Protein AF-A0A9Q0MEA5-F1 (afdb_monomer)

Nearest PDB structures (foldseek):
  1w52-assembly1_X  TM=8.530E-01  e=3.320E-27  Equus caballus
  2pvs-assembly2_B  TM=8.470E-01  e=8.521E-27  Homo sapiens
  2oxe-assembly1_A  TM=8.427E-01  e=1.536E-26  Homo sapiens
  6e7k-assembly1_A  TM=8.826E-01  e=8.434E-25  Homo sapiens
  4qnn-assembly1_D  TM=8.239E-01  e=1.317E-19  Vespa basalis

Secondary structure (DSSP, 8-state):
------------------------------------SHHHHHHHHHHTT--S-------SS--PPP------------------PPPHHHHHHHHHHHHHHHHHHHTTSSS---------------------------HHHHHHHHHHHHHHHHHHHHHHHHHHHHHHTTS-----EEEETTTEEEE--GGGGGTTTS-TT---EEEEE-SSSSSS-EEEBTTBGGGGGG--SSSEEEEEE--TT--TTSHHHHHHHHHHHHHSTTTEEEEEEEE-TTTT-SS-HHHHHHHHHHHHHHHHHHHHHHHHTTS--GGGEEEEEETHHHHHHHHHHHHHHHHHS--EEEEEEES-B-TTTTT-TTSS--GGGEEEEEEE-SSBSS-GGGT--B--S--SSEEEEEGGGT--GGGSPPTT--SPPPTTHHHHHHHHHHHHHHHTTTT---EEEE-S-HHHHHTTTT--TT-EE-SGGGGHHHHH---SS-EEEEE---SSTT---

Radius of gyration: 30.44 Å; Cα contacts (8 Å, |Δi|>4): 798; chains: 1; bounding box: 77×111×80 Å

pLDDT: mean 72.48, std 28.84, range [21.09, 98.94]

Organism: Blomia tropicalis (NCBI:txid40697)

Solvent-accessible surface area (backbone atoms only — not comparable to full-atom values): 29328 Å² total; per-residue (Å²): 137,85,83,84,88,82,85,81,90,83,90,84,86,85,87,87,82,89,81,90,89,85,87,87,89,84,86,88,82,90,80,85,84,90,81,83,73,73,71,71,50,53,58,54,33,46,76,69,66,76,53,96,77,83,83,89,74,92,69,100,67,96,79,90,84,87,83,85,87,87,80,86,85,90,86,84,88,84,90,75,92,72,79,81,76,74,60,68,71,59,53,54,53,51,48,53,57,47,52,57,54,54,60,61,55,64,72,67,74,81,78,83,90,81,86,89,84,89,86,83,89,87,93,89,86,86,91,85,83,87,86,77,90,78,76,83,82,53,77,65,59,63,54,50,54,50,49,58,51,50,52,54,49,43,41,50,45,37,53,52,50,50,55,55,48,66,72,59,66,84,61,79,94,64,96,47,66,53,73,45,95,87,65,46,67,48,64,44,54,70,44,27,58,34,41,91,77,22,76,88,79,68,75,62,42,37,33,37,27,28,69,90,38,70,78,82,46,45,73,43,47,62,90,40,73,83,46,50,80,69,54,37,52,89,38,23,38,35,38,39,28,49,27,71,61,38,39,58,83,35,65,70,51,45,48,44,53,50,48,40,47,64,70,33,47,96,55,37,36,21,40,31,41,41,36,41,33,81,38,20,34,65,70,46,50,56,29,21,53,20,30,24,51,56,50,5,28,51,50,25,49,32,51,51,44,35,38,78,69,64,39,43,52,51,74,36,32,33,35,40,8,32,25,49,8,14,32,16,45,21,32,15,20,46,39,27,36,75,76,72,72,44,53,32,25,32,36,38,25,29,15,32,43,17,84,66,29,68,92,32,86,92,66,49,46,42,36,85,23,20,78,36,24,38,30,35,26,17,2,31,42,83,50,47,88,77,18,19,44,7,40,72,73,78,44,23,44,34,27,34,22,46,44,76,6,38,64,38,58,62,56,55,77,49,100,83,49,94,57,85,70,60,56,54,41,23,40,52,43,24,53,54,51,33,40,31,33,47,76,33,56,91,79,48,51,41,59,21,26,54,48,96,40,66,69,46,44,77,70,58,77,34,81,61,101,66,62,40,46,51,47,69,63,35,65,61,51,66,78,79,53,86,83,89,61,64,40,53,25,41,31,72,57,46,58,54,88,75,24,49,109

Structure (mmCIF, N/CA/C/O backbone):
data_AF-A0A9Q0MEA5-F1
#
_entry.id   AF-A0A9Q0MEA5-F1
#
loop_
_atom_site.group_PDB
_atom_site.id
_atom_site.type_symbol
_atom_site.label_atom_id
_atom_site.label_alt_id
_atom_site.label_comp_id
_atom_site.label_asym_id
_atom_site.label_entity_id
_atom_site.label_seq_id
_atom_site.pdbx_PDB_ins_code
_atom_site.Cartn_x
_atom_site.Cartn_y
_atom_site.Cartn_z
_atom_site.occupancy
_atom_site.B_iso_or_equiv
_atom_site.auth_seq_id
_atom_site.auth_comp_id
_atom_site.auth_asym_id
_atom_site.auth_atom_id
_atom_site.pdbx_PDB_model_num
ATOM 1 N N . MET A 1 1 ? -26.104 -54.278 14.760 1.00 32.44 1 MET A N 1
ATOM 2 C CA . MET A 1 1 ? -26.219 -55.621 14.165 1.00 32.44 1 MET A CA 1
ATOM 3 C C . MET A 1 1 ? -25.958 -55.487 12.678 1.00 32.44 1 MET A C 1
ATOM 5 O O . MET A 1 1 ? -26.799 -54.971 11.961 1.00 32.44 1 MET A O 1
ATOM 9 N N . ASP A 1 2 ? -24.717 -55.788 12.315 1.00 33.56 2 ASP A N 1
ATOM 10 C CA . ASP A 1 2 ? -24.253 -56.543 11.150 1.00 33.56 2 ASP A CA 1
ATOM 11 C C . ASP A 1 2 ? -24.846 -56.327 9.743 1.00 33.56 2 ASP A C 1
ATOM 13 O O . ASP A 1 2 ? -25.987 -56.654 9.445 1.00 33.56 2 ASP A O 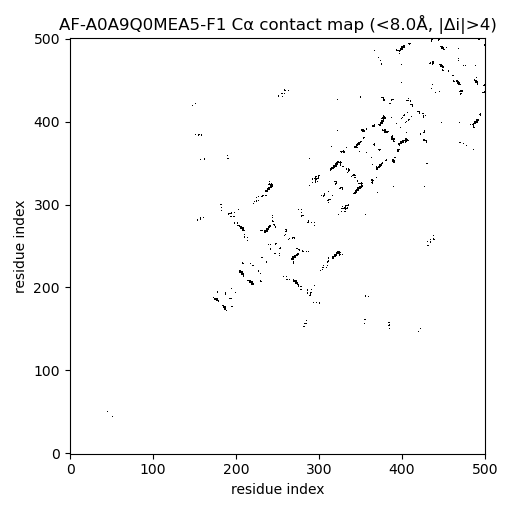1
ATOM 17 N N . ASN A 1 3 ? -23.897 -55.984 8.863 1.00 32.44 3 ASN A N 1
ATOM 18 C CA . ASN A 1 3 ? -23.520 -56.714 7.647 1.00 32.44 3 ASN A CA 1
ATOM 19 C C . ASN A 1 3 ? -24.204 -56.456 6.290 1.00 32.44 3 ASN A C 1
ATOM 21 O O . ASN A 1 3 ? -25.295 -56.915 5.984 1.00 32.44 3 ASN A O 1
ATOM 25 N N . HIS A 1 4 ? -23.351 -55.898 5.420 1.00 36.47 4 HIS A N 1
ATOM 26 C CA . HIS A 1 4 ? -22.882 -56.453 4.144 1.00 36.47 4 HIS A CA 1
ATOM 27 C C . HIS A 1 4 ? -23.800 -56.564 2.912 1.00 36.47 4 HIS A C 1
ATOM 29 O O . HIS A 1 4 ? -24.653 -57.434 2.790 1.00 36.47 4 HIS A O 1
ATOM 35 N N . SER A 1 5 ? -23.279 -55.902 1.867 1.00 33.88 5 SER A N 1
ATOM 36 C CA . SER A 1 5 ? -22.959 -56.447 0.532 1.00 33.88 5 SER A CA 1
ATOM 37 C C . SER A 1 5 ? -24.068 -56.522 -0.522 1.00 33.88 5 SER A C 1
ATOM 39 O O . SER A 1 5 ? -25.067 -57.210 -0.353 1.00 33.88 5 SER A O 1
ATOM 41 N N . LYS A 1 6 ? -23.798 -55.922 -1.693 1.00 33.47 6 LYS A N 1
ATOM 42 C CA . LYS A 1 6 ? -23.402 -56.639 -2.928 1.00 33.47 6 LYS A CA 1
ATOM 43 C C . LYS A 1 6 ? -23.299 -55.668 -4.118 1.00 33.47 6 LYS A C 1
ATOM 45 O O . LYS A 1 6 ? -24.281 -55.043 -4.495 1.00 33.47 6 LYS A O 1
ATOM 50 N N . GLN A 1 7 ? -22.119 -55.597 -4.741 1.00 33.56 7 GLN A N 1
ATOM 51 C CA . GLN A 1 7 ? -22.036 -55.540 -6.210 1.00 33.56 7 GLN A CA 1
ATOM 52 C C . GLN A 1 7 ? -22.223 -56.969 -6.761 1.00 33.56 7 GLN A C 1
ATOM 54 O O . GLN A 1 7 ? -22.113 -57.923 -5.979 1.00 33.56 7 GLN A O 1
ATOM 59 N N . PRO A 1 8 ? -22.487 -57.153 -8.071 1.00 43.78 8 PRO A N 1
ATOM 60 C CA . PRO A 1 8 ? -21.351 -57.388 -8.985 1.00 43.78 8 PRO A CA 1
ATOM 61 C C . PRO A 1 8 ? -21.539 -56.912 -10.452 1.00 43.78 8 PRO A C 1
ATOM 63 O O . PRO A 1 8 ? -22.659 -56.815 -10.937 1.00 43.78 8 PRO A O 1
ATOM 66 N N . SER A 1 9 ? -20.391 -56.738 -11.142 1.00 31.22 9 SER A N 1
ATOM 67 C CA . SER A 1 9 ? -20.049 -57.229 -12.510 1.00 31.22 9 SER A CA 1
ATOM 68 C C . SER A 1 9 ? -20.861 -56.745 -13.738 1.00 31.22 9 SER A C 1
ATOM 70 O O . SER A 1 9 ? -22.074 -56.671 -13.673 1.00 31.22 9 SER A O 1
ATOM 72 N N . SER A 1 10 ? -20.345 -56.531 -14.957 1.00 30.28 10 SER A N 1
ATOM 73 C CA . SER A 1 10 ? -19.013 -56.653 -15.583 1.00 30.28 10 SER A CA 1
ATOM 74 C C . SER A 1 10 ? -19.157 -56.524 -17.120 1.00 30.28 10 SER A C 1
ATOM 76 O O . SER A 1 10 ? -20.238 -56.782 -17.638 1.00 30.28 10 SER A O 1
ATOM 78 N N . TYR A 1 11 ? -18.015 -56.340 -17.800 1.00 28.69 11 TYR A N 1
ATOM 79 C CA . TYR A 1 11 ? -17.668 -56.754 -19.179 1.00 28.69 11 TYR A CA 1
ATOM 80 C C . TYR A 1 11 ? -18.038 -55.876 -20.386 1.00 28.69 11 TYR A C 1
ATOM 82 O O . TYR A 1 11 ? -19.196 -55.553 -20.620 1.00 28.69 11 TYR A O 1
ATOM 90 N N . GLY A 1 12 ? -17.025 -55.644 -21.242 1.00 27.39 12 GLY A N 1
ATOM 91 C CA . GLY A 1 12 ? -17.250 -55.434 -22.677 1.00 27.39 12 GLY A CA 1
ATOM 92 C C . GLY A 1 12 ? -16.226 -54.603 -23.453 1.00 27.39 12 GLY A C 1
ATOM 93 O O . GLY A 1 12 ? -16.604 -53.637 -24.097 1.00 27.39 12 GLY A O 1
ATOM 94 N N . SER A 1 13 ? -14.947 -54.968 -23.409 1.00 28.94 13 SER A N 1
ATOM 95 C CA . SER A 1 13 ? -13.859 -54.464 -24.263 1.00 28.94 13 SER A CA 1
ATOM 96 C C . SER A 1 13 ? -14.078 -54.687 -25.769 1.00 28.94 13 SER A C 1
ATOM 98 O O . SER A 1 13 ? -14.581 -55.739 -26.147 1.00 28.94 13 SER A O 1
ATOM 100 N N . ASN A 1 14 ? -13.531 -53.801 -26.614 1.00 27.16 14 ASN A N 1
ATOM 101 C CA . ASN A 1 14 ? -12.833 -54.206 -27.843 1.00 27.16 14 ASN A CA 1
ATOM 102 C C . ASN A 1 14 ? -11.783 -53.160 -28.267 1.00 27.16 14 ASN A C 1
ATOM 104 O O . ASN A 1 14 ? -12.104 -52.052 -28.688 1.00 27.16 14 ASN A O 1
ATOM 108 N N . GLN A 1 15 ? -10.514 -53.555 -28.147 1.00 29.67 15 GLN A N 1
ATOM 109 C CA . GLN A 1 15 ? -9.370 -53.038 -28.902 1.00 29.67 15 GLN A CA 1
ATOM 110 C C . GLN A 1 15 ? -9.123 -53.956 -30.106 1.00 29.67 15 GLN A C 1
ATOM 112 O O . GLN A 1 15 ? -9.405 -55.149 -30.019 1.00 29.67 15 GLN A O 1
ATOM 117 N N . THR A 1 16 ? -8.522 -53.416 -31.171 1.00 28.19 16 THR A N 1
ATOM 118 C CA . THR A 1 16 ? -7.369 -53.945 -31.953 1.00 28.19 16 THR A CA 1
ATOM 119 C C . THR A 1 16 ? -7.335 -53.257 -33.331 1.00 28.19 16 THR A C 1
ATOM 121 O O . THR A 1 16 ? -8.376 -52.858 -33.829 1.00 28.19 16 THR A O 1
ATOM 124 N N . ASN A 1 17 ? -6.237 -53.142 -34.084 1.00 28.53 17 ASN A N 1
ATOM 125 C CA . ASN A 1 17 ? -4.835 -52.781 -33.832 1.00 28.53 17 ASN A CA 1
ATOM 126 C C . ASN A 1 17 ? -4.143 -52.696 -35.217 1.00 28.53 17 ASN A C 1
ATOM 128 O O . ASN A 1 17 ? -4.365 -53.577 -36.043 1.00 28.53 17 ASN A O 1
ATOM 132 N N . SER A 1 18 ? -3.199 -51.757 -35.384 1.00 27.75 18 SER A N 1
ATOM 133 C CA . SER A 1 18 ? -2.058 -51.780 -36.341 1.00 27.75 18 SER A CA 1
ATOM 134 C C . SER A 1 18 ? -2.365 -51.638 -37.859 1.00 27.75 18 SER A C 1
ATOM 136 O O . SER A 1 18 ? -3.417 -52.043 -38.318 1.00 27.75 18 SER A O 1
ATOM 138 N N . SER A 1 19 ? -1.515 -51.094 -38.744 1.00 26.14 19 SER A N 1
ATOM 139 C CA . SER A 1 19 ? -0.054 -50.927 -38.741 1.00 26.14 19 SER A CA 1
ATOM 140 C C . SER A 1 19 ? 0.426 -49.932 -39.835 1.00 26.14 19 SER A C 1
ATOM 142 O O . SER A 1 19 ? -0.198 -49.778 -40.878 1.00 26.14 19 SER A O 1
ATOM 144 N N . SER A 1 20 ? 1.545 -49.256 -39.529 1.00 26.09 20 SER A N 1
ATOM 145 C CA . SER A 1 20 ? 2.668 -48.751 -40.358 1.00 26.09 20 SER A CA 1
ATOM 146 C C . SER A 1 20 ? 2.554 -48.525 -41.879 1.00 26.09 20 SER A C 1
ATOM 148 O O . SER A 1 20 ? 2.261 -49.464 -42.606 1.00 26.09 20 SER A O 1
ATOM 150 N N . LEU A 1 21 ? 3.063 -47.367 -42.350 1.00 26.47 21 LEU A N 1
ATOM 151 C CA . LEU A 1 21 ? 4.035 -47.228 -43.463 1.00 26.47 21 LEU A CA 1
ATOM 152 C C . LEU A 1 21 ? 4.612 -45.782 -43.543 1.00 26.47 21 LEU A C 1
ATOM 154 O O . LEU A 1 21 ? 3.882 -44.796 -43.529 1.00 26.47 21 LEU A O 1
ATOM 158 N N . LYS A 1 22 ? 5.941 -45.671 -43.653 1.00 26.39 22 LYS A N 1
ATOM 159 C CA . LYS A 1 22 ? 6.782 -44.536 -44.126 1.00 26.39 22 LYS A CA 1
ATOM 160 C C . LYS A 1 22 ? 7.872 -45.177 -45.024 1.00 26.39 22 LYS A C 1
ATOM 162 O O . LYS A 1 22 ? 8.095 -46.376 -44.844 1.00 26.39 22 LYS A O 1
ATOM 167 N N . PRO A 1 23 ? 8.685 -44.461 -45.834 1.00 36.69 23 PRO A N 1
ATOM 168 C CA . PRO A 1 23 ? 8.565 -43.135 -46.471 1.00 36.69 23 PRO A CA 1
ATOM 169 C C . PRO A 1 23 ? 8.944 -43.170 -47.987 1.00 36.69 23 PRO A C 1
ATOM 171 O O . PRO A 1 23 ? 9.417 -44.187 -48.489 1.00 36.69 23 PRO A O 1
ATOM 174 N N . LYS A 1 24 ? 8.847 -42.046 -48.720 1.00 25.72 24 LYS A N 1
ATOM 175 C CA . LYS A 1 24 ? 9.658 -41.800 -49.937 1.00 25.72 24 LYS A CA 1
ATOM 176 C C . LYS A 1 24 ? 10.083 -40.332 -50.035 1.00 25.72 24 LYS A C 1
ATOM 178 O O . LYS A 1 24 ? 9.256 -39.432 -49.959 1.00 25.72 24 LYS A O 1
ATOM 183 N N . SER A 1 25 ? 11.389 -40.141 -50.191 1.00 25.38 25 SER A N 1
ATOM 184 C CA . SER A 1 25 ? 12.111 -38.902 -50.480 1.00 25.38 25 SER A CA 1
ATOM 185 C C . SER A 1 25 ? 12.157 -38.622 -51.983 1.00 25.38 25 SER A C 1
ATOM 187 O O . SER A 1 25 ? 12.471 -39.551 -52.726 1.00 25.38 25 SER A O 1
ATOM 189 N N . ILE A 1 26 ? 11.997 -37.363 -52.404 1.00 25.12 26 ILE A N 1
ATOM 190 C CA . ILE A 1 26 ? 12.684 -36.786 -53.575 1.00 25.12 26 ILE A CA 1
ATOM 191 C C . ILE A 1 26 ? 13.063 -35.337 -53.230 1.00 25.12 26 ILE A C 1
ATOM 193 O O . ILE A 1 26 ? 12.271 -34.604 -52.643 1.00 25.12 26 ILE A O 1
ATOM 197 N N . ASN A 1 27 ? 14.311 -35.004 -53.549 1.00 25.86 27 ASN A N 1
ATOM 198 C CA . ASN A 1 27 ? 15.012 -33.747 -53.317 1.00 25.86 27 ASN A CA 1
ATOM 199 C C . ASN A 1 27 ? 14.766 -32.715 -54.436 1.00 25.86 27 ASN A C 1
ATOM 201 O O . ASN A 1 27 ? 14.345 -33.066 -55.534 1.00 25.86 27 ASN A O 1
ATOM 205 N N . ASP A 1 28 ? 15.196 -31.488 -54.122 1.00 25.81 28 ASP A N 1
ATOM 206 C CA . ASP A 1 28 ? 15.587 -30.368 -54.992 1.00 25.81 28 ASP A CA 1
ATOM 207 C C . ASP A 1 28 ? 14.491 -29.433 -55.526 1.00 25.81 28 ASP A C 1
ATOM 209 O O . ASP A 1 28 ? 13.844 -29.682 -56.537 1.00 25.81 28 ASP A O 1
ATOM 213 N N . SER A 1 29 ? 14.401 -28.222 -54.963 1.00 24.22 29 SER A N 1
ATOM 214 C CA . SER A 1 29 ? 15.194 -27.081 -55.463 1.00 24.22 29 SER A CA 1
ATOM 215 C C . SER A 1 29 ? 14.921 -25.776 -54.691 1.00 24.22 29 SER A C 1
ATOM 217 O O . SER A 1 29 ? 13.847 -25.525 -54.156 1.00 24.22 29 SER A O 1
ATOM 219 N N . LYS A 1 30 ? 15.985 -24.973 -54.599 1.00 30.05 30 LYS A N 1
ATOM 220 C CA . LYS A 1 30 ? 16.136 -23.688 -53.905 1.00 30.05 30 LYS A CA 1
ATOM 221 C C . LYS A 1 30 ? 15.112 -22.629 -54.337 1.00 30.05 30 LYS A C 1
ATOM 223 O O . LYS A 1 30 ? 15.072 -22.297 -55.514 1.00 30.05 30 LYS A O 1
ATOM 228 N N . VAL A 1 31 ? 14.493 -21.954 -53.366 1.00 25.22 31 VAL A N 1
ATOM 229 C CA . VAL A 1 31 ? 14.270 -20.497 -53.405 1.00 25.22 31 VAL A CA 1
ATOM 230 C C . VAL A 1 31 ? 14.527 -19.969 -51.994 1.00 25.22 31 VAL A C 1
ATOM 232 O O . VAL A 1 31 ? 13.808 -20.297 -51.055 1.00 25.22 31 VAL A O 1
ATOM 235 N N . ALA A 1 32 ? 15.617 -19.222 -51.832 1.00 25.73 32 ALA A N 1
ATOM 236 C CA . ALA A 1 32 ? 15.884 -18.460 -50.623 1.00 25.73 32 ALA A CA 1
ATOM 237 C C . ALA A 1 32 ? 15.034 -17.188 -50.685 1.00 25.73 32 ALA A C 1
ATOM 239 O O . ALA A 1 32 ? 15.251 -16.372 -51.578 1.00 25.73 32 ALA A O 1
ATOM 240 N N . ASP A 1 33 ? 14.083 -17.031 -49.766 1.00 26.19 33 ASP A N 1
ATOM 241 C CA . ASP A 1 33 ? 13.413 -15.750 -49.559 1.00 26.19 33 ASP A CA 1
ATOM 242 C C . ASP A 1 33 ? 14.150 -14.986 -48.455 1.00 26.19 33 ASP A C 1
ATOM 244 O O . ASP A 1 33 ? 14.007 -15.232 -47.254 1.00 26.19 33 ASP A O 1
ATOM 248 N N . SER A 1 34 ? 15.058 -14.122 -48.896 1.00 31.42 34 SER A N 1
ATOM 249 C CA . SER A 1 34 ? 15.814 -13.196 -48.070 1.00 31.42 34 SER A CA 1
ATOM 250 C C . SER A 1 34 ? 14.993 -11.927 -47.844 1.00 31.42 34 SER A C 1
ATOM 252 O O . SER A 1 34 ? 15.228 -10.910 -48.492 1.00 31.42 34 SER A O 1
ATOM 254 N N . SER A 1 35 ? 14.049 -11.958 -46.907 1.00 32.34 35 SER A N 1
ATOM 255 C CA . SER A 1 35 ? 13.397 -10.736 -46.426 1.00 32.34 35 SER A CA 1
ATOM 256 C C . SER A 1 35 ? 13.045 -10.844 -44.944 1.00 32.34 35 SER A C 1
ATOM 258 O O . SER A 1 35 ? 11.907 -11.131 -44.582 1.00 32.34 35 SER A O 1
ATOM 260 N N . LYS A 1 36 ? 14.039 -10.644 -44.071 1.00 42.44 36 LYS A N 1
ATOM 261 C CA . LYS A 1 36 ? 13.850 -10.248 -42.660 1.00 42.44 36 LYS A CA 1
ATOM 262 C C . LYS A 1 36 ? 15.197 -9.843 -42.044 1.00 42.44 36 LYS A C 1
ATOM 264 O O . LYS A 1 36 ? 15.965 -10.712 -41.636 1.00 42.44 36 LYS A O 1
ATOM 269 N N . PRO A 1 37 ? 15.497 -8.530 -42.007 1.00 32.25 37 PRO A N 1
ATOM 270 C CA . PRO A 1 37 ? 16.148 -7.993 -40.809 1.00 32.25 37 PRO A CA 1
ATOM 271 C C . PRO A 1 37 ? 15.647 -6.612 -40.325 1.00 32.25 37 PRO A C 1
ATOM 273 O O . PRO A 1 37 ? 16.222 -6.081 -39.385 1.00 32.25 37 PRO A O 1
ATOM 276 N N . GLU A 1 38 ? 14.592 -6.006 -40.883 1.00 37.25 38 GLU A N 1
ATOM 277 C CA . GLU A 1 38 ? 14.297 -4.584 -40.576 1.00 37.25 38 GLU A CA 1
ATOM 278 C C . GLU A 1 38 ? 13.413 -4.300 -39.341 1.00 37.25 38 GLU A C 1
ATOM 280 O O . GLU A 1 38 ? 13.440 -3.183 -38.830 1.00 37.25 38 GLU A O 1
ATOM 285 N N . GLN A 1 39 ? 12.659 -5.265 -38.796 1.00 36.34 39 GLN A N 1
ATOM 286 C CA . GLN A 1 39 ? 11.743 -4.980 -37.670 1.00 36.34 39 GLN A CA 1
ATOM 287 C C . GLN A 1 39 ? 12.365 -5.155 -36.274 1.00 36.34 39 GLN A C 1
ATOM 289 O O . GLN A 1 39 ? 12.004 -4.416 -35.360 1.00 36.34 39 GLN A O 1
ATOM 294 N N . SER A 1 40 ? 13.336 -6.060 -36.090 1.00 38.41 40 SER A N 1
ATOM 295 C CA . SER A 1 40 ? 14.037 -6.197 -34.798 1.00 38.41 40 SER A CA 1
ATOM 296 C C . SER A 1 40 ? 14.983 -5.023 -34.512 1.00 38.41 40 SER A C 1
ATOM 298 O O . SER A 1 40 ? 15.281 -4.731 -33.352 1.00 38.41 40 SER A O 1
ATOM 300 N N . ASP A 1 41 ? 15.440 -4.333 -35.561 1.00 43.62 41 ASP A N 1
ATOM 301 C CA . ASP A 1 41 ? 16.337 -3.179 -35.457 1.00 43.62 41 ASP A CA 1
ATOM 302 C C . ASP A 1 41 ? 15.614 -1.943 -34.893 1.00 43.62 41 ASP A C 1
ATOM 304 O O . ASP A 1 41 ? 16.141 -1.244 -34.031 1.00 43.62 41 ASP A O 1
ATOM 308 N N . ILE A 1 42 ? 14.352 -1.718 -35.275 1.00 41.38 42 ILE A N 1
ATOM 309 C CA . ILE A 1 42 ? 13.570 -0.556 -34.821 1.00 41.38 42 ILE A CA 1
ATOM 310 C C . ILE A 1 42 ? 13.308 -0.578 -33.310 1.00 41.38 42 ILE A C 1
ATOM 312 O O . ILE A 1 42 ? 13.529 0.433 -32.644 1.00 41.38 42 ILE A O 1
ATOM 316 N N . PHE A 1 43 ? 12.899 -1.714 -32.739 1.00 42.81 43 PHE A N 1
ATOM 317 C CA . PHE A 1 43 ? 12.649 -1.809 -31.294 1.00 42.81 43 PHE A CA 1
ATOM 318 C C . PHE A 1 43 ? 13.939 -1.709 -30.476 1.00 42.81 43 PHE A C 1
ATOM 320 O O . PHE A 1 43 ? 13.960 -1.054 -29.433 1.00 42.81 43 PHE A O 1
ATOM 327 N N . SER A 1 44 ? 15.038 -2.262 -30.995 1.00 44.31 44 SER A N 1
ATOM 328 C CA . SER A 1 44 ? 16.369 -2.139 -30.389 1.00 44.31 44 SER A CA 1
ATOM 329 C C . SER A 1 44 ? 16.859 -0.685 -30.380 1.00 44.31 44 SER A C 1
ATOM 331 O O . SER A 1 44 ? 17.454 -0.230 -29.404 1.00 44.31 44 SER A O 1
ATOM 333 N N . ARG A 1 45 ? 16.543 0.087 -31.427 1.00 42.47 45 ARG A N 1
ATOM 334 C CA . ARG A 1 45 ? 16.928 1.502 -31.562 1.00 42.47 45 ARG A CA 1
ATOM 335 C C . ARG A 1 45 ? 16.010 2.467 -30.810 1.00 42.47 45 ARG A C 1
ATOM 337 O O . ARG A 1 45 ? 16.478 3.506 -30.342 1.00 42.47 45 ARG A O 1
ATOM 344 N N . ILE A 1 46 ? 14.739 2.109 -30.612 1.00 45.97 46 ILE A N 1
ATOM 345 C CA . ILE A 1 46 ? 13.838 2.795 -29.669 1.00 45.97 46 ILE A CA 1
ATOM 346 C C . ILE A 1 46 ? 14.329 2.573 -28.231 1.00 45.97 46 ILE A C 1
ATOM 348 O O . ILE A 1 46 ? 14.468 3.540 -27.483 1.00 45.97 46 ILE A O 1
ATOM 352 N N . ALA A 1 47 ? 14.693 1.336 -27.869 1.00 41.09 47 ALA A N 1
ATOM 353 C CA . ALA A 1 47 ? 15.270 1.014 -26.560 1.00 41.09 47 ALA A CA 1
ATOM 354 C C . ALA A 1 47 ? 16.627 1.708 -26.312 1.00 41.09 47 ALA A C 1
ATOM 356 O O . ALA A 1 47 ? 16.944 2.055 -25.175 1.00 41.09 47 ALA A O 1
ATOM 357 N N . ALA A 1 48 ? 17.402 1.971 -27.371 1.00 43.41 48 ALA A N 1
ATOM 358 C CA . ALA A 1 48 ? 18.651 2.736 -27.318 1.00 43.41 48 ALA A CA 1
ATOM 359 C C . ALA A 1 48 ? 18.462 4.271 -27.344 1.00 43.41 48 ALA A C 1
ATOM 361 O O . ALA A 1 48 ? 19.433 5.012 -27.188 1.00 43.41 48 ALA A O 1
ATOM 362 N N . GLY A 1 49 ? 17.233 4.775 -27.521 1.00 38.12 49 GLY A N 1
ATOM 363 C CA . GLY A 1 49 ? 16.931 6.212 -27.554 1.00 38.12 49 GLY A CA 1
ATOM 364 C C . GLY A 1 49 ? 17.354 6.937 -28.841 1.00 38.12 49 GLY A C 1
ATOM 365 O O . GLY A 1 49 ? 17.448 8.167 -28.848 1.00 38.12 49 GLY A O 1
ATOM 366 N N . GLU A 1 50 ? 17.607 6.205 -29.928 1.00 40.44 50 GLU A N 1
ATOM 367 C CA . GLU A 1 50 ? 18.072 6.752 -31.212 1.00 40.44 50 GLU A CA 1
ATOM 368 C C . GLU A 1 50 ? 16.933 7.269 -32.106 1.00 40.44 50 GLU A C 1
ATOM 370 O O . GLU 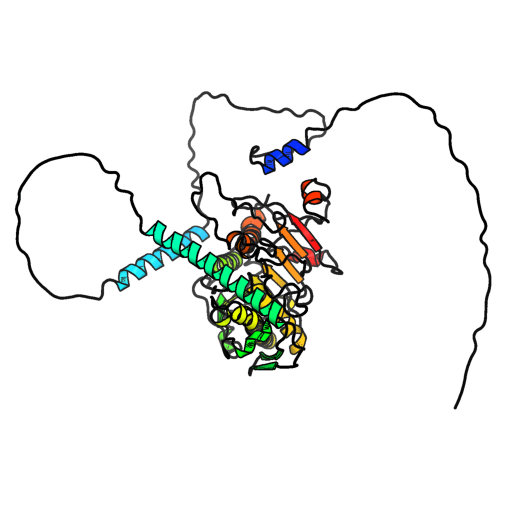A 1 50 ? 17.169 8.063 -33.018 1.00 40.44 50 GLU A O 1
ATOM 375 N N . VAL A 1 51 ? 15.688 6.857 -31.839 1.00 37.72 51 VAL A N 1
ATOM 376 C CA . VAL A 1 51 ? 14.493 7.242 -32.604 1.00 37.72 51 VAL A CA 1
ATOM 377 C C . VAL A 1 51 ? 13.460 7.850 -31.655 1.00 37.72 51 VAL A C 1
ATOM 379 O O . VAL A 1 51 ? 13.041 7.210 -30.697 1.00 37.72 51 VAL A O 1
ATOM 382 N N . LYS A 1 52 ? 13.056 9.105 -31.903 1.00 42.03 52 LYS A N 1
ATOM 383 C CA . LYS A 1 52 ? 12.158 9.865 -31.006 1.00 42.03 52 LYS A CA 1
ATOM 384 C C . LYS A 1 52 ? 10.665 9.736 -31.324 1.00 42.03 52 LYS A C 1
ATOM 386 O O . LYS A 1 52 ? 9.850 10.149 -30.507 1.00 42.03 52 LYS A O 1
ATOM 391 N N . GLN A 1 53 ? 10.300 9.178 -32.477 1.00 35.78 53 GLN A N 1
ATOM 392 C CA . GLN A 1 53 ? 8.916 8.840 -32.817 1.00 35.78 53 GLN A CA 1
ATOM 393 C C . GLN A 1 53 ? 8.890 7.923 -34.044 1.00 35.78 53 GLN A C 1
ATOM 395 O O . GLN A 1 53 ? 9.542 8.222 -35.043 1.00 35.78 53 GLN A O 1
ATOM 400 N N . ALA A 1 54 ? 8.107 6.847 -33.988 1.00 33.09 54 ALA A N 1
ATOM 401 C CA . ALA A 1 54 ? 7.641 6.123 -35.164 1.00 33.09 54 ALA A CA 1
ATOM 402 C C . ALA A 1 54 ? 6.117 6.263 -35.192 1.00 33.09 54 ALA A C 1
ATOM 404 O O . ALA A 1 54 ? 5.446 5.924 -34.220 1.00 33.09 54 ALA A O 1
ATOM 405 N N . LYS A 1 55 ? 5.568 6.824 -36.271 1.00 31.62 55 LYS A N 1
ATOM 406 C CA . LYS A 1 55 ? 4.120 6.915 -36.463 1.00 31.62 55 LYS A CA 1
ATOM 407 C C . LYS A 1 55 ? 3.725 5.777 -37.398 1.00 31.62 55 LYS A C 1
ATOM 409 O O . LYS A 1 55 ? 4.023 5.839 -38.587 1.00 31.62 55 LYS A O 1
ATOM 414 N N . LEU A 1 56 ? 3.106 4.729 -36.859 1.00 31.44 56 LEU A N 1
ATOM 415 C CA . LEU A 1 56 ? 2.433 3.724 -37.678 1.00 31.44 56 LEU A CA 1
ATOM 416 C C . LEU A 1 56 ? 1.166 4.380 -38.231 1.00 31.44 56 LEU A C 1
ATOM 418 O O . LEU A 1 56 ? 0.249 4.701 -37.479 1.00 31.44 56 LEU A O 1
ATOM 422 N N . VAL A 1 57 ? 1.165 4.671 -39.530 1.00 29.30 57 VAL A N 1
ATOM 423 C CA . VAL A 1 57 ? -0.036 5.096 -40.251 1.00 29.30 57 VAL A CA 1
ATOM 424 C C . VAL A 1 57 ? -0.571 3.865 -40.959 1.00 29.30 57 VAL A C 1
ATOM 426 O O . VAL A 1 57 ? 0.128 3.263 -41.771 1.00 29.30 57 VAL A O 1
ATOM 429 N N . ASP A 1 58 ? -1.794 3.491 -40.618 1.00 31.89 58 ASP A N 1
ATOM 430 C CA . ASP A 1 58 ? -2.494 2.371 -41.228 1.00 31.89 58 ASP A CA 1
ATOM 431 C C . ASP A 1 58 ? -2.903 2.766 -42.657 1.00 31.89 58 ASP A C 1
ATOM 433 O O . ASP A 1 58 ? -3.684 3.702 -42.848 1.00 31.89 58 ASP A O 1
ATOM 437 N N . HIS A 1 59 ? -2.335 2.122 -43.681 1.00 28.84 59 HIS A N 1
ATOM 438 C CA . HIS A 1 59 ? -2.861 2.228 -45.044 1.00 28.84 59 HIS A CA 1
ATOM 439 C C . HIS A 1 59 ? -2.548 0.971 -45.875 1.00 28.84 59 HIS A C 1
ATOM 441 O O . HIS A 1 59 ? -1.397 0.524 -45.912 1.00 28.84 59 HIS A O 1
ATOM 447 N N . PRO A 1 60 ? -3.539 0.398 -46.587 1.00 34.22 60 PRO A N 1
ATOM 448 C CA . PRO A 1 60 ? -3.374 -0.863 -47.299 1.00 34.22 60 PRO A CA 1
ATOM 449 C C . PRO A 1 60 ? -2.813 -0.631 -48.704 1.00 34.22 60 PRO A C 1
ATOM 451 O O . PRO A 1 60 ? -3.555 -0.629 -49.679 1.00 34.22 60 PRO A O 1
ATOM 454 N N . SER A 1 61 ? -1.504 -0.426 -48.826 1.00 28.72 61 SER A N 1
ATOM 455 C CA . SER A 1 61 ? -0.770 -0.655 -50.082 1.00 28.72 61 SER A CA 1
ATOM 456 C C . SER A 1 61 ? 0.723 -0.427 -49.867 1.00 28.72 61 SER A C 1
ATOM 458 O O . SER A 1 61 ? 1.130 0.627 -49.387 1.00 28.72 61 SER A O 1
ATOM 460 N N . HIS A 1 62 ? 1.527 -1.429 -50.220 1.00 39.28 62 HIS A N 1
ATOM 461 C CA . HIS A 1 62 ? 2.983 -1.443 -50.104 1.00 39.28 62 HIS A CA 1
ATOM 462 C C . HIS A 1 62 ? 3.650 -0.162 -50.632 1.00 39.28 62 HIS A C 1
ATOM 464 O O . HIS A 1 62 ? 3.527 0.137 -51.816 1.00 39.28 62 HIS A O 1
ATOM 470 N N . ASN A 1 63 ? 4.345 0.566 -49.744 1.00 27.30 63 ASN A N 1
ATOM 471 C CA . ASN A 1 63 ? 5.663 1.206 -49.919 1.00 27.30 63 ASN A CA 1
ATOM 472 C C . ASN A 1 63 ? 5.960 2.110 -48.703 1.00 27.30 63 ASN A C 1
ATOM 474 O O . ASN A 1 63 ? 5.209 3.039 -48.417 1.00 27.30 63 ASN A O 1
ATOM 478 N N . VAL A 1 64 ? 7.063 1.855 -47.990 1.00 28.75 64 VAL A N 1
ATOM 479 C CA . VAL A 1 64 ? 7.559 2.716 -46.900 1.00 28.75 64 VAL A CA 1
ATOM 480 C C . VAL A 1 64 ? 8.505 3.756 -47.501 1.00 28.75 64 VAL A C 1
ATOM 482 O O . VAL A 1 64 ? 9.507 3.395 -48.112 1.00 28.75 64 VAL A O 1
ATOM 485 N N . VAL A 1 65 ? 8.210 5.046 -47.324 1.00 26.14 65 VAL A N 1
ATOM 486 C CA . VAL A 1 65 ? 9.126 6.146 -47.668 1.00 26.14 65 VAL A CA 1
ATOM 487 C C . VAL A 1 65 ? 9.763 6.668 -46.381 1.00 26.14 65 VAL A C 1
ATOM 489 O O . VAL A 1 65 ? 9.067 7.148 -45.490 1.00 26.14 65 VAL A O 1
ATOM 492 N N . VAL A 1 66 ? 11.091 6.579 -46.290 1.00 26.31 66 VAL A N 1
ATOM 493 C CA . VAL A 1 66 ? 11.897 7.168 -45.211 1.00 26.31 66 VAL A CA 1
ATOM 494 C C . VAL A 1 66 ? 12.459 8.499 -45.704 1.00 26.31 66 VAL A C 1
ATOM 496 O O . VAL A 1 66 ? 13.240 8.523 -46.652 1.00 26.31 66 VAL A O 1
ATOM 499 N N . THR A 1 67 ? 12.111 9.611 -45.055 1.00 27.25 67 THR A N 1
ATOM 500 C CA . THR A 1 67 ? 12.787 10.902 -45.264 1.00 27.25 67 THR A CA 1
ATOM 501 C C . THR A 1 67 ? 13.609 11.266 -44.032 1.00 27.25 67 THR A C 1
ATOM 503 O O . THR A 1 67 ? 13.068 11.371 -42.932 1.00 27.25 67 THR A O 1
ATOM 506 N N . SER A 1 68 ? 14.916 11.482 -44.215 1.00 28.05 68 SER A N 1
ATOM 507 C CA . SER A 1 68 ? 15.785 12.098 -43.207 1.00 28.05 68 SER A CA 1
ATOM 508 C C . SER A 1 68 ? 15.930 13.585 -43.516 1.00 28.05 68 SER A C 1
ATOM 510 O O . SER A 1 68 ? 16.412 13.925 -44.595 1.00 28.05 68 SER A O 1
ATOM 512 N N . GLU A 1 69 ? 15.589 14.472 -42.585 1.00 28.56 69 GLU A N 1
ATOM 513 C CA . GLU A 1 69 ? 15.873 15.900 -42.743 1.00 28.56 69 GLU A CA 1
ATOM 514 C C . GLU A 1 69 ? 16.987 16.351 -41.796 1.00 28.56 69 GLU A C 1
ATOM 516 O O . GLU A 1 69 ? 16.791 16.642 -40.617 1.00 28.56 69 GLU A O 1
ATOM 521 N N . LYS A 1 70 ? 18.186 16.472 -42.366 1.00 30.09 70 LYS A N 1
ATOM 522 C CA . LYS A 1 70 ? 19.032 17.641 -42.135 1.00 30.09 70 LYS A CA 1
ATOM 523 C C . LYS A 1 70 ? 19.229 18.321 -43.483 1.00 30.09 70 LYS A C 1
ATOM 525 O O . LYS A 1 70 ? 19.954 17.782 -44.308 1.00 30.09 70 LYS A O 1
ATOM 530 N N . ASN A 1 71 ? 18.590 19.474 -43.680 1.00 28.95 71 ASN A N 1
ATOM 531 C CA . ASN A 1 71 ? 19.175 20.658 -44.317 1.00 28.95 71 ASN A CA 1
ATOM 532 C C . ASN A 1 71 ? 18.215 21.859 -44.179 1.00 28.95 71 ASN A C 1
ATOM 534 O O . ASN A 1 71 ? 17.082 21.831 -44.638 1.00 28.95 71 ASN A O 1
ATOM 538 N N . LEU A 1 72 ? 18.705 22.903 -43.508 1.00 24.50 72 LEU A N 1
ATOM 539 C CA . LEU A 1 72 ? 18.171 24.276 -43.446 1.00 24.50 72 LEU A CA 1
ATOM 540 C C . LEU A 1 72 ? 18.463 25.003 -44.785 1.00 24.50 72 LEU A C 1
ATOM 542 O O . LEU A 1 72 ? 19.453 24.627 -45.420 1.00 24.50 72 LEU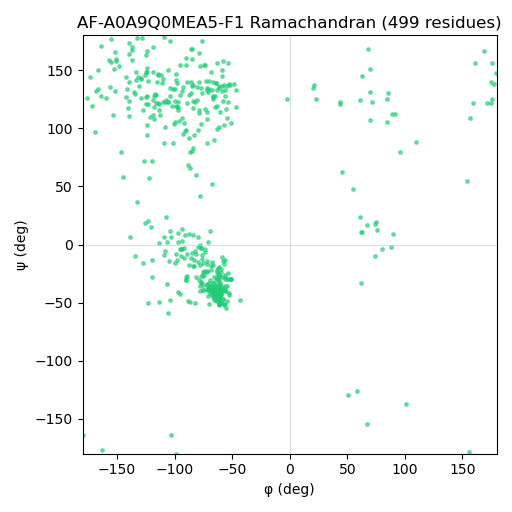 A O 1
ATOM 546 N N . PRO A 1 73 ? 17.695 26.042 -45.215 1.00 25.42 73 PRO A N 1
ATOM 547 C CA . PRO A 1 73 ? 17.803 27.374 -44.590 1.00 25.42 73 PRO A CA 1
ATOM 548 C C . PRO A 1 73 ? 16.541 28.285 -44.514 1.00 25.42 73 PRO A C 1
ATOM 550 O O . PRO A 1 73 ? 15.625 28.231 -45.322 1.00 25.42 73 PRO A O 1
ATOM 553 N N . LEU A 1 74 ? 16.602 29.155 -43.491 1.00 24.38 74 LEU A N 1
ATOM 554 C CA . LEU A 1 74 ? 15.959 30.455 -43.176 1.00 24.38 74 LEU A CA 1
ATOM 555 C C . LEU A 1 74 ? 14.989 31.140 -44.176 1.00 24.38 74 LEU A C 1
ATOM 557 O O . LEU A 1 74 ? 15.417 31.575 -45.238 1.00 24.38 74 LEU A O 1
ATOM 561 N N . HIS A 1 75 ? 13.761 31.459 -43.720 1.00 23.30 75 HIS A N 1
ATOM 562 C CA . HIS A 1 75 ? 13.278 32.827 -43.392 1.00 23.30 75 HIS A CA 1
ATOM 563 C C . HIS A 1 75 ? 11.772 32.858 -43.018 1.00 23.30 75 HIS A C 1
ATOM 565 O O . HIS A 1 75 ? 10.956 32.258 -43.702 1.00 23.30 75 HIS A O 1
ATOM 571 N N . GLY A 1 76 ? 11.403 33.659 -42.000 1.00 21.09 76 GLY A N 1
ATOM 572 C CA . GLY A 1 76 ? 10.109 34.372 -41.964 1.00 21.09 76 GLY A CA 1
ATOM 573 C C . GLY A 1 76 ? 9.031 33.927 -40.957 1.00 21.09 76 GLY A C 1
ATOM 574 O O . GLY A 1 76 ? 8.152 33.156 -41.297 1.00 21.09 76 GLY A O 1
ATOM 575 N N . HIS A 1 77 ? 9.085 34.496 -39.745 1.00 23.00 77 HIS A N 1
ATOM 576 C CA . HIS A 1 77 ? 7.994 34.843 -38.806 1.00 23.00 77 HIS A CA 1
ATOM 577 C C . HIS A 1 77 ? 6.613 34.139 -38.863 1.00 23.00 77 HIS A C 1
ATOM 579 O O . HIS A 1 77 ? 5.835 34.373 -39.776 1.00 23.00 77 HIS A O 1
ATOM 585 N N . LEU A 1 78 ? 6.185 33.567 -37.725 1.00 22.09 78 LEU A N 1
ATOM 586 C CA . LEU A 1 78 ? 5.213 34.230 -36.834 1.00 22.09 78 LEU A CA 1
ATOM 587 C C . LEU A 1 78 ? 5.270 33.635 -35.415 1.00 22.09 78 LEU A C 1
ATOM 589 O O . LEU A 1 78 ? 5.173 32.429 -35.208 1.00 22.09 78 LEU A O 1
ATOM 593 N N . ILE A 1 79 ? 5.450 34.515 -34.432 1.00 25.02 79 ILE A N 1
ATOM 594 C CA . ILE A 1 79 ? 5.426 34.214 -33.000 1.00 25.02 79 ILE A CA 1
ATOM 595 C C . ILE A 1 79 ? 3.965 34.232 -32.548 1.00 25.02 79 ILE A C 1
ATOM 597 O O . ILE A 1 79 ? 3.322 35.275 -32.638 1.00 25.02 79 ILE A O 1
ATOM 601 N N . VAL A 1 80 ? 3.477 33.136 -31.967 1.00 24.19 80 VAL A N 1
ATOM 602 C CA . VAL A 1 80 ? 2.354 33.180 -31.020 1.00 24.19 80 VAL A CA 1
ATOM 603 C C . VAL A 1 80 ? 2.844 32.575 -29.711 1.00 24.19 80 VAL A C 1
ATOM 605 O O . VAL A 1 80 ? 3.132 31.384 -29.616 1.00 24.19 80 VAL A O 1
ATOM 608 N N . LYS A 1 81 ? 3.000 33.436 -28.700 1.00 27.58 81 LYS A N 1
ATOM 609 C CA . LYS A 1 81 ? 3.302 33.051 -27.319 1.00 27.58 81 LYS A CA 1
ATOM 610 C C . LYS A 1 81 ? 2.138 32.223 -26.766 1.00 27.58 81 LYS A C 1
ATOM 612 O O . LYS A 1 81 ? 1.146 32.784 -26.314 1.00 27.58 81 LYS A O 1
ATOM 617 N N . GLY A 1 82 ? 2.280 30.903 -26.762 1.00 24.17 82 GLY A N 1
ATOM 618 C CA . GLY A 1 82 ? 1.508 30.017 -25.899 1.00 24.17 82 GLY A CA 1
ATOM 619 C C . GLY A 1 82 ? 2.284 29.792 -24.607 1.00 24.17 82 GLY A C 1
ATOM 620 O O . GLY A 1 82 ? 3.279 29.074 -24.598 1.00 24.17 82 GLY A O 1
ATOM 621 N N . HIS A 1 83 ? 1.869 30.437 -23.520 1.00 24.78 83 HIS A N 1
ATOM 622 C CA . HIS A 1 83 ? 2.335 30.082 -22.184 1.00 24.78 83 HIS A CA 1
ATOM 623 C C . HIS A 1 83 ? 1.947 28.625 -21.892 1.00 24.78 83 HIS A C 1
ATOM 625 O O . HIS A 1 83 ? 0.762 28.328 -21.755 1.00 24.78 83 HIS A O 1
ATOM 631 N N . CYS A 1 84 ? 2.927 27.726 -21.749 1.00 23.88 84 CYS A N 1
ATOM 632 C CA . CYS A 1 84 ? 2.714 26.479 -21.017 1.00 23.88 84 CYS A CA 1
ATOM 633 C C . CYS A 1 84 ? 2.355 26.862 -19.578 1.00 23.88 84 CYS A C 1
ATOM 635 O O . CYS A 1 84 ? 3.226 27.259 -18.802 1.00 23.88 84 CYS A O 1
ATOM 637 N N . ARG A 1 85 ? 1.063 26.811 -19.235 1.00 25.78 85 ARG A N 1
ATOM 638 C CA . ARG A 1 85 ? 0.634 26.839 -17.838 1.00 25.78 85 ARG A CA 1
ATOM 639 C C . ARG A 1 85 ? 1.168 25.567 -17.188 1.00 25.78 85 ARG A C 1
ATOM 641 O O . ARG A 1 85 ? 0.854 24.465 -17.630 1.00 25.78 85 ARG A O 1
ATOM 648 N N . TYR A 1 86 ? 2.022 25.741 -16.187 1.00 32.03 86 TYR A N 1
ATOM 649 C CA . TYR A 1 86 ? 2.401 24.672 -15.274 1.00 32.03 86 TYR A CA 1
ATOM 650 C C . TYR A 1 86 ? 1.136 24.137 -14.589 1.00 32.03 86 TYR A C 1
ATOM 652 O O . TYR A 1 86 ? 0.200 24.897 -14.340 1.00 32.03 86 TYR A O 1
ATOM 660 N N . SER A 1 87 ? 1.099 22.830 -14.321 1.00 34.34 87 SER A N 1
ATOM 661 C CA . SER A 1 87 ? 0.020 22.204 -13.549 1.00 34.34 87 SER A CA 1
ATOM 662 C C . SER A 1 87 ? -0.136 22.912 -12.188 1.00 34.34 87 SER A C 1
ATOM 664 O O . SER A 1 87 ? 0.889 23.169 -11.547 1.00 34.34 87 SER A O 1
ATOM 666 N N . PRO A 1 88 ? -1.365 23.205 -11.716 1.00 37.38 88 PRO A N 1
ATOM 667 C CA . PRO A 1 88 ? -1.613 23.828 -10.409 1.00 37.38 88 PRO A CA 1
ATOM 668 C C . PRO A 1 88 ? -0.944 23.092 -9.236 1.00 37.38 88 PRO A C 1
ATOM 670 O O . PRO A 1 88 ? -0.501 23.727 -8.284 1.00 37.38 88 PRO A O 1
ATOM 673 N N . ALA A 1 89 ? -0.755 21.771 -9.343 1.00 34.38 89 ALA A N 1
ATOM 674 C CA . ALA A 1 89 ? -0.049 20.967 -8.342 1.00 34.38 89 ALA A CA 1
ATOM 675 C C . ALA A 1 89 ? 1.424 21.393 -8.153 1.00 34.38 89 ALA A C 1
ATOM 677 O O . ALA A 1 89 ? 1.972 21.305 -7.056 1.00 34.38 89 ALA A O 1
ATOM 678 N N . PHE A 1 90 ? 2.067 21.912 -9.204 1.00 32.34 90 PHE A N 1
ATOM 679 C CA . PHE A 1 90 ? 3.438 22.421 -9.134 1.00 32.34 90 PHE A CA 1
ATOM 680 C C . PHE A 1 90 ? 3.508 23.803 -8.465 1.00 32.34 90 PHE A C 1
ATOM 682 O O . PHE A 1 90 ? 4.532 24.145 -7.872 1.00 32.34 90 PHE A O 1
ATOM 689 N N . GLU A 1 91 ? 2.435 24.598 -8.540 1.00 35.69 91 GLU A N 1
ATOM 690 C CA . GLU A 1 91 ? 2.330 25.869 -7.811 1.00 35.69 91 GLU A CA 1
ATOM 691 C C . GLU A 1 91 ? 2.056 25.629 -6.322 1.00 35.69 91 GLU A C 1
ATOM 693 O O . GLU A 1 91 ? 2.735 26.224 -5.492 1.00 35.69 91 GLU A O 1
ATOM 698 N N . MET A 1 92 ? 1.215 24.646 -5.982 1.00 37.25 92 MET A N 1
ATOM 699 C CA . MET A 1 92 ? 0.974 24.233 -4.590 1.00 37.25 92 MET A CA 1
ATOM 700 C C . MET A 1 92 ? 2.256 23.754 -3.886 1.00 37.25 92 MET A C 1
ATOM 702 O O . MET A 1 92 ? 2.544 24.164 -2.764 1.00 37.25 92 MET A O 1
ATOM 706 N N . ILE A 1 93 ? 3.082 22.943 -4.560 1.00 38.28 93 ILE A N 1
ATOM 707 C CA . ILE A 1 93 ? 4.376 22.486 -4.017 1.00 38.28 93 ILE A CA 1
ATOM 708 C C . ILE A 1 93 ? 5.378 23.650 -3.914 1.00 38.28 93 ILE A C 1
ATOM 710 O O . ILE A 1 93 ? 6.147 23.731 -2.954 1.00 38.28 93 ILE A O 1
ATOM 714 N N . ARG A 1 94 ? 5.374 24.581 -4.880 1.00 33.22 94 ARG A N 1
ATOM 715 C CA . ARG A 1 94 ? 6.219 25.787 -4.840 1.00 33.22 94 ARG A CA 1
ATOM 716 C C . ARG A 1 94 ? 5.860 26.679 -3.647 1.00 33.22 94 ARG A C 1
ATOM 718 O O . ARG A 1 94 ? 6.773 27.189 -2.995 1.00 33.22 94 ARG A O 1
ATOM 725 N N . ASP A 1 95 ? 4.577 26.833 -3.345 1.00 37.34 95 ASP A N 1
ATOM 726 C CA . ASP A 1 95 ? 4.097 27.640 -2.221 1.00 37.34 95 ASP A CA 1
ATOM 727 C C . ASP A 1 95 ? 4.387 26.973 -0.869 1.00 37.34 95 ASP A C 1
ATOM 729 O O . ASP A 1 95 ? 4.786 27.652 0.078 1.00 37.34 95 ASP A O 1
ATOM 733 N N . GLN A 1 96 ? 4.348 25.639 -0.802 1.00 40.94 96 GLN A N 1
ATOM 734 C CA . GLN A 1 96 ? 4.754 24.877 0.383 1.00 40.94 96 GLN A CA 1
ATOM 735 C C . GLN A 1 96 ? 6.257 25.034 0.692 1.00 40.94 96 GLN A C 1
ATOM 737 O O . GLN A 1 96 ? 6.639 25.313 1.830 1.00 40.94 96 GLN A O 1
ATOM 742 N N . VAL A 1 97 ? 7.119 24.984 -0.333 1.00 35.38 97 VAL A N 1
ATOM 743 C CA . VAL A 1 97 ? 8.564 25.262 -0.189 1.00 35.38 97 VAL A CA 1
ATOM 744 C C . VAL A 1 97 ? 8.823 26.725 0.201 1.00 35.38 97 VAL A C 1
ATOM 746 O O . VAL A 1 97 ? 9.768 27.024 0.940 1.00 35.38 97 VAL A O 1
ATOM 749 N N . ARG A 1 98 ? 7.979 27.657 -0.258 1.00 30.31 98 ARG A N 1
ATOM 750 C CA . ARG A 1 98 ? 8.080 29.081 0.083 1.00 30.31 98 ARG A CA 1
ATOM 751 C C . ARG A 1 98 ? 7.698 29.348 1.542 1.00 30.31 98 ARG A C 1
ATOM 753 O O . ARG A 1 98 ? 8.465 30.023 2.234 1.00 30.31 98 ARG A O 1
ATOM 760 N N . MET A 1 99 ? 6.610 28.758 2.038 1.00 33.88 99 MET A N 1
ATOM 761 C CA . MET A 1 99 ? 6.175 28.889 3.436 1.00 33.88 99 MET A CA 1
ATOM 762 C C . MET A 1 99 ? 7.186 28.306 4.435 1.00 33.88 99 MET A C 1
ATOM 764 O O . MET A 1 99 ? 7.443 28.909 5.480 1.00 33.88 99 MET A O 1
ATOM 768 N N . GLU A 1 100 ? 7.833 27.182 4.113 1.00 37.53 100 GLU A N 1
ATOM 769 C CA . GLU A 1 100 ? 8.899 26.610 4.952 1.00 37.53 100 GLU A CA 1
ATOM 770 C C . GLU A 1 100 ? 10.148 27.508 5.006 1.00 37.53 100 GLU A C 1
ATOM 772 O O . GLU A 1 100 ? 10.808 27.617 6.048 1.00 37.53 100 GLU A O 1
ATOM 777 N N . SER A 1 101 ? 10.451 28.218 3.913 1.00 34.16 101 SER A N 1
ATOM 778 C CA . SER A 1 101 ? 11.555 29.180 3.872 1.00 34.16 101 SER A CA 1
ATOM 779 C C . SER A 1 101 ? 11.277 30.427 4.726 1.00 34.16 101 SER A C 1
ATOM 781 O O . SER A 1 101 ? 12.167 30.876 5.453 1.00 34.16 101 SER A O 1
ATOM 783 N N . GLU A 1 102 ? 10.035 30.918 4.748 1.00 36.12 102 GLU A N 1
ATOM 784 C CA . GLU A 1 102 ? 9.629 32.111 5.506 1.00 36.12 102 GLU A CA 1
ATOM 785 C C . GLU A 1 102 ? 9.512 31.819 7.020 1.00 36.12 102 GLU A C 1
ATOM 787 O O . GLU A 1 102 ? 9.957 32.621 7.848 1.00 36.12 102 GLU A O 1
ATOM 792 N N . ASN A 1 103 ? 9.081 30.611 7.408 1.00 38.31 103 ASN A N 1
ATOM 793 C CA . ASN A 1 103 ? 9.073 30.171 8.814 1.00 38.31 103 ASN A CA 1
ATOM 794 C C . ASN A 1 103 ? 10.474 29.891 9.392 1.00 38.31 103 ASN A C 1
ATOM 796 O O . ASN A 1 103 ? 10.680 29.962 10.608 1.00 38.31 103 ASN A O 1
ATOM 800 N N . SER A 1 104 ? 11.464 29.606 8.540 1.00 34.56 104 SER A N 1
ATOM 801 C CA . SER A 1 104 ? 12.865 29.482 8.968 1.00 34.56 104 SER A CA 1
ATOM 802 C C . SER A 1 104 ? 13.524 30.840 9.259 1.00 34.56 104 SER A C 1
ATOM 804 O O . SER A 1 104 ? 14.468 30.905 10.047 1.00 34.56 104 SER A O 1
ATOM 806 N N . HIS A 1 105 ? 13.009 31.928 8.671 1.00 35.44 105 HIS A N 1
ATOM 807 C CA . HIS A 1 105 ? 13.528 33.286 8.860 1.00 35.44 105 HIS A CA 1
ATOM 808 C C . HIS A 1 105 ? 12.874 34.015 10.048 1.00 35.44 105 HIS A C 1
ATOM 810 O O . HIS A 1 105 ? 13.536 34.832 10.688 1.00 35.44 105 HIS A O 1
ATOM 816 N N . SER A 1 106 ? 11.635 33.675 10.431 1.00 32.00 106 SER A N 1
ATOM 817 C CA . SER A 1 106 ? 10.968 34.287 11.597 1.00 32.00 106 SER A CA 1
ATOM 818 C C . SER A 1 106 ? 11.505 33.788 12.950 1.00 32.00 106 SER A C 1
ATOM 820 O O . SER A 1 106 ? 11.506 34.535 13.928 1.00 32.00 106 SER A O 1
ATOM 822 N N . LYS A 1 107 ? 12.065 32.569 13.015 1.00 32.94 107 LYS A N 1
ATOM 823 C CA . LYS A 1 107 ? 12.680 32.014 14.242 1.00 32.94 107 LYS A CA 1
ATOM 824 C C . LYS A 1 107 ? 14.118 32.479 14.507 1.00 32.94 107 LYS A C 1
ATOM 826 O O . LYS A 1 107 ? 14.642 32.224 15.588 1.00 32.94 107 LYS A O 1
ATOM 831 N N . ALA A 1 108 ? 14.749 33.186 13.568 1.00 31.12 108 ALA A N 1
ATOM 832 C CA . ALA A 1 108 ? 16.102 33.725 13.732 1.00 31.12 108 ALA A CA 1
ATOM 833 C C . ALA A 1 108 ? 16.139 35.174 14.263 1.00 31.12 108 ALA A C 1
ATOM 835 O O . ALA A 1 108 ? 17.224 35.684 14.533 1.00 31.12 108 ALA A O 1
ATOM 836 N N . SER A 1 109 ? 14.984 35.832 14.448 1.00 30.12 109 SER A N 1
ATOM 837 C CA . SER A 1 109 ? 14.918 37.258 14.814 1.00 30.12 109 SER A CA 1
ATOM 838 C C . SER A 1 109 ? 14.562 37.543 16.283 1.00 30.12 109 SER A C 1
ATOM 840 O O . SER A 1 109 ? 14.322 38.694 16.639 1.00 30.12 109 SER A O 1
ATOM 842 N N . ALA A 1 110 ? 14.566 36.530 17.155 1.00 29.84 110 ALA A N 1
ATOM 843 C CA . ALA A 1 110 ? 14.301 36.678 18.589 1.00 29.84 110 ALA A CA 1
ATOM 844 C C . ALA A 1 110 ? 15.469 36.155 19.442 1.00 29.84 110 ALA A C 1
ATOM 846 O O . ALA A 1 110 ? 15.302 35.260 20.264 1.00 29.84 110 ALA A O 1
ATOM 847 N N . MET A 1 111 ? 16.679 36.681 19.237 1.00 28.08 111 MET A N 1
ATOM 848 C CA . MET A 1 111 ? 17.753 36.567 20.230 1.00 28.08 111 MET A CA 1
ATOM 849 C C . MET A 1 111 ? 18.882 37.560 19.935 1.00 28.08 111 MET A C 1
ATOM 851 O O . MET A 1 111 ? 19.452 37.538 18.848 1.00 28.08 111 MET A O 1
ATOM 855 N N . LYS A 1 112 ? 19.244 38.337 20.966 1.00 26.53 112 LYS A N 1
ATOM 856 C CA . LYS A 1 112 ? 20.367 39.294 21.095 1.00 26.53 112 LYS A CA 1
ATOM 857 C C . LYS A 1 112 ? 20.066 40.769 20.807 1.00 26.53 112 LYS A C 1
ATOM 859 O O . LYS A 1 112 ? 20.478 41.340 19.805 1.00 26.53 112 LYS A O 1
ATOM 864 N N . THR A 1 113 ? 19.478 41.407 21.812 1.00 24.09 113 THR A N 1
ATOM 865 C CA . THR A 1 113 ? 19.892 42.735 22.286 1.00 24.09 113 THR A CA 1
ATOM 866 C C . THR A 1 113 ? 21.180 42.613 23.112 1.00 24.09 113 THR A C 1
ATOM 868 O O . THR A 1 113 ? 21.216 41.750 23.986 1.00 24.09 113 THR A O 1
ATOM 871 N N . THR A 1 114 ? 22.196 43.436 22.811 1.00 26.06 114 THR A N 1
ATOM 872 C CA . THR A 1 114 ? 22.994 44.314 23.714 1.00 26.06 114 THR A CA 1
ATOM 873 C C . THR A 1 114 ? 24.377 44.627 23.115 1.00 26.06 114 THR A C 1
ATOM 875 O O . THR A 1 114 ? 25.241 43.757 23.047 1.00 26.06 114 THR A O 1
ATOM 878 N N . ASP A 1 115 ? 24.511 45.889 22.698 1.00 26.45 115 ASP A N 1
ATOM 879 C CA . ASP A 1 115 ? 25.576 46.878 22.941 1.00 26.45 115 ASP A CA 1
ATOM 880 C C . ASP A 1 115 ? 27.057 46.718 22.523 1.00 26.45 115 ASP A C 1
ATOM 882 O O . ASP A 1 115 ? 27.800 45.861 22.990 1.00 26.45 115 ASP A O 1
ATOM 886 N N . ASN A 1 116 ? 27.458 47.753 21.757 1.00 24.89 116 ASN A N 1
ATOM 887 C CA . ASN A 1 116 ? 28.660 48.608 21.828 1.00 24.89 116 ASN A CA 1
ATOM 888 C C . ASN A 1 116 ? 30.057 48.049 21.487 1.00 24.89 116 ASN A C 1
ATOM 890 O O . ASN A 1 116 ? 30.713 47.422 22.306 1.00 24.89 116 ASN A O 1
ATOM 894 N N . HIS A 1 117 ? 30.611 48.439 20.326 1.00 26.83 117 HIS A N 1
ATOM 895 C CA . HIS A 1 117 ? 31.400 49.681 20.161 1.00 26.83 117 HIS A CA 1
ATOM 896 C C . HIS A 1 117 ? 31.964 49.827 18.726 1.00 26.83 117 HIS A C 1
ATOM 898 O O . HIS A 1 117 ? 32.458 48.875 18.126 1.00 26.83 117 HIS A O 1
ATOM 904 N N . GLN A 1 118 ? 31.899 51.052 18.189 1.00 22.75 118 GLN A N 1
ATOM 905 C CA . GLN A 1 118 ? 32.636 51.539 17.009 1.00 22.75 118 GLN A CA 1
ATOM 906 C C . GLN A 1 118 ? 34.124 51.781 17.338 1.00 22.75 118 GLN A C 1
ATOM 908 O O . GLN A 1 118 ? 34.421 52.120 18.479 1.00 22.75 118 GLN A O 1
ATOM 913 N N . VAL A 1 119 ? 35.017 51.719 16.329 1.00 24.56 119 VAL A N 1
ATOM 914 C CA . VAL A 1 119 ? 35.915 52.824 15.879 1.00 24.56 119 VAL A CA 1
ATOM 915 C C . VAL A 1 119 ? 36.895 52.369 14.757 1.00 24.56 119 VAL A C 1
ATOM 917 O O . VAL A 1 119 ? 37.625 51.397 14.901 1.00 24.56 119 VAL A O 1
ATOM 920 N N . SER A 1 120 ? 36.849 53.130 13.647 1.00 21.58 120 SER A N 1
ATOM 921 C CA . SER A 1 120 ? 37.848 53.598 12.644 1.00 21.58 120 SER A CA 1
ATOM 922 C C . SER A 1 120 ? 38.974 52.749 11.995 1.00 21.58 120 SER A C 1
ATOM 924 O O . SER A 1 120 ? 39.916 52.321 12.645 1.00 21.58 120 SER A O 1
ATOM 926 N N . LEU A 1 121 ? 38.910 52.680 10.644 1.00 22.11 121 LEU A N 1
ATOM 927 C CA . LEU A 1 121 ? 39.848 53.169 9.579 1.00 22.11 121 LEU A CA 1
ATOM 928 C C . LEU A 1 121 ? 41.331 53.428 9.994 1.00 22.11 121 LEU A C 1
ATOM 930 O O . LEU A 1 121 ? 41.538 54.134 10.969 1.00 22.11 121 LEU A O 1
ATOM 934 N N . LYS A 1 122 ? 42.428 53.075 9.279 1.00 22.83 122 LYS A N 1
ATOM 935 C CA . LYS A 1 122 ? 42.779 53.068 7.824 1.00 22.83 122 LYS A CA 1
ATOM 936 C C . LYS A 1 122 ? 44.255 52.505 7.632 1.00 22.8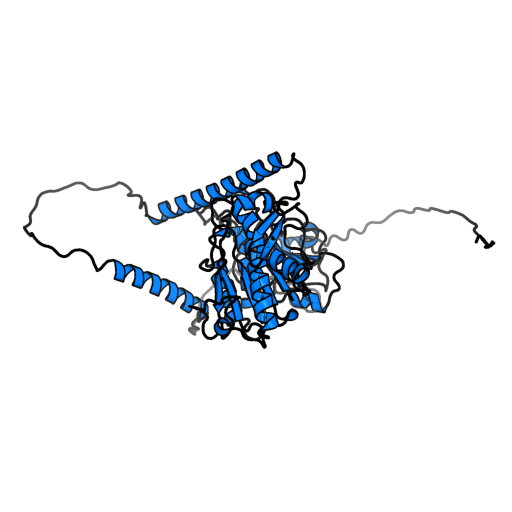3 122 LYS A C 1
ATOM 938 O O . LYS A 1 122 ? 44.724 51.891 8.580 1.00 22.83 122 LYS A O 1
ATOM 943 N N . PRO A 1 123 ? 45.002 52.643 6.495 1.00 31.17 123 PRO A N 1
ATOM 944 C CA . PRO A 1 123 ? 45.450 51.558 5.585 1.00 31.17 123 PRO A CA 1
ATOM 945 C C . PRO A 1 123 ? 46.990 51.344 5.409 1.00 31.17 123 PRO A C 1
ATOM 947 O O . PRO A 1 123 ? 47.773 52.225 5.740 1.00 31.17 123 PRO A O 1
ATOM 950 N N . SER A 1 124 ? 47.398 50.239 4.761 1.00 22.84 124 SER A N 1
ATOM 951 C CA . SER A 1 124 ? 48.617 50.028 3.920 1.00 22.84 124 SER A CA 1
ATOM 952 C C . SER A 1 124 ? 48.650 48.531 3.519 1.00 22.84 124 SER A C 1
ATOM 954 O O . SER A 1 124 ? 48.024 47.725 4.199 1.00 22.84 124 SER A O 1
ATOM 956 N N . GLU A 1 125 ? 49.257 47.992 2.464 1.00 24.52 125 GLU A N 1
ATOM 957 C CA . GLU A 1 125 ? 50.010 48.433 1.290 1.00 24.52 125 GLU A CA 1
ATOM 958 C C . GLU A 1 125 ? 50.014 47.236 0.298 1.00 24.52 125 GLU A C 1
ATOM 960 O O . GLU A 1 125 ? 49.359 46.216 0.513 1.00 24.52 125 GLU A O 1
ATOM 965 N N . THR A 1 126 ? 50.698 47.399 -0.822 1.00 24.45 126 THR A N 1
ATOM 966 C CA . THR A 1 126 ? 50.501 46.787 -2.139 1.00 24.45 126 THR A CA 1
ATOM 967 C C . THR A 1 126 ? 51.120 45.400 -2.406 1.00 24.45 126 THR A C 1
ATOM 969 O O . THR A 1 126 ? 52.141 45.027 -1.846 1.00 24.45 126 THR A O 1
ATOM 972 N N . ASP A 1 127 ? 50.540 44.765 -3.435 1.00 23.45 127 ASP A N 1
ATOM 973 C CA . ASP A 1 127 ? 51.170 43.978 -4.515 1.00 23.45 127 ASP A CA 1
ATOM 974 C C . ASP A 1 127 ? 51.391 42.450 -4.403 1.00 23.45 127 ASP A C 1
ATOM 976 O O . ASP A 1 127 ? 52.226 41.940 -3.661 1.00 23.45 127 ASP A O 1
ATOM 980 N N . SER A 1 128 ? 50.651 41.709 -5.241 1.00 26.11 128 SER A N 1
ATOM 981 C CA . SER A 1 128 ? 51.156 40.775 -6.273 1.00 26.11 128 SER A CA 1
ATOM 982 C C . SER A 1 128 ? 50.077 39.748 -6.659 1.00 26.11 128 SER A C 1
ATOM 984 O O . SER A 1 128 ? 49.502 39.028 -5.841 1.00 26.11 128 SER A O 1
ATOM 986 N N . GLY A 1 129 ? 49.736 39.730 -7.949 1.00 25.45 129 GLY A N 1
ATOM 987 C CA . GLY A 1 129 ? 48.637 38.949 -8.507 1.00 25.45 129 GLY A CA 1
ATOM 988 C C . GLY A 1 129 ? 49.001 37.535 -8.977 1.00 25.45 129 GLY A C 1
ATOM 989 O O . GLY A 1 129 ? 50.098 37.294 -9.463 1.00 25.45 129 GLY A O 1
ATOM 990 N N . LYS A 1 130 ? 47.953 36.688 -8.967 1.00 25.09 130 LYS A N 1
ATOM 991 C CA . LYS A 1 130 ? 47.678 35.491 -9.807 1.00 25.09 130 LYS A CA 1
ATOM 992 C C . LYS A 1 130 ? 48.576 34.259 -9.550 1.00 25.09 130 LYS A C 1
ATOM 994 O O . LYS A 1 130 ? 49.784 34.343 -9.556 1.00 25.09 130 LYS A O 1
ATOM 999 N N . SER A 1 131 ? 48.089 33.028 -9.379 1.00 25.83 131 SER A N 1
ATOM 1000 C CA . SER A 1 131 ? 46.762 32.426 -9.517 1.00 25.83 131 SER A CA 1
ATOM 1001 C C . SER A 1 131 ? 46.701 31.167 -8.632 1.00 25.83 131 SER A C 1
ATOM 1003 O O . SER A 1 131 ? 47.633 30.366 -8.623 1.00 25.83 131 SER A O 1
ATOM 1005 N N . LYS A 1 132 ? 45.615 30.969 -7.879 1.00 25.78 132 LYS A N 1
ATOM 1006 C CA . LYS A 1 132 ? 45.248 29.656 -7.326 1.00 25.78 132 LYS A CA 1
ATOM 1007 C C . LYS A 1 132 ? 43.738 29.499 -7.424 1.00 25.78 132 LYS A C 1
ATOM 1009 O O . LYS A 1 132 ? 42.980 30.266 -6.833 1.00 25.78 132 LYS A O 1
ATOM 1014 N N . SER A 1 133 ? 43.326 28.503 -8.197 1.00 27.16 133 SER A N 1
ATOM 1015 C CA . SER A 1 133 ? 41.958 28.014 -8.314 1.00 27.16 133 SER A CA 1
ATOM 1016 C C . SER A 1 133 ? 41.373 27.742 -6.924 1.00 27.16 133 SER A C 1
ATOM 1018 O O . SER A 1 133 ? 41.710 26.746 -6.279 1.00 27.16 133 SER A O 1
ATOM 1020 N N . ARG A 1 134 ? 40.490 28.621 -6.440 1.00 26.69 134 ARG A N 1
ATOM 1021 C CA . ARG A 1 134 ? 39.657 28.326 -5.272 1.00 26.69 134 ARG A CA 1
ATOM 1022 C C . ARG A 1 134 ? 38.527 27.410 -5.720 1.00 26.69 134 ARG A C 1
ATOM 1024 O O . ARG A 1 134 ? 37.563 27.846 -6.339 1.00 26.69 134 ARG A O 1
ATOM 1031 N N . ALA A 1 135 ? 38.665 26.132 -5.385 1.00 29.73 135 ALA A N 1
ATOM 1032 C CA . ALA A 1 135 ? 37.565 25.187 -5.397 1.00 29.73 135 ALA A CA 1
ATOM 1033 C C . ALA A 1 135 ? 36.427 25.730 -4.516 1.00 29.73 135 ALA A C 1
ATOM 1035 O O . ALA A 1 135 ? 36.587 25.890 -3.303 1.00 29.73 135 ALA A O 1
ATOM 1036 N N . CYS A 1 136 ? 35.272 26.006 -5.120 1.00 25.31 136 CYS A N 1
ATOM 1037 C CA . CYS A 1 136 ? 34.028 26.209 -4.389 1.00 25.31 136 CYS A CA 1
ATOM 1038 C C . CYS A 1 136 ? 33.633 24.887 -3.711 1.00 25.31 136 CYS A C 1
ATOM 1040 O O . CYS A 1 136 ? 32.919 24.069 -4.286 1.00 25.31 136 CYS A O 1
ATOM 1042 N N . ARG A 1 137 ? 34.082 24.660 -2.471 1.00 39.19 137 ARG A N 1
ATOM 1043 C CA . ARG A 1 137 ? 33.469 23.665 -1.579 1.00 39.19 137 ARG A CA 1
ATOM 1044 C C . ARG A 1 137 ? 32.118 24.213 -1.123 1.00 39.19 137 ARG A C 1
ATOM 1046 O O . ARG A 1 137 ? 32.017 24.885 -0.100 1.00 39.19 137 ARG A O 1
ATOM 1053 N N . SER A 1 138 ? 31.077 23.966 -1.911 1.00 37.75 138 SER A N 1
ATOM 1054 C CA . SER A 1 138 ? 29.711 24.288 -1.511 1.00 37.75 138 SER A CA 1
ATOM 1055 C C . SER A 1 138 ? 29.260 23.316 -0.409 1.00 37.75 138 SER A C 1
ATOM 1057 O O . SER A 1 138 ? 29.414 22.099 -0.522 1.00 37.75 138 SER A O 1
ATOM 1059 N N . LYS A 1 139 ? 28.657 23.846 0.664 1.00 35.66 139 LYS A N 1
ATOM 1060 C CA . LYS A 1 139 ? 28.038 23.076 1.767 1.00 35.66 139 LYS A CA 1
ATOM 1061 C C . LYS A 1 139 ? 26.959 22.076 1.291 1.00 35.66 139 LYS A C 1
ATOM 1063 O O . LYS A 1 139 ? 26.539 21.209 2.052 1.00 35.66 139 LYS A O 1
ATOM 1068 N N . SER A 1 140 ? 26.512 22.197 0.037 1.00 34.16 140 SER A N 1
ATOM 1069 C CA . SER A 1 140 ? 25.560 21.295 -0.622 1.00 34.16 140 SER A CA 1
ATOM 1070 C C . SER A 1 140 ? 26.183 19.932 -0.959 1.00 34.16 140 SER A C 1
ATOM 1072 O O . SER A 1 140 ? 25.551 18.904 -0.726 1.00 34.16 140 SER A O 1
ATOM 1074 N N . CYS A 1 141 ? 27.448 19.887 -1.401 1.00 31.08 141 CYS A N 1
ATOM 1075 C CA . CYS A 1 141 ? 28.132 18.617 -1.681 1.00 31.08 141 CYS A CA 1
ATOM 1076 C C . CYS A 1 141 ? 28.392 17.793 -0.412 1.00 31.08 141 CYS A C 1
ATOM 1078 O O . CYS A 1 141 ? 28.210 16.579 -0.433 1.00 31.08 141 CYS A O 1
ATOM 1080 N N . SER A 1 142 ? 28.749 18.435 0.707 1.00 33.97 142 SER A N 1
ATOM 1081 C CA . SER A 1 142 ? 29.019 17.737 1.975 1.00 33.97 142 SER A CA 1
ATOM 1082 C C . SER A 1 142 ? 27.765 17.147 2.630 1.00 33.97 142 SER A C 1
ATOM 1084 O O . SER A 1 142 ? 27.843 16.093 3.253 1.00 33.97 142 SER A O 1
ATOM 1086 N N . LYS A 1 143 ? 26.597 17.792 2.479 1.00 41.59 143 LYS A N 1
ATOM 1087 C CA . LYS A 1 143 ? 25.319 17.238 2.965 1.00 41.59 143 LYS A CA 1
ATOM 1088 C C . LYS A 1 143 ? 24.868 16.024 2.139 1.00 41.59 143 LYS A C 1
ATOM 1090 O O . LYS A 1 143 ? 24.357 15.064 2.702 1.00 41.59 143 LYS A O 1
ATOM 1095 N N . LYS A 1 144 ? 25.107 16.033 0.824 1.00 46.09 144 LYS A N 1
ATOM 1096 C CA . LYS A 1 144 ? 24.679 14.965 -0.099 1.00 46.09 144 LYS A CA 1
ATOM 1097 C C . LYS A 1 144 ? 25.567 13.718 -0.047 1.00 46.09 144 LYS A C 1
ATOM 1099 O O . LYS A 1 144 ? 25.050 12.608 -0.115 1.00 46.09 144 LYS A O 1
ATOM 1104 N N . SER A 1 145 ? 26.881 13.877 0.151 1.00 43.22 145 SER A N 1
ATOM 1105 C CA . SER A 1 145 ? 27.767 12.735 0.428 1.00 43.22 145 SER A CA 1
ATOM 1106 C C . SER A 1 145 ? 27.427 12.071 1.766 1.00 43.22 145 SER A C 1
ATOM 1108 O O . SER A 1 145 ? 27.469 10.852 1.870 1.00 43.22 145 SER A O 1
ATOM 1110 N N . ALA A 1 146 ? 27.032 12.856 2.775 1.00 46.75 146 ALA A N 1
ATOM 1111 C CA . ALA A 1 146 ? 26.550 12.320 4.046 1.00 46.75 146 ALA A CA 1
ATOM 1112 C C . ALA A 1 146 ? 25.228 11.545 3.885 1.00 46.75 146 ALA A C 1
ATOM 1114 O O . ALA A 1 146 ? 25.088 10.474 4.461 1.00 46.75 146 ALA A O 1
ATOM 1115 N N . GLN A 1 147 ? 24.297 12.024 3.051 1.00 52.22 147 GLN A N 1
ATOM 1116 C CA . GLN A 1 147 ? 23.036 11.327 2.769 1.00 52.22 147 GLN A CA 1
ATOM 1117 C C . GLN A 1 147 ? 23.252 9.977 2.063 1.00 52.22 147 GLN A C 1
ATOM 1119 O O . GLN A 1 147 ? 22.739 8.964 2.528 1.00 52.22 147 GLN A O 1
ATOM 1124 N N . SER A 1 148 ? 24.078 9.937 1.010 1.00 54.72 148 SER A N 1
ATOM 1125 C CA . SER A 1 148 ? 24.426 8.679 0.327 1.00 54.72 148 SER A CA 1
ATOM 1126 C C . SER A 1 148 ? 25.138 7.690 1.257 1.00 54.72 148 SER A C 1
ATOM 1128 O O . SER A 1 148 ? 24.898 6.487 1.168 1.00 54.72 148 SER A O 1
ATOM 1130 N N . ASN A 1 149 ? 25.997 8.179 2.158 1.00 58.19 149 ASN A N 1
ATOM 1131 C CA . ASN A 1 149 ? 26.674 7.334 3.143 1.00 58.19 149 ASN A CA 1
ATOM 1132 C C . ASN A 1 149 ? 25.692 6.784 4.192 1.00 58.19 149 ASN A C 1
ATOM 1134 O O . ASN A 1 149 ? 25.811 5.626 4.586 1.00 58.19 149 ASN A O 1
ATOM 1138 N N . ASN A 1 150 ? 24.702 7.576 4.613 1.00 68.56 150 ASN A N 1
ATOM 1139 C CA . ASN A 1 150 ? 23.671 7.145 5.560 1.00 68.56 150 ASN A CA 1
ATOM 1140 C C . ASN A 1 150 ? 22.740 6.082 4.950 1.00 68.56 150 ASN A C 1
ATOM 1142 O O . ASN A 1 150 ? 22.410 5.106 5.618 1.00 68.56 150 ASN A O 1
ATOM 1146 N N . GLU A 1 151 ? 22.350 6.226 3.680 1.00 72.25 151 GLU A N 1
ATOM 1147 C CA . GLU A 1 151 ? 21.520 5.235 2.978 1.00 72.25 151 GLU A CA 1
ATOM 1148 C C . GLU A 1 151 ? 22.232 3.881 2.860 1.00 72.25 151 GLU A C 1
ATOM 1150 O O . GLU A 1 151 ? 21.653 2.849 3.194 1.00 72.25 151 GLU A O 1
ATOM 1155 N N . GLN A 1 152 ? 23.512 3.879 2.478 1.00 71.31 152 GLN A N 1
ATOM 1156 C CA . GLN A 1 152 ? 24.312 2.652 2.416 1.00 71.31 152 GLN A CA 1
ATOM 1157 C C . GLN A 1 152 ? 24.493 2.007 3.795 1.00 71.31 152 GLN A C 1
ATOM 1159 O O . GLN A 1 152 ? 24.425 0.785 3.918 1.00 71.31 152 GLN A O 1
ATOM 1164 N N . GLN A 1 153 ? 24.674 2.809 4.850 1.00 77.38 153 GLN A N 1
ATOM 1165 C CA . GLN A 1 153 ? 24.720 2.297 6.221 1.00 77.38 153 GLN A CA 1
ATOM 1166 C C . GLN A 1 153 ? 23.400 1.632 6.624 1.00 77.38 153 GLN A C 1
ATOM 1168 O O . GLN A 1 153 ? 23.428 0.561 7.228 1.00 77.38 153 GLN A O 1
ATOM 1173 N N . LEU A 1 154 ? 22.252 2.215 6.271 1.00 80.56 154 LEU A N 1
ATOM 1174 C CA . LEU A 1 154 ? 20.936 1.634 6.556 1.00 80.56 154 LEU A CA 1
ATOM 1175 C C . LEU A 1 154 ? 20.733 0.294 5.845 1.00 80.56 154 LEU A C 1
ATOM 1177 O O . LEU A 1 154 ? 20.322 -0.678 6.480 1.00 80.56 154 LEU A O 1
ATOM 1181 N N . VAL A 1 155 ? 21.074 0.219 4.559 1.00 78.56 155 VAL A N 1
ATOM 1182 C CA . VAL A 1 155 ? 20.987 -1.028 3.787 1.00 78.56 155 VAL A CA 1
ATOM 1183 C C . VAL A 1 155 ? 21.924 -2.096 4.366 1.00 78.56 155 VAL A C 1
ATOM 1185 O O . VAL A 1 155 ? 21.523 -3.247 4.525 1.00 78.56 155 VAL A O 1
ATOM 1188 N N . HIS A 1 156 ? 23.132 -1.714 4.788 1.00 81.25 156 HIS A N 1
ATOM 1189 C CA . HIS A 1 156 ? 24.065 -2.615 5.473 1.00 81.25 156 HIS A CA 1
ATOM 1190 C C . HIS A 1 156 ? 23.529 -3.113 6.823 1.00 81.25 156 HIS A C 1
ATOM 1192 O O . HIS A 1 156 ? 23.670 -4.287 7.172 1.00 81.25 156 HIS A O 1
ATOM 1198 N N . HIS A 1 157 ? 22.884 -2.239 7.601 1.00 81.00 157 HIS A N 1
ATOM 1199 C CA . HIS A 1 157 ? 22.221 -2.621 8.851 1.00 81.00 157 HIS A CA 1
ATOM 1200 C C . HIS A 1 157 ? 21.080 -3.613 8.612 1.00 81.00 157 HIS A C 1
ATOM 1202 O O . HIS A 1 157 ? 20.940 -4.582 9.366 1.00 81.00 157 HIS A O 1
ATOM 1208 N N . MET A 1 158 ? 20.298 -3.406 7.554 1.00 83.44 158 MET A N 1
ATOM 1209 C CA . MET A 1 158 ? 19.242 -4.321 7.133 1.00 83.44 158 MET A CA 1
ATOM 1210 C C . MET A 1 158 ? 19.813 -5.679 6.703 1.00 83.44 158 MET A C 1
ATOM 1212 O O . MET A 1 158 ? 19.364 -6.707 7.205 1.00 83.44 158 MET A O 1
ATOM 1216 N N . GLU A 1 159 ? 20.853 -5.716 5.868 1.00 83.06 159 GLU A N 1
ATOM 1217 C CA . GLU A 1 159 ? 21.487 -6.969 5.433 1.00 83.06 159 GLU A CA 1
ATOM 1218 C C . GLU A 1 159 ? 22.064 -7.769 6.612 1.00 83.06 159 GLU A C 1
ATOM 1220 O O . GLU A 1 159 ? 21.850 -8.983 6.722 1.00 83.06 159 GLU A O 1
ATOM 1225 N N . LYS A 1 160 ? 22.734 -7.092 7.554 1.00 81.12 160 LYS A N 1
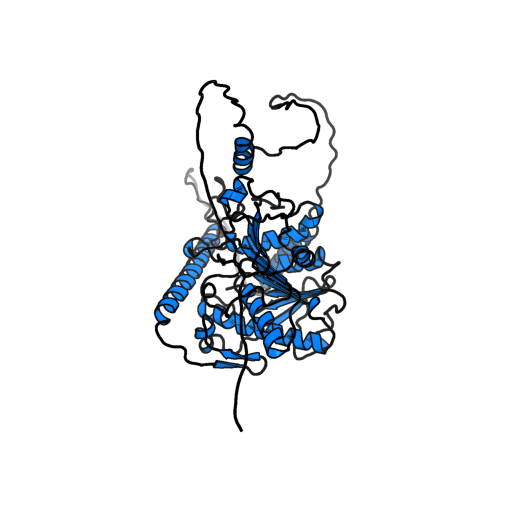ATOM 1226 C CA . LYS A 1 160 ? 23.215 -7.714 8.799 1.00 81.12 160 LYS A CA 1
ATOM 1227 C C . LYS A 1 160 ? 22.076 -8.291 9.630 1.00 81.12 160 LYS A C 1
ATOM 1229 O O . LYS A 1 160 ? 22.196 -9.401 10.150 1.00 81.12 160 LYS A O 1
ATOM 1234 N N . SER A 1 161 ? 20.978 -7.551 9.741 1.00 79.50 161 SER A N 1
ATOM 1235 C CA . SER A 1 161 ? 19.780 -7.971 10.468 1.00 79.50 161 SER A CA 1
ATOM 1236 C C . SER A 1 161 ? 19.165 -9.232 9.855 1.00 79.50 161 SER A C 1
ATOM 1238 O O . SER A 1 161 ? 18.886 -10.199 10.566 1.00 79.50 161 SER A O 1
ATOM 1240 N N . VAL A 1 162 ? 19.040 -9.264 8.524 1.00 79.12 162 VAL A N 1
ATOM 1241 C CA . VAL A 1 162 ? 18.544 -10.424 7.768 1.00 79.12 162 VAL A CA 1
ATOM 1242 C C . VAL A 1 162 ? 19.454 -11.637 7.952 1.00 79.12 162 VAL A C 1
ATOM 1244 O O . VAL A 1 162 ? 18.979 -12.743 8.218 1.00 79.12 162 VAL A O 1
ATOM 1247 N N . SER A 1 163 ? 20.767 -11.429 7.861 1.00 77.81 163 SER A N 1
ATOM 1248 C CA . SER A 1 163 ? 21.768 -12.491 8.006 1.00 77.81 163 SER A CA 1
ATOM 1249 C C . SER A 1 163 ? 21.772 -13.092 9.414 1.00 77.81 163 SER A C 1
ATOM 1251 O O . SER A 1 163 ? 21.817 -14.311 9.572 1.00 77.81 163 SER A O 1
ATOM 1253 N N . SER A 1 164 ? 21.654 -12.253 10.449 1.00 70.50 164 SER A N 1
ATOM 1254 C CA . SER A 1 164 ? 21.551 -12.701 11.844 1.00 70.50 164 SER A CA 1
ATOM 1255 C C . SER A 1 164 ? 20.314 -13.576 12.078 1.00 70.50 164 SER A C 1
ATOM 1257 O O . SER A 1 164 ? 20.399 -14.595 12.768 1.00 70.50 164 SER A O 1
ATOM 1259 N N . LEU A 1 165 ? 19.182 -13.230 11.459 1.00 67.19 165 LEU A N 1
ATOM 1260 C CA . LEU A 1 165 ? 17.939 -13.989 11.581 1.00 67.19 165 LEU A CA 1
ATOM 1261 C C . LEU A 1 165 ? 17.995 -15.359 10.904 1.00 67.19 165 LEU A C 1
ATOM 1263 O O . LEU A 1 165 ? 17.560 -16.339 11.512 1.00 67.19 165 LEU A O 1
ATOM 1267 N N . LYS A 1 166 ? 18.574 -15.453 9.699 1.00 67.25 166 LYS A N 1
ATOM 1268 C CA . LYS A 1 166 ? 18.761 -16.741 9.005 1.00 67.25 166 LYS A CA 1
ATOM 1269 C C . LYS A 1 166 ? 19.543 -17.741 9.869 1.00 67.25 166 LYS A C 1
ATOM 1271 O O . LYS A 1 166 ? 19.170 -18.907 9.937 1.00 67.25 166 LYS A O 1
ATOM 1276 N N . ASN A 1 167 ? 20.543 -17.271 10.615 1.00 58.69 167 ASN A N 1
ATOM 1277 C CA . ASN A 1 167 ? 21.344 -18.111 11.516 1.00 58.69 167 ASN A CA 1
ATOM 1278 C C . ASN A 1 167 ? 20.601 -18.514 12.809 1.00 58.69 167 ASN A C 1
ATOM 1280 O O . ASN A 1 167 ? 20.923 -19.525 13.426 1.00 58.69 167 ASN A O 1
ATOM 1284 N N . SER A 1 168 ? 19.587 -17.745 13.217 1.00 57.41 168 SER A N 1
ATOM 1285 C CA . SER A 1 168 ? 18.753 -17.978 14.411 1.00 57.41 168 SER A CA 1
ATOM 1286 C C . SER A 1 168 ? 17.600 -18.973 14.164 1.00 57.41 168 SER A C 1
ATOM 1288 O O . SER A 1 168 ? 17.001 -19.504 15.102 1.00 57.41 168 SER A O 1
ATOM 1290 N N . MET A 1 169 ? 17.305 -19.302 12.902 1.00 53.19 169 MET A N 1
ATOM 1291 C CA . MET A 1 169 ? 16.193 -20.184 12.517 1.00 53.19 169 MET A CA 1
ATOM 1292 C C . MET A 1 169 ? 16.370 -21.676 12.852 1.00 53.19 169 MET A C 1
ATOM 1294 O O . MET A 1 169 ? 15.463 -22.458 12.585 1.00 53.19 169 MET A O 1
ATOM 1298 N N . SER A 1 170 ? 17.470 -22.073 13.497 1.00 47.03 170 SER A N 1
ATOM 1299 C CA . SER A 1 170 ? 17.729 -23.459 13.921 1.00 47.03 170 SER A CA 1
ATOM 1300 C C . SER A 1 170 ? 16.955 -23.909 15.177 1.00 47.03 170 SER A C 1
ATOM 1302 O O . SER A 1 170 ? 17.090 -25.063 15.577 1.00 47.03 170 SER A O 1
ATOM 1304 N N . PHE A 1 171 ? 16.164 -23.051 15.831 1.00 46.06 171 PHE A N 1
ATOM 1305 C CA . PHE A 1 171 ? 15.462 -23.411 17.072 1.00 46.06 171 PHE A CA 1
ATOM 1306 C C . PHE A 1 171 ? 13.936 -23.363 16.921 1.00 46.06 171 PHE A C 1
ATOM 1308 O O . PHE A 1 171 ? 13.375 -22.384 16.428 1.00 46.06 171 PHE A O 1
ATOM 1315 N N . GLY A 1 172 ? 13.292 -24.461 17.338 1.00 49.41 172 GLY A N 1
ATOM 1316 C CA . GLY A 1 172 ? 11.898 -24.813 17.064 1.00 49.41 172 GLY A CA 1
ATOM 1317 C C . GLY A 1 172 ? 10.843 -23.759 17.413 1.00 49.41 172 GLY A C 1
ATOM 1318 O O . GLY A 1 172 ? 11.034 -22.897 18.273 1.00 49.41 172 GLY A O 1
ATOM 1319 N N . PHE A 1 173 ? 9.701 -23.867 16.730 1.00 48.16 173 PHE A N 1
ATOM 1320 C CA . PHE A 1 173 ? 8.511 -23.044 16.935 1.00 48.16 173 PHE A CA 1
ATOM 1321 C C . PHE A 1 173 ? 8.031 -23.144 18.388 1.00 48.16 173 PHE A C 1
ATOM 1323 O O . PHE A 1 173 ? 7.404 -24.123 18.786 1.00 48.16 173 PHE A O 1
ATOM 1330 N N . ARG A 1 174 ? 8.309 -22.121 19.197 1.00 55.75 174 ARG A N 1
ATOM 1331 C CA . ARG A 1 174 ? 7.571 -21.905 20.444 1.00 55.75 174 ARG A CA 1
ATOM 1332 C C . ARG A 1 174 ? 6.339 -21.068 20.109 1.00 55.75 174 ARG A C 1
ATOM 1334 O O . ARG A 1 174 ? 6.490 -20.007 19.507 1.00 55.75 174 AR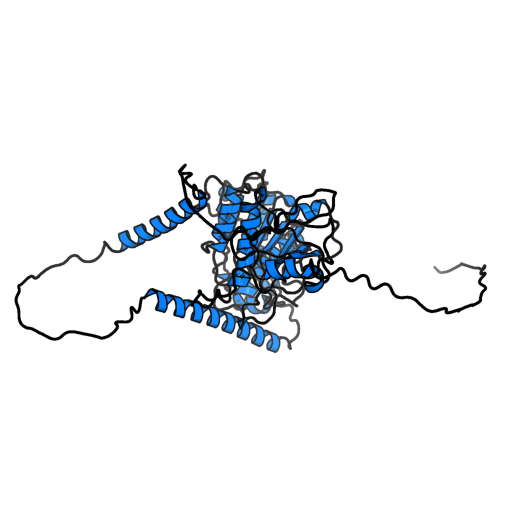G A O 1
ATOM 1341 N N . ASN A 1 175 ? 5.153 -21.517 20.531 1.00 65.19 175 ASN A N 1
ATOM 1342 C CA . ASN A 1 175 ? 3.870 -20.796 20.444 1.00 65.19 175 ASN A CA 1
ATOM 1343 C C . ASN A 1 175 ? 3.842 -19.563 21.369 1.00 65.19 175 ASN A C 1
ATOM 1345 O O . ASN A 1 175 ? 2.968 -19.400 22.218 1.00 65.19 175 ASN A O 1
ATOM 1349 N N . GLU A 1 176 ? 4.844 -18.700 21.258 1.00 80.19 176 GLU A N 1
ATOM 1350 C CA . GLU A 1 176 ? 4.927 -17.477 22.034 1.00 80.19 176 GLU A CA 1
ATOM 1351 C C . GLU A 1 176 ? 4.152 -16.365 21.333 1.00 80.19 176 GLU A C 1
ATOM 1353 O O . GLU A 1 176 ? 4.352 -16.098 20.146 1.00 80.19 176 GLU A O 1
ATOM 1358 N N . LYS A 1 177 ? 3.292 -15.692 22.098 1.00 86.00 177 LYS A N 1
ATOM 1359 C CA . LYS A 1 177 ? 2.468 -14.576 21.637 1.00 86.00 177 LYS A CA 1
ATOM 1360 C C . LYS A 1 177 ? 2.690 -13.328 22.487 1.00 86.00 177 LYS A C 1
ATOM 1362 O O . LYS A 1 177 ? 3.030 -13.433 23.666 1.00 86.00 177 LYS A O 1
ATOM 1367 N N . VAL A 1 178 ? 2.500 -12.159 21.885 1.00 85.94 178 VAL A N 1
ATOM 1368 C CA . VAL A 1 178 ? 2.466 -10.855 22.567 1.00 85.94 178 VAL A CA 1
ATOM 1369 C C . VAL A 1 178 ? 1.069 -10.281 22.379 1.00 85.94 178 VAL A C 1
ATOM 1371 O O . VAL A 1 178 ? 0.580 -10.262 21.255 1.00 85.94 178 VAL A O 1
ATOM 1374 N N . CYS A 1 179 ? 0.416 -9.869 23.463 1.00 87.94 179 CYS A N 1
ATOM 1375 C CA . CYS A 1 179 ? -0.966 -9.399 23.433 1.00 87.94 179 CYS A CA 1
ATOM 1376 C C . CYS A 1 179 ? -1.047 -7.897 23.680 1.00 87.94 179 CYS A C 1
ATOM 1378 O O . CYS A 1 179 ? -0.311 -7.356 24.505 1.00 87.94 179 CYS A O 1
ATOM 1380 N N . PHE A 1 180 ? -1.969 -7.267 22.967 1.00 88.00 180 PHE A N 1
ATOM 1381 C CA . PHE A 1 180 ? -2.285 -5.851 23.020 1.00 88.00 180 PHE A CA 1
ATOM 1382 C C . PHE A 1 180 ? -3.776 -5.717 23.320 1.00 88.00 180 PHE A C 1
ATOM 1384 O O . PHE A 1 180 ? -4.567 -6.563 22.907 1.00 88.00 180 PHE A O 1
ATOM 1391 N N . GLU A 1 181 ? -4.160 -4.652 24.015 1.00 83.94 181 GLU A N 1
ATOM 1392 C CA . GLU A 1 181 ? -5.521 -4.491 24.538 1.00 83.94 181 GLU A CA 1
ATOM 1393 C C . GLU A 1 181 ? -6.605 -4.538 23.447 1.00 83.94 181 GLU A C 1
ATOM 1395 O O . GLU A 1 181 ? -7.577 -5.268 23.593 1.00 83.94 181 GLU A O 1
ATOM 1400 N N . LYS A 1 182 ? -6.415 -3.814 22.332 1.00 86.38 182 LYS A N 1
ATOM 1401 C CA . LYS A 1 182 ? -7.451 -3.626 21.291 1.00 86.38 182 LYS A CA 1
ATOM 1402 C C . LYS A 1 182 ? -7.255 -4.439 20.012 1.00 86.38 182 LYS A C 1
ATOM 1404 O O . LYS A 1 182 ? -8.168 -4.533 19.206 1.00 86.38 182 LYS A O 1
ATOM 1409 N N . ILE A 1 183 ? -6.067 -5.006 19.812 1.00 91.50 183 ILE A N 1
ATOM 1410 C CA . ILE A 1 183 ? -5.684 -5.694 18.561 1.00 91.50 183 ILE A CA 1
ATOM 1411 C C . ILE A 1 183 ? -5.306 -7.168 18.787 1.00 91.50 183 ILE A C 1
ATOM 1413 O O . ILE A 1 183 ? -4.668 -7.810 17.946 1.00 91.50 183 ILE A O 1
ATOM 1417 N N . GLY A 1 184 ? -5.662 -7.700 19.959 1.00 91.00 184 GLY A N 1
ATOM 1418 C CA . GLY A 1 184 ? -5.483 -9.100 20.318 1.00 91.00 184 GLY A CA 1
ATOM 1419 C C . GLY A 1 184 ? -4.020 -9.529 20.453 1.00 91.00 184 GLY A C 1
ATOM 1420 O O . GLY A 1 184 ? -3.125 -8.740 20.765 1.00 91.00 184 GLY A O 1
ATOM 1421 N N . CYS A 1 185 ? -3.771 -10.826 20.256 1.00 90.81 185 CYS A N 1
ATOM 1422 C CA . CYS A 1 185 ? -2.441 -11.417 20.393 1.00 90.81 185 CYS A CA 1
ATOM 1423 C C . CYS A 1 185 ? -1.792 -11.713 19.039 1.00 90.81 185 CYS A C 1
ATOM 1425 O O . CYS A 1 185 ? -2.413 -12.315 18.161 1.00 90.81 185 CYS A O 1
ATOM 1427 N N . ILE A 1 186 ? -0.515 -11.356 18.913 1.00 89.75 186 ILE A N 1
ATOM 1428 C CA . ILE A 1 186 ? 0.324 -11.629 17.748 1.00 89.75 186 ILE A CA 1
ATOM 1429 C C . ILE A 1 186 ? 1.279 -12.783 18.057 1.00 89.75 186 ILE A C 1
ATOM 1431 O O . ILE A 1 186 ? 1.997 -12.754 19.062 1.00 89.75 186 ILE A O 1
ATOM 1435 N N . TYR A 1 187 ? 1.300 -13.792 17.184 1.00 86.88 187 TYR A N 1
ATOM 1436 C CA . TYR A 1 187 ? 2.230 -14.918 17.267 1.00 86.88 187 TYR A CA 1
ATOM 1437 C C . TYR A 1 187 ? 3.614 -14.535 16.735 1.00 86.88 187 TYR A C 1
ATOM 1439 O O . TYR A 1 187 ? 3.753 -13.861 15.718 1.00 86.88 187 TYR A O 1
ATOM 1447 N N . ARG A 1 188 ? 4.669 -15.006 17.401 1.00 83.56 188 ARG A N 1
ATOM 1448 C CA . ARG A 1 188 ? 6.064 -14.676 17.068 1.00 83.56 188 ARG A CA 1
ATOM 1449 C C . ARG A 1 188 ? 6.626 -15.527 15.914 1.00 83.56 188 ARG A C 1
ATOM 1451 O O . ARG A 1 188 ? 7.635 -16.211 16.088 1.00 83.56 188 ARG A O 1
ATOM 1458 N N . ASN A 1 189 ? 6.006 -15.458 14.737 1.00 78.56 189 ASN A N 1
ATOM 1459 C CA . ASN A 1 189 ? 6.415 -16.189 13.527 1.00 78.56 189 ASN A CA 1
ATOM 1460 C C . ASN A 1 189 ? 7.087 -15.269 12.493 1.00 78.56 189 ASN A C 1
ATOM 1462 O O . ASN A 1 189 ? 6.782 -14.084 12.430 1.00 78.56 189 ASN A O 1
ATOM 1466 N N . GLY A 1 190 ? 8.011 -15.800 11.681 1.00 82.00 190 GLY A N 1
ATOM 1467 C CA . GLY A 1 190 ? 8.724 -15.010 10.661 1.00 82.00 190 GLY A CA 1
ATOM 1468 C C . GLY A 1 190 ? 9.329 -13.707 11.229 1.00 82.00 190 GLY A C 1
ATOM 1469 O O . GLY A 1 190 ? 9.989 -13.771 12.277 1.00 82.00 190 GLY A O 1
ATOM 1470 N N . PRO A 1 191 ? 9.086 -12.532 10.610 1.00 82.25 191 PRO A N 1
ATOM 1471 C CA . PRO A 1 191 ? 9.544 -11.238 11.130 1.00 82.25 191 PRO A CA 1
ATOM 1472 C C . PRO A 1 191 ? 9.092 -10.913 12.565 1.00 82.25 191 PRO A C 1
ATOM 1474 O O . PRO A 1 191 ? 9.800 -10.231 13.312 1.00 82.25 191 PRO A O 1
ATOM 1477 N N . MET A 1 192 ? 7.952 -11.448 13.006 1.00 86.88 192 MET A N 1
ATOM 1478 C CA . MET A 1 192 ? 7.320 -11.114 14.289 1.00 86.88 192 MET A CA 1
ATOM 1479 C C . MET A 1 192 ? 8.057 -11.727 15.486 1.00 86.88 192 MET A C 1
ATOM 1481 O O . MET A 1 192 ? 7.764 -11.420 16.646 1.00 86.88 192 MET A O 1
ATOM 1485 N N . LYS A 1 193 ? 9.107 -12.525 15.246 1.00 80.62 193 LYS A N 1
ATOM 1486 C CA . LYS A 1 193 ? 10.046 -12.960 16.291 1.00 80.62 193 LYS A CA 1
ATOM 1487 C C . LYS A 1 193 ? 10.610 -11.784 17.100 1.00 80.62 193 LYS A C 1
ATOM 1489 O O . LYS A 1 193 ? 10.848 -11.953 18.298 1.00 80.62 193 LYS A O 1
ATOM 1494 N N . HIS A 1 194 ? 10.746 -10.593 16.516 1.00 75.25 194 HIS A N 1
ATOM 1495 C CA . HIS A 1 194 ? 11.323 -9.414 17.178 1.00 75.25 194 HIS A CA 1
ATOM 1496 C C . HIS A 1 194 ? 10.317 -8.502 17.899 1.00 75.25 194 HIS A C 1
ATOM 1498 O O . HIS A 1 194 ? 10.705 -7.464 18.438 1.00 75.25 194 HIS A O 1
ATOM 1504 N N . LEU A 1 195 ? 9.049 -8.909 18.021 1.00 71.56 195 LEU A N 1
ATOM 1505 C CA . LEU A 1 195 ? 8.014 -8.122 18.709 1.00 71.56 195 LEU A CA 1
ATOM 1506 C C . LEU A 1 195 ? 8.351 -7.760 20.161 1.00 71.56 195 LEU A C 1
ATOM 1508 O O . LEU A 1 195 ? 8.041 -6.661 20.602 1.00 71.56 195 LEU A O 1
ATOM 1512 N N . ARG A 1 196 ? 9.032 -8.638 20.913 1.00 64.62 196 ARG A N 1
ATOM 1513 C CA . ARG A 1 196 ? 9.409 -8.347 22.316 1.00 64.62 196 ARG A CA 1
ATOM 1514 C C . ARG A 1 196 ? 10.353 -7.147 22.450 1.00 64.62 196 ARG A C 1
ATOM 1516 O O . ARG A 1 196 ? 10.411 -6.538 23.519 1.00 64.62 196 ARG A O 1
ATOM 1523 N N . THR A 1 197 ? 11.108 -6.865 21.390 1.00 61.81 197 THR A N 1
ATOM 1524 C CA . THR A 1 197 ? 12.054 -5.750 21.299 1.00 61.81 197 THR A CA 1
ATOM 1525 C C . THR A 1 197 ? 11.487 -4.556 20.534 1.00 61.81 197 THR A C 1
ATOM 1527 O O . THR A 1 197 ? 12.044 -3.469 20.649 1.00 61.81 197 THR A O 1
ATOM 1530 N N . ALA A 1 198 ? 10.401 -4.730 19.774 1.00 58.50 198 ALA A N 1
ATOM 1531 C CA . ALA A 1 198 ? 9.698 -3.630 19.120 1.00 58.50 198 ALA A CA 1
ATOM 1532 C C . ALA A 1 198 ? 9.118 -2.655 20.169 1.00 58.50 198 ALA A C 1
ATOM 1534 O O . ALA A 1 198 ? 8.916 -3.058 21.323 1.00 58.50 198 ALA A O 1
ATOM 1535 N N . PRO A 1 199 ? 8.870 -1.377 19.815 1.00 60.59 199 PRO A N 1
ATOM 1536 C CA . PRO A 1 199 ? 8.235 -0.423 20.720 1.00 60.59 199 PRO A CA 1
ATOM 1537 C C . PRO A 1 199 ? 6.910 -1.008 21.215 1.00 60.59 199 PRO A C 1
ATOM 1539 O O . PRO A 1 199 ? 5.972 -1.169 20.438 1.00 60.59 199 PRO A O 1
ATOM 1542 N N . ARG A 1 200 ? 6.858 -1.392 22.499 1.00 57.97 200 ARG A N 1
ATOM 1543 C CA . ARG A 1 200 ? 5.809 -2.290 23.014 1.00 57.97 200 ARG A CA 1
ATOM 1544 C C . ARG A 1 200 ? 4.393 -1.746 22.853 1.00 57.97 200 ARG A C 1
ATOM 1546 O O . ARG A 1 200 ? 3.486 -2.554 22.807 1.00 57.97 200 ARG A O 1
ATOM 1553 N N . ASN A 1 201 ? 4.231 -0.427 22.747 1.00 65.44 201 ASN A N 1
ATOM 1554 C CA . ASN A 1 201 ? 2.950 0.264 22.615 1.00 65.44 201 ASN A CA 1
ATOM 1555 C C . ASN A 1 201 ? 3.101 1.497 21.709 1.00 65.44 201 ASN A C 1
ATOM 1557 O O . ASN A 1 201 ? 2.880 2.620 22.163 1.00 65.44 201 ASN A O 1
ATOM 1561 N N . PHE A 1 202 ? 3.549 1.336 20.459 1.00 84.38 202 PHE A N 1
ATOM 1562 C CA . PHE A 1 202 ? 3.335 2.436 19.518 1.00 84.38 202 PHE A CA 1
ATOM 1563 C C . PHE A 1 202 ? 1.899 2.376 18.993 1.00 84.38 202 PHE A C 1
ATOM 1565 O O . PHE A 1 202 ? 1.388 1.311 18.637 1.00 84.38 202 PHE A O 1
ATOM 1572 N N . THR A 1 203 ? 1.260 3.536 18.953 1.00 90.50 203 THR A N 1
ATOM 1573 C CA . THR A 1 203 ? -0.060 3.715 18.357 1.00 90.50 203 THR A CA 1
ATOM 1574 C C . THR A 1 203 ? 0.131 4.443 17.042 1.00 90.50 203 THR A C 1
ATOM 1576 O O . THR A 1 203 ? 0.729 5.520 17.018 1.00 90.50 203 THR A O 1
ATOM 1579 N N . SER A 1 204 ? -0.328 3.837 15.949 1.00 96.31 204 SER A N 1
ATOM 1580 C CA . SER A 1 204 ? -0.395 4.518 14.658 1.00 96.31 204 SER A CA 1
ATOM 1581 C C . SER A 1 204 ? -1.383 5.673 14.751 1.00 96.31 204 SER A C 1
ATOM 1583 O O . SER A 1 204 ? -2.442 5.538 15.364 1.00 96.31 204 SER A O 1
ATOM 1585 N N . ARG A 1 205 ? -1.029 6.807 14.151 1.00 98.06 205 ARG A N 1
ATOM 1586 C CA . ARG A 1 205 ? -1.917 7.968 14.047 1.00 98.06 205 ARG A CA 1
ATOM 1587 C C . ARG A 1 205 ? -2.564 7.977 12.672 1.00 98.06 205 ARG A C 1
ATOM 1589 O O . ARG A 1 205 ? -1.904 7.648 11.686 1.00 98.06 205 ARG A O 1
ATOM 1596 N N . PHE A 1 206 ? -3.832 8.353 12.605 1.00 98.69 206 PHE A N 1
ATOM 1597 C CA . PHE A 1 206 ? -4.617 8.318 11.376 1.00 98.69 206 PHE A CA 1
ATOM 1598 C C . PHE A 1 206 ? -5.048 9.729 11.022 1.00 98.69 206 PHE A C 1
ATOM 1600 O O . PHE A 1 206 ? -5.763 10.357 11.792 1.00 98.69 206 PHE A O 1
ATOM 1607 N N . PHE A 1 207 ? -4.615 10.227 9.869 1.00 98.69 207 PHE A N 1
ATOM 1608 C CA . PHE A 1 207 ? -4.966 11.564 9.399 1.00 98.69 207 PHE A CA 1
ATOM 1609 C C . PHE A 1 207 ? -5.832 11.450 8.159 1.00 98.69 207 PHE A C 1
ATOM 1611 O O . PHE A 1 207 ? -5.377 10.932 7.143 1.00 98.69 207 PHE A O 1
ATOM 1618 N N . SER A 1 208 ? -7.073 11.902 8.266 1.00 98.50 208 SER A N 1
ATOM 1619 C CA . SER A 1 208 ? -8.023 11.993 7.162 1.00 98.50 208 SER A CA 1
ATOM 1620 C C . SER A 1 208 ? -7.819 13.286 6.376 1.00 98.50 208 SER A C 1
ATOM 1622 O O . SER A 1 208 ? -7.631 14.348 6.962 1.00 98.50 208 SER A O 1
ATOM 1624 N N . TYR A 1 209 ? -7.875 13.180 5.056 1.00 98.62 209 TYR A N 1
ATOM 1625 C CA . TYR A 1 209 ? -7.766 14.277 4.105 1.00 98.62 209 TYR A CA 1
ATOM 1626 C C . TYR A 1 209 ? -8.895 14.159 3.087 1.00 98.62 209 TYR A C 1
ATOM 1628 O O . TYR A 1 209 ? -9.251 13.046 2.678 1.00 98.62 209 TYR A O 1
ATOM 1636 N N . THR A 1 210 ? -9.420 15.300 2.662 1.00 97.56 210 THR A N 1
ATOM 1637 C CA . THR A 1 210 ? -10.473 15.403 1.643 1.00 97.56 210 THR A CA 1
ATOM 1638 C C . THR A 1 210 ? -10.051 16.391 0.559 1.00 97.56 210 THR A C 1
ATOM 1640 O O . THR A 1 210 ? -8.966 16.972 0.628 1.00 97.56 210 THR A O 1
ATOM 1643 N N . GLU A 1 211 ? -10.878 16.563 -0.471 1.00 95.19 211 GLU A N 1
ATOM 1644 C CA . GLU A 1 211 ? -10.650 17.582 -1.502 1.00 95.19 211 GLU A CA 1
ATOM 1645 C C . GLU A 1 211 ? -10.651 19.000 -0.903 1.00 95.19 211 GLU A C 1
ATOM 1647 O O . GLU A 1 211 ? -9.868 19.855 -1.317 1.00 95.19 211 GLU A O 1
ATOM 1652 N N . GLU A 1 212 ? -11.487 19.235 0.110 1.00 94.38 212 GLU A N 1
ATOM 1653 C CA . GLU A 1 212 ? -11.648 20.523 0.788 1.00 94.38 212 GLU A CA 1
ATOM 1654 C C . GLU A 1 212 ? -10.536 20.811 1.804 1.00 94.38 212 GLU A C 1
ATOM 1656 O O . GLU A 1 212 ? -10.181 21.972 2.009 1.00 94.38 212 GLU A O 1
ATOM 1661 N N . ASP A 1 213 ? -9.967 19.770 2.422 1.00 95.75 213 ASP A N 1
ATOM 1662 C CA . ASP A 1 213 ? -8.805 19.868 3.313 1.00 95.75 213 ASP A CA 1
ATOM 1663 C C . ASP A 1 213 ? -7.679 18.905 2.886 1.00 95.75 213 ASP A C 1
ATOM 1665 O O . ASP A 1 213 ? -7.420 17.880 3.533 1.00 95.75 213 ASP A O 1
ATOM 1669 N N . PRO A 1 214 ? -6.986 19.209 1.771 1.00 94.81 214 PRO A N 1
ATOM 1670 C CA . PRO A 1 214 ? -5.939 18.347 1.248 1.00 94.81 214 PRO A CA 1
ATOM 1671 C C . PRO A 1 214 ? -4.579 18.607 1.908 1.00 94.81 214 PRO A C 1
ATOM 1673 O O . PRO A 1 214 ? -3.638 17.868 1.628 1.00 94.81 214 PRO A O 1
ATOM 1676 N N . ILE A 1 215 ? -4.422 19.639 2.747 1.00 93.81 215 ILE A N 1
ATOM 1677 C CA . ILE A 1 215 ? -3.113 20.070 3.275 1.00 93.81 215 ILE A CA 1
ATOM 1678 C C . ILE A 1 215 ? -2.943 19.680 4.740 1.00 93.81 215 ILE A C 1
ATOM 1680 O O . ILE A 1 215 ? -2.004 18.946 5.056 1.00 93.81 215 ILE A O 1
ATOM 1684 N N . GLU A 1 216 ? -3.825 20.155 5.618 1.00 93.88 216 GLU A N 1
ATOM 1685 C CA . GLU A 1 216 ? -3.678 19.971 7.064 1.00 93.88 216 GLU A CA 1
ATOM 1686 C C . GLU A 1 216 ? -4.193 18.590 7.467 1.00 93.88 216 GLU A C 1
ATOM 1688 O O . GLU A 1 216 ? -3.471 17.800 8.090 1.00 93.88 216 GLU A O 1
ATOM 1693 N N . GLY A 1 217 ? -5.404 18.264 7.013 1.00 95.00 217 GLY A N 1
ATOM 1694 C CA . GLY A 1 217 ? -6.109 17.048 7.379 1.00 95.00 217 GLY A CA 1
ATOM 1695 C C . GLY A 1 217 ? -6.531 17.032 8.849 1.00 95.00 217 GLY A C 1
ATOM 1696 O O . GLY A 1 217 ? -6.085 17.816 9.691 1.00 95.00 217 GLY A O 1
ATOM 1697 N N . LYS A 1 218 ? -7.384 16.069 9.195 1.00 97.75 218 LYS A N 1
ATOM 1698 C CA . LYS A 1 218 ? -7.896 15.877 10.556 1.00 97.75 218 LYS A CA 1
ATOM 1699 C C . LYS A 1 218 ? -7.471 14.526 11.106 1.00 97.75 218 LYS A C 1
ATOM 1701 O O . LYS A 1 218 ? -7.708 13.494 10.475 1.00 97.75 218 LYS A O 1
ATOM 1706 N N . GLU A 1 219 ? -6.870 14.522 12.294 1.00 98.25 219 GLU A N 1
ATOM 1707 C CA . GLU A 1 219 ? -6.598 13.277 13.015 1.00 98.25 219 GLU A CA 1
ATOM 1708 C C . GLU A 1 219 ? -7.913 12.623 13.458 1.00 98.25 219 GLU A C 1
ATOM 1710 O O . GLU A 1 219 ? -8.794 13.288 14.007 1.00 98.25 219 GLU A O 1
ATOM 1715 N N . ILE A 1 220 ? -8.033 11.321 13.209 1.00 98.06 220 ILE A N 1
ATOM 1716 C CA . ILE A 1 220 ? -9.187 10.507 13.585 1.00 98.06 220 ILE A CA 1
ATOM 1717 C C . ILE A 1 220 ? -8.763 9.400 14.544 1.00 98.06 220 ILE A C 1
ATOM 1719 O O . ILE A 1 220 ? -7.651 8.865 14.469 1.00 98.06 220 ILE A O 1
ATOM 1723 N N . PHE A 1 221 ? -9.670 9.023 15.436 1.00 97.44 221 PHE A N 1
ATOM 1724 C CA . PHE A 1 221 ? -9.419 8.028 16.468 1.00 97.44 221 PHE A CA 1
ATOM 1725 C C . PHE A 1 221 ? -10.469 6.931 16.378 1.00 97.44 221 PHE A C 1
ATOM 1727 O O . PHE A 1 221 ? -11.662 7.203 16.435 1.00 97.44 221 PHE A O 1
ATOM 1734 N N . ALA A 1 222 ? -10.029 5.674 16.300 1.00 96.19 222 ALA A N 1
ATOM 1735 C CA . ALA A 1 222 ? -10.930 4.525 16.193 1.00 96.19 222 ALA A CA 1
ATOM 1736 C C . ALA A 1 222 ? -11.978 4.472 17.324 1.00 96.19 222 ALA A C 1
ATOM 1738 O O . ALA A 1 222 ? -13.084 3.981 17.128 1.00 96.19 222 ALA A O 1
ATOM 1739 N N . ASP A 1 223 ? -11.636 4.987 18.506 1.00 95.31 223 ASP A N 1
ATOM 1740 C CA . ASP A 1 223 ? -12.510 4.982 19.678 1.00 95.31 223 ASP A CA 1
ATOM 1741 C C . ASP A 1 223 ? -13.390 6.221 19.836 1.00 95.31 223 ASP A C 1
ATOM 1743 O O . ASP A 1 223 ? -14.210 6.246 20.750 1.00 95.31 223 ASP A O 1
ATOM 1747 N N . ASP A 1 224 ? -13.248 7.209 18.957 1.00 97.06 224 ASP A N 1
ATOM 1748 C CA . ASP A 1 224 ? -14.018 8.448 18.979 1.00 97.06 224 ASP A CA 1
ATOM 1749 C C . ASP A 1 224 ? -14.727 8.639 17.637 1.00 97.06 224 ASP A C 1
ATOM 1751 O O . ASP A 1 224 ? -14.173 9.187 16.683 1.00 97.06 224 ASP A O 1
ATOM 1755 N N . GLU A 1 225 ? -15.980 8.197 17.576 1.00 96.19 225 GLU A N 1
ATOM 1756 C CA . GLU A 1 225 ? -16.816 8.318 16.381 1.00 96.19 225 GLU A CA 1
ATOM 1757 C C . GLU A 1 225 ? -17.034 9.780 15.959 1.00 96.19 225 GLU A C 1
ATOM 1759 O O . GLU A 1 225 ? -17.172 10.065 14.771 1.00 96.19 225 GLU A O 1
ATOM 1764 N N . THR A 1 226 ? -16.973 10.740 16.894 1.00 96.31 226 THR A N 1
ATOM 1765 C CA . THR A 1 226 ? -17.118 12.171 16.567 1.00 96.31 226 THR A CA 1
ATOM 1766 C C . THR A 1 226 ? -15.957 12.697 15.717 1.00 96.31 226 THR A C 1
ATOM 1768 O O . THR A 1 226 ? -16.075 13.723 15.037 1.00 96.31 226 THR A O 1
ATOM 1771 N N . SER A 1 227 ? -14.837 11.968 15.693 1.00 96.94 227 SER A N 1
ATOM 1772 C CA . SER A 1 227 ? -13.700 12.276 14.834 1.00 96.94 227 SER A CA 1
ATOM 1773 C C . SER A 1 227 ? -13.930 11.895 13.363 1.00 96.94 227 SER A C 1
ATOM 1775 O O . SER A 1 227 ? -13.247 12.443 12.502 1.00 96.94 227 SER A O 1
ATOM 1777 N N . PHE A 1 228 ? -14.928 11.058 13.044 1.00 97.50 228 PHE A N 1
ATOM 1778 C CA . PHE A 1 228 ? -15.182 10.534 11.690 1.00 97.50 228 PHE A CA 1
ATOM 1779 C C . PHE A 1 228 ? -15.916 11.502 10.752 1.00 97.50 228 PHE A C 1
ATOM 1781 O O . PHE A 1 228 ? -16.244 11.142 9.627 1.00 97.50 228 PHE A O 1
ATOM 1788 N N . SER A 1 229 ? -16.138 12.750 11.170 1.00 94.38 229 SER A N 1
ATOM 1789 C CA . SER A 1 229 ? -16.886 13.758 10.401 1.00 94.38 229 SER A CA 1
ATOM 1790 C C . SER A 1 229 ? -16.331 14.054 8.997 1.00 94.38 229 SER A C 1
ATOM 1792 O O . SER A 1 229 ? -17.001 14.709 8.210 1.00 94.38 229 SER A O 1
ATOM 1794 N N . THR A 1 230 ? -15.085 13.672 8.717 1.00 94.62 230 THR A N 1
ATOM 1795 C CA . THR A 1 230 ? -14.386 13.865 7.435 1.00 94.62 230 THR A CA 1
ATOM 1796 C C . THR A 1 230 ? -14.487 12.662 6.498 1.00 94.62 230 THR A C 1
ATOM 1798 O O . THR A 1 230 ? -13.966 12.718 5.384 1.00 94.62 230 THR A O 1
ATOM 1801 N N . ILE A 1 231 ? -15.099 11.561 6.941 1.00 97.69 231 ILE A N 1
ATOM 1802 C CA . ILE A 1 231 ? -15.240 10.357 6.129 1.00 97.69 231 ILE A CA 1
ATOM 1803 C C . ILE A 1 231 ? -16.467 10.494 5.229 1.00 97.69 231 ILE A C 1
ATOM 1805 O O . ILE A 1 231 ? -17.597 10.572 5.706 1.00 97.69 231 ILE A O 1
ATOM 1809 N N . ASP A 1 232 ? -16.228 10.487 3.924 1.00 96.00 232 ASP A N 1
ATOM 1810 C CA . ASP A 1 232 ? -17.260 10.385 2.900 1.00 96.00 232 ASP A CA 1
ATOM 1811 C C . ASP A 1 232 ? -17.707 8.921 2.779 1.00 96.00 232 ASP A C 1
ATOM 1813 O O . ASP A 1 232 ? -16.928 8.051 2.381 1.00 96.00 232 ASP A O 1
ATOM 1817 N N . SER A 1 233 ? -18.960 8.651 3.149 1.00 95.38 233 SER A N 1
ATOM 1818 C CA . SER A 1 233 ? -19.541 7.306 3.138 1.00 95.38 233 SER A CA 1
ATOM 1819 C C . SER A 1 233 ? -19.965 6.816 1.752 1.00 95.38 233 SER A C 1
ATOM 1821 O O . SER A 1 233 ? -20.165 5.610 1.571 1.00 95.38 233 SER A O 1
ATOM 1823 N N . ASP A 1 234 ? -20.120 7.722 0.786 1.00 93.62 234 ASP A N 1
ATOM 1824 C CA . ASP A 1 234 ? -20.690 7.427 -0.530 1.00 93.62 234 ASP A CA 1
ATOM 1825 C C . ASP A 1 234 ? -19.610 7.009 -1.536 1.00 93.62 234 ASP A C 1
ATOM 1827 O O . ASP A 1 234 ? -19.858 6.193 -2.430 1.00 93.62 234 ASP A O 1
ATOM 1831 N N . ARG A 1 235 ? -18.390 7.535 -1.377 1.00 96.12 235 ARG A N 1
ATOM 1832 C CA . ARG A 1 235 ? -17.231 7.238 -2.236 1.00 96.12 235 ARG A CA 1
ATOM 1833 C C . ARG A 1 235 ? -16.228 6.290 -1.565 1.00 96.12 235 ARG A C 1
ATOM 1835 O O . ARG A 1 235 ? -16.375 5.875 -0.417 1.00 96.12 235 ARG A O 1
ATOM 1842 N N . LYS A 1 236 ? -15.188 5.886 -2.308 1.00 97.94 236 LYS A N 1
ATOM 1843 C CA . LYS A 1 236 ? -14.139 5.004 -1.773 1.00 97.94 236 LYS A CA 1
ATOM 1844 C C . LYS A 1 236 ? -13.329 5.710 -0.684 1.00 97.94 236 LYS A C 1
ATOM 1846 O O . LYS A 1 236 ? -12.929 6.868 -0.845 1.00 97.94 236 LYS A O 1
ATOM 1851 N N . LEU A 1 237 ? -13.008 4.952 0.363 1.00 98.75 237 LEU A N 1
ATOM 1852 C CA . LEU A 1 237 ? -12.079 5.324 1.424 1.00 98.75 237 LEU A CA 1
ATOM 1853 C C . LEU A 1 237 ? -10.705 4.728 1.115 1.00 98.75 237 LEU A C 1
ATOM 1855 O O . LEU A 1 237 ? -10.543 3.504 1.118 1.00 98.75 237 LEU A O 1
ATOM 1859 N N . VAL A 1 238 ? -9.708 5.581 0.877 1.00 98.88 238 VAL A N 1
ATOM 1860 C CA . VAL A 1 238 ? -8.333 5.135 0.617 1.00 98.88 238 VAL A CA 1
ATOM 1861 C C . VAL A 1 238 ? -7.489 5.255 1.876 1.00 98.88 238 VAL A C 1
ATOM 1863 O O . VAL A 1 238 ? -7.494 6.301 2.510 1.00 98.88 238 VAL A O 1
ATOM 1866 N N . ILE A 1 239 ? -6.710 4.231 2.221 1.00 98.88 239 ILE A N 1
ATOM 1867 C CA . ILE A 1 239 ? -5.752 4.281 3.334 1.00 98.88 239 ILE A CA 1
ATOM 1868 C C . ILE A 1 239 ? -4.333 4.061 2.808 1.00 98.88 239 ILE A C 1
ATOM 1870 O O . ILE A 1 239 ? -4.052 3.035 2.192 1.00 98.88 239 ILE A O 1
ATOM 1874 N N . ILE A 1 240 ? -3.422 4.995 3.087 1.00 98.88 240 ILE A N 1
ATOM 1875 C CA . ILE A 1 240 ? -2.029 4.969 2.621 1.00 98.88 240 ILE A CA 1
ATOM 1876 C C . ILE A 1 240 ? -1.086 4.641 3.781 1.00 98.88 240 ILE A C 1
ATOM 1878 O O . ILE A 1 240 ? -1.055 5.351 4.789 1.00 98.88 240 ILE A O 1
ATOM 1882 N N . SER A 1 241 ? -0.273 3.595 3.617 1.00 98.81 241 SER A N 1
ATOM 1883 C CA . SER A 1 241 ? 0.748 3.172 4.585 1.00 98.81 241 SER A CA 1
ATOM 1884 C C . SER A 1 241 ? 2.163 3.354 4.028 1.00 98.81 241 SER A C 1
ATOM 1886 O O . SER A 1 241 ? 2.524 2.765 3.007 1.00 98.81 241 SER A O 1
ATOM 1888 N N . HIS A 1 242 ? 2.983 4.151 4.723 1.00 98.44 242 HIS A N 1
ATOM 1889 C CA . HIS A 1 242 ? 4.390 4.382 4.368 1.00 98.44 242 HIS A CA 1
ATOM 1890 C C . HIS A 1 242 ? 5.302 3.199 4.737 1.00 98.44 242 HIS A C 1
ATOM 1892 O O . HIS A 1 242 ? 4.867 2.248 5.379 1.00 98.44 242 HIS A O 1
ATOM 1898 N N . GLY A 1 243 ? 6.583 3.278 4.357 1.00 97.00 243 GLY A N 1
ATOM 1899 C CA . GLY A 1 243 ? 7.590 2.229 4.558 1.00 97.00 243 GLY A CA 1
ATOM 1900 C C . GLY A 1 243 ? 8.583 2.466 5.704 1.00 97.00 243 GLY A C 1
ATOM 1901 O O . GLY A 1 243 ? 8.386 3.332 6.560 1.00 97.00 243 GLY A O 1
ATOM 1902 N N . PHE A 1 244 ? 9.682 1.700 5.681 1.00 95.69 244 PHE A N 1
ATOM 1903 C CA . PHE A 1 244 ? 10.792 1.769 6.642 1.00 95.69 244 PHE A CA 1
ATOM 1904 C C . PHE A 1 244 ? 11.454 3.153 6.685 1.00 95.69 244 PHE A C 1
ATOM 1906 O O . PHE A 1 244 ? 11.712 3.755 5.646 1.00 95.69 244 PHE A O 1
ATOM 1913 N N . GLY A 1 245 ? 11.748 3.651 7.888 1.00 93.50 245 GLY A N 1
ATOM 1914 C CA . GLY A 1 245 ? 12.414 4.938 8.110 1.00 93.50 245 GLY A CA 1
ATOM 1915 C C . GLY A 1 245 ? 11.629 6.158 7.617 1.00 93.50 245 GLY A C 1
ATOM 1916 O O . GLY A 1 245 ? 12.188 7.249 7.549 1.00 93.50 245 GLY A O 1
ATOM 1917 N N . SER A 1 246 ? 10.359 5.977 7.249 1.00 94.12 246 SER A N 1
ATOM 1918 C CA . SER A 1 246 ? 9.517 6.991 6.621 1.00 94.12 246 SER A CA 1
ATOM 1919 C C . SER A 1 246 ? 8.423 7.486 7.572 1.00 94.12 246 SER A C 1
ATOM 1921 O O . SER A 1 246 ? 8.311 7.042 8.717 1.00 94.12 246 SER A O 1
ATOM 1923 N N . SER A 1 247 ? 7.625 8.429 7.087 1.00 97.00 247 SER A N 1
ATOM 1924 C CA . SER A 1 247 ? 6.445 8.967 7.753 1.00 97.00 247 SER A CA 1
ATOM 1925 C C . SER A 1 247 ? 5.480 9.526 6.710 1.00 97.00 247 SER A C 1
ATOM 1927 O O . SER A 1 247 ? 5.795 9.594 5.519 1.00 97.00 247 SER A O 1
ATOM 1929 N N . ILE A 1 248 ? 4.313 9.992 7.152 1.00 97.06 248 ILE A N 1
ATOM 1930 C CA . ILE A 1 248 ? 3.340 10.639 6.261 1.00 97.06 248 ILE A CA 1
ATOM 1931 C C . ILE A 1 248 ? 3.879 11.924 5.613 1.00 97.06 248 ILE A C 1
ATOM 1933 O O . ILE A 1 248 ? 3.377 12.327 4.574 1.00 97.06 248 ILE A O 1
ATOM 1937 N N . GLN A 1 249 ? 4.918 12.555 6.176 1.00 96.00 249 GLN A N 1
ATOM 1938 C CA . GLN A 1 249 ? 5.543 13.757 5.604 1.00 96.00 249 GLN A CA 1
ATOM 1939 C C . GLN A 1 249 ? 6.450 13.455 4.400 1.00 96.00 249 GLN A C 1
ATOM 1941 O O . GLN A 1 249 ? 6.924 14.383 3.749 1.00 96.00 249 GLN A O 1
ATOM 1946 N N . ALA A 1 250 ? 6.729 12.183 4.103 1.00 92.56 250 ALA A N 1
ATOM 1947 C CA . ALA A 1 250 ? 7.551 11.829 2.955 1.00 92.56 250 ALA A CA 1
ATOM 1948 C C . ALA A 1 250 ? 6.898 12.300 1.646 1.00 92.56 250 ALA A C 1
ATOM 1950 O O . ALA A 1 250 ? 5.708 12.072 1.423 1.00 92.56 250 ALA A O 1
ATOM 1951 N N . GLU A 1 251 ? 7.700 12.901 0.760 1.00 91.31 251 GLU A N 1
ATOM 1952 C CA . GLU A 1 251 ? 7.236 13.427 -0.532 1.00 91.31 251 GLU A CA 1
ATOM 1953 C C . GLU A 1 251 ? 6.464 12.369 -1.330 1.00 91.31 251 GLU A C 1
ATOM 1955 O O . GLU A 1 251 ? 5.398 12.654 -1.865 1.00 91.31 251 GLU A O 1
ATOM 1960 N N . SER A 1 252 ? 6.952 11.125 -1.343 1.00 89.56 252 SER A N 1
ATOM 1961 C CA . SER A 1 252 ? 6.296 10.002 -2.019 1.00 89.56 252 SER A CA 1
ATOM 1962 C C . SER A 1 252 ? 4.875 9.743 -1.507 1.00 89.56 252 SER A C 1
ATOM 1964 O O . SER A 1 252 ? 3.981 9.442 -2.290 1.00 89.56 252 SER A O 1
ATOM 1966 N N . MET A 1 253 ? 4.641 9.886 -0.203 1.00 95.69 253 MET A N 1
ATOM 1967 C CA . MET A 1 253 ? 3.327 9.652 0.399 1.00 95.69 253 MET A CA 1
ATOM 1968 C C . MET A 1 253 ? 2.385 10.832 0.148 1.00 95.69 253 MET A C 1
ATOM 1970 O O . MET A 1 253 ? 1.216 10.627 -0.178 1.00 95.69 253 MET A O 1
ATOM 1974 N N . GLN A 1 254 ? 2.906 12.060 0.237 1.00 96.88 254 GLN A N 1
ATOM 1975 C CA . GLN A 1 254 ? 2.149 13.274 -0.076 1.00 96.88 254 GLN A CA 1
ATOM 1976 C C . GLN A 1 254 ? 1.733 13.327 -1.550 1.00 96.88 254 GLN A C 1
ATOM 1978 O O . GLN A 1 254 ? 0.594 13.679 -1.838 1.00 96.88 254 GLN A O 1
ATOM 1983 N N . ARG A 1 255 ? 2.610 12.908 -2.469 1.00 93.81 255 ARG A N 1
ATOM 1984 C CA . ARG A 1 255 ? 2.328 12.783 -3.908 1.00 93.81 255 ARG A CA 1
ATOM 1985 C C . ARG A 1 255 ? 1.117 11.905 -4.195 1.00 93.81 255 ARG A C 1
ATOM 1987 O O . ARG A 1 255 ? 0.160 12.372 -4.804 1.00 93.81 255 ARG A O 1
ATOM 1994 N N . ILE A 1 256 ? 1.110 10.668 -3.686 1.00 96.44 256 ILE A N 1
ATOM 1995 C CA . ILE A 1 256 ? -0.022 9.745 -3.880 1.00 96.44 256 ILE A CA 1
ATOM 1996 C C . ILE A 1 256 ? -1.309 10.356 -3.318 1.00 96.44 256 ILE A C 1
ATOM 1998 O O . ILE A 1 256 ? -2.317 10.399 -4.019 1.00 96.44 256 ILE A O 1
ATOM 2002 N N . LYS A 1 257 ? -1.273 10.848 -2.073 1.00 98.06 257 LYS A N 1
ATOM 2003 C CA . LYS A 1 257 ? -2.436 11.454 -1.411 1.00 98.06 257 LYS A CA 1
ATOM 2004 C C . LYS A 1 257 ? -2.996 12.627 -2.224 1.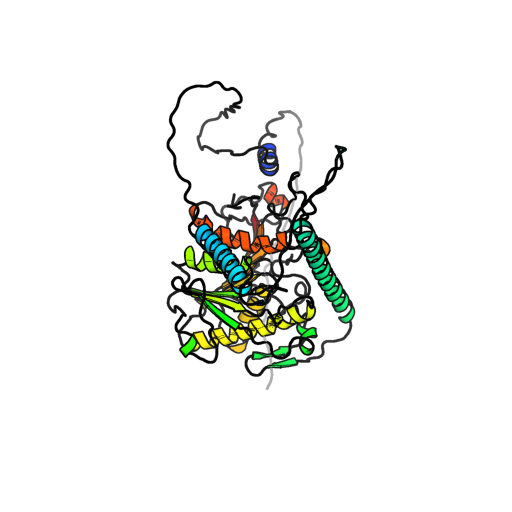00 98.06 257 LYS A C 1
ATOM 2006 O O . LYS A 1 257 ? -4.182 12.634 -2.534 1.00 98.06 257 LYS A O 1
ATOM 2011 N N . ASN A 1 258 ? -2.148 13.584 -2.600 1.00 97.44 258 ASN A N 1
ATOM 2012 C CA . ASN A 1 258 ? -2.549 14.764 -3.369 1.00 97.44 258 ASN A CA 1
ATOM 2013 C C . ASN A 1 258 ? -3.115 14.375 -4.739 1.00 97.44 258 ASN A C 1
ATOM 2015 O O . ASN A 1 258 ? -4.158 14.880 -5.139 1.00 97.44 258 ASN A O 1
ATOM 2019 N N . SER A 1 259 ? -2.463 13.447 -5.442 1.00 97.19 259 SER A N 1
ATOM 2020 C CA . SER A 1 259 ? -2.921 13.002 -6.757 1.00 97.19 259 SER A CA 1
ATOM 2021 C C . SER A 1 259 ? -4.266 12.270 -6.678 1.00 97.19 259 SER A C 1
ATOM 2023 O O . SER A 1 259 ? -5.120 12.498 -7.532 1.00 97.19 259 SER A O 1
ATOM 2025 N N . LEU A 1 260 ? -4.513 11.471 -5.632 1.00 98.19 260 LEU A N 1
ATOM 2026 C CA . LEU A 1 260 ? -5.824 10.854 -5.373 1.00 98.19 260 LEU A CA 1
ATOM 2027 C C . LEU A 1 260 ? -6.918 11.893 -5.118 1.00 98.19 260 LEU A C 1
ATOM 2029 O O . LEU A 1 260 ? -7.981 11.803 -5.727 1.00 98.19 260 LEU A O 1
ATOM 2033 N N . LEU A 1 261 ? -6.636 12.884 -4.270 1.00 97.50 261 LEU A N 1
ATOM 2034 C CA . LEU A 1 261 ? -7.571 13.956 -3.910 1.00 97.50 261 LEU A CA 1
ATOM 2035 C C . LEU A 1 261 ? -7.784 14.993 -5.017 1.00 97.50 261 LEU A C 1
ATOM 2037 O O . LEU A 1 261 ? -8.626 15.864 -4.857 1.00 97.50 261 LEU A O 1
ATOM 2041 N N . TYR A 1 262 ? -7.032 14.925 -6.117 1.00 96.38 262 TYR A N 1
ATOM 2042 C CA . TYR A 1 262 ? -7.180 15.851 -7.240 1.00 96.38 262 TYR A CA 1
ATOM 2043 C C . TYR A 1 262 ? -7.687 15.162 -8.513 1.00 96.38 262 TYR A C 1
ATOM 2045 O O . TYR A 1 262 ? -8.645 15.611 -9.131 1.00 96.38 262 TYR A O 1
ATOM 2053 N N . TYR A 1 263 ? -7.077 14.045 -8.917 1.00 96.56 263 TYR A N 1
ATOM 2054 C CA . TYR A 1 263 ? -7.413 13.345 -10.168 1.00 96.56 263 TYR A CA 1
ATOM 2055 C C . TYR A 1 263 ? -8.368 12.156 -9.971 1.00 96.56 263 TYR A C 1
ATOM 2057 O O . TYR A 1 263 ? -8.882 11.600 -10.952 1.00 96.56 263 TYR A O 1
ATOM 2065 N N . GLY A 1 264 ? -8.562 11.730 -8.719 1.00 94.81 264 GLY A N 1
ATOM 2066 C CA . GLY A 1 264 ? -9.372 10.576 -8.332 1.00 94.81 264 GLY A CA 1
ATOM 2067 C C . GLY A 1 264 ? -10.712 10.924 -7.681 1.00 94.81 264 GLY A C 1
ATOM 2068 O O . GLY A 1 264 ? -11.432 9.997 -7.313 1.00 94.81 264 GLY A O 1
ATOM 2069 N N . ILE A 1 265 ? -11.057 12.210 -7.549 1.00 93.12 265 ILE A N 1
ATOM 2070 C CA . ILE A 1 265 ? -12.211 12.690 -6.765 1.00 93.12 265 ILE A CA 1
ATOM 2071 C C . ILE A 1 265 ? -13.551 12.080 -7.190 1.00 93.12 265 ILE A C 1
ATOM 2073 O O . ILE A 1 265 ? -14.407 11.837 -6.347 1.00 93.12 265 ILE A O 1
ATOM 2077 N N . ASP A 1 266 ? -13.721 11.709 -8.460 1.00 93.88 266 ASP A N 1
ATOM 2078 C CA . ASP A 1 266 ? -14.955 11.062 -8.935 1.00 93.88 266 ASP A CA 1
ATOM 2079 C C . ASP A 1 266 ? -15.208 9.690 -8.275 1.00 93.88 266 ASP A C 1
ATOM 2081 O O . ASP A 1 266 ? -16.330 9.191 -8.265 1.00 93.88 266 ASP A O 1
ATOM 2085 N N . ARG A 1 267 ? -14.158 9.048 -7.743 1.00 95.12 267 ARG A N 1
ATOM 2086 C CA . ARG A 1 267 ? -14.208 7.712 -7.118 1.00 95.12 267 ARG A CA 1
ATOM 2087 C C . ARG A 1 267 ? -13.788 7.723 -5.652 1.00 95.12 267 ARG A C 1
ATOM 2089 O O . ARG A 1 267 ? -14.205 6.837 -4.908 1.00 95.12 267 ARG A O 1
ATOM 2096 N N . ILE A 1 268 ? -12.932 8.661 -5.257 1.00 97.69 268 ILE A N 1
ATOM 2097 C CA . ILE A 1 268 ? -12.307 8.734 -3.936 1.00 97.69 268 ILE A CA 1
ATOM 2098 C C . ILE A 1 268 ? -12.911 9.900 -3.158 1.00 97.69 268 ILE A C 1
ATOM 2100 O O . ILE A 1 268 ? -12.841 11.035 -3.616 1.00 97.69 268 ILE A O 1
ATOM 2104 N N . GLY A 1 269 ? -13.476 9.614 -1.985 1.00 97.12 269 GLY A N 1
ATOM 2105 C CA . GLY A 1 269 ? -14.048 10.644 -1.112 1.00 97.12 269 GLY A CA 1
ATOM 2106 C C . GLY A 1 269 ? -13.093 11.094 -0.015 1.00 97.12 269 GLY A C 1
ATOM 2107 O O . GLY A 1 269 ? -12.953 12.285 0.251 1.00 97.12 269 GLY A O 1
ATOM 2108 N N . THR A 1 270 ? -12.371 10.143 0.578 1.00 98.50 270 THR A N 1
ATOM 2109 C CA . THR A 1 270 ? -11.463 10.418 1.695 1.00 98.50 270 THR A CA 1
ATOM 2110 C C . THR A 1 270 ? -10.179 9.612 1.559 1.00 98.50 270 THR A C 1
ATOM 2112 O O . THR A 1 270 ? -10.203 8.428 1.210 1.00 98.50 270 THR A O 1
ATOM 2115 N N . VAL A 1 271 ? -9.047 10.240 1.887 1.00 98.88 271 VAL A N 1
ATOM 2116 C CA . VAL A 1 271 ? -7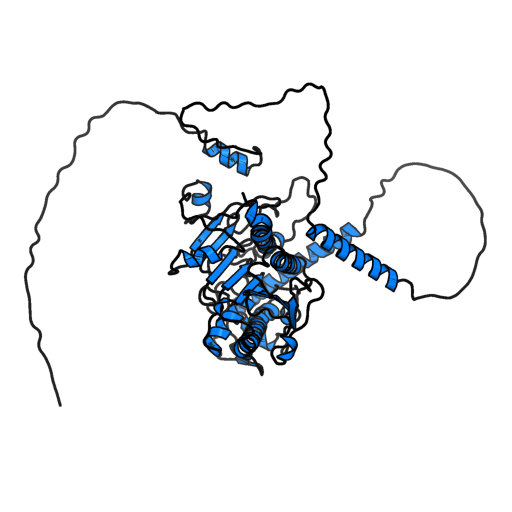.744 9.577 2.012 1.00 98.88 271 VAL A CA 1
ATOM 2117 C C . VAL A 1 271 ? -7.281 9.640 3.466 1.00 98.88 271 VAL A C 1
ATOM 2119 O O . VAL A 1 271 ? -7.101 10.720 4.013 1.00 98.88 271 VAL A O 1
ATOM 2122 N N . ILE A 1 272 ? -7.038 8.492 4.095 1.00 98.88 272 ILE A N 1
ATOM 2123 C CA . ILE A 1 272 ? -6.406 8.389 5.412 1.00 98.88 272 ILE A CA 1
ATOM 2124 C C . ILE A 1 272 ? -4.926 8.053 5.232 1.00 98.88 272 ILE A C 1
ATOM 2126 O O . ILE A 1 272 ? -4.576 7.019 4.668 1.00 98.88 272 ILE A O 1
ATOM 2130 N N . MET A 1 273 ? -4.031 8.876 5.767 1.00 98.81 273 MET A N 1
ATOM 2131 C CA . MET A 1 273 ? -2.618 8.526 5.895 1.00 98.81 273 MET A CA 1
ATOM 2132 C C . MET A 1 273 ? -2.337 7.920 7.271 1.00 98.81 273 MET A C 1
ATOM 2134 O O . MET A 1 273 ? -2.720 8.485 8.298 1.00 98.81 273 MET A O 1
ATOM 2138 N N . VAL A 1 274 ? -1.633 6.789 7.294 1.00 98.75 274 VAL A N 1
ATOM 2139 C CA . VAL A 1 274 ? -1.251 6.083 8.524 1.00 98.75 274 VAL A CA 1
ATOM 2140 C C . VAL A 1 274 ? 0.166 6.493 8.925 1.00 98.75 274 VAL A C 1
ATOM 2142 O O . VAL A 1 274 ? 1.137 6.064 8.301 1.00 98.75 274 VAL A O 1
ATOM 2145 N N . ASP A 1 275 ? 0.306 7.311 9.972 1.00 98.38 275 ASP A N 1
ATOM 2146 C CA . ASP A 1 275 ? 1.605 7.658 10.562 1.00 98.38 275 ASP A CA 1
ATOM 2147 C C . ASP A 1 275 ? 1.990 6.622 11.622 1.00 98.38 275 ASP A C 1
ATOM 2149 O O . ASP A 1 275 ? 1.645 6.733 12.802 1.00 98.38 275 ASP A O 1
ATOM 2153 N N . TRP A 1 276 ? 2.725 5.599 11.184 1.00 97.62 276 TRP A N 1
ATOM 2154 C CA . TRP A 1 276 ? 3.278 4.543 12.032 1.00 97.62 276 TRP A CA 1
ATOM 2155 C C . TRP A 1 276 ? 4.801 4.683 12.196 1.00 97.62 276 TRP A C 1
ATOM 2157 O O . TRP A 1 276 ? 5.490 3.717 12.530 1.00 97.62 276 TRP A O 1
ATOM 2167 N N . LYS A 1 277 ? 5.350 5.896 12.008 1.00 96.88 277 LYS A N 1
ATOM 2168 C CA . LYS A 1 277 ? 6.799 6.190 12.018 1.00 96.88 277 LYS A CA 1
ATOM 2169 C C . LYS A 1 277 ? 7.570 5.677 13.235 1.00 96.88 277 LYS A C 1
ATOM 2171 O O . LYS A 1 277 ? 8.751 5.369 13.119 1.00 96.88 277 LYS A O 1
ATOM 2176 N N . ILE A 1 278 ? 6.922 5.576 14.399 1.00 94.94 278 ILE A N 1
ATOM 2177 C CA . ILE A 1 278 ? 7.541 5.027 15.617 1.00 94.94 278 ILE A CA 1
ATOM 2178 C C . ILE A 1 278 ? 7.833 3.534 15.429 1.00 94.94 278 ILE A C 1
ATOM 2180 O O . ILE A 1 278 ? 8.923 3.074 15.765 1.00 94.94 278 ILE A O 1
ATOM 2184 N N . GLY A 1 279 ? 6.877 2.790 14.869 1.00 94.50 279 GLY A N 1
ATOM 2185 C CA . GLY A 1 279 ? 7.052 1.388 14.506 1.00 94.50 279 GLY A CA 1
ATOM 2186 C C . GLY A 1 279 ? 8.000 1.220 13.321 1.00 94.50 279 GLY A C 1
ATOM 2187 O O . GLY A 1 279 ? 8.839 0.331 13.342 1.00 94.50 279 GLY A O 1
ATOM 2188 N N . ALA A 1 280 ? 7.932 2.108 12.326 1.00 95.44 280 ALA A N 1
ATOM 2189 C CA . ALA A 1 280 ? 8.763 2.049 11.121 1.00 95.44 280 ALA A CA 1
ATOM 2190 C C . ALA A 1 280 ? 10.210 2.542 11.310 1.00 95.44 280 ALA A C 1
ATOM 2192 O O . ALA A 1 280 ? 10.969 2.572 10.341 1.00 95.44 280 ALA A O 1
ATOM 2193 N N . ALA A 1 281 ? 10.590 2.983 12.511 1.00 93.06 281 ALA A N 1
ATOM 2194 C CA . ALA A 1 281 ? 11.804 3.756 12.736 1.00 93.06 281 ALA A CA 1
ATOM 2195 C C . ALA A 1 281 ? 13.091 3.028 12.300 1.00 93.06 281 ALA A C 1
ATOM 2197 O O . ALA A 1 281 ? 13.366 1.890 12.681 1.00 93.06 281 ALA A O 1
ATOM 2198 N N . SER A 1 282 ? 13.938 3.739 11.556 1.00 89.12 282 SER A N 1
ATOM 2199 C CA . SER A 1 282 ? 15.319 3.336 11.283 1.00 89.12 282 SER A CA 1
ATOM 2200 C C . SER A 1 282 ? 16.231 3.624 12.489 1.00 89.12 282 SER A C 1
ATOM 2202 O O . SER A 1 282 ? 15.954 4.570 13.229 1.00 89.12 282 SER A O 1
ATOM 2204 N N . PRO A 1 283 ? 17.350 2.898 12.686 1.00 89.19 283 PRO A N 1
ATOM 2205 C CA . PRO A 1 283 ? 17.947 1.901 11.787 1.00 89.19 283 PRO A CA 1
ATOM 2206 C C . PRO A 1 283 ? 17.509 0.449 12.052 1.00 89.19 283 PRO A C 1
ATOM 2208 O O . PRO A 1 283 ? 18.019 -0.466 11.409 1.00 89.19 283 PRO A O 1
ATOM 2211 N N . ASP A 1 284 ? 16.602 0.206 13.001 1.00 87.88 284 ASP A N 1
ATOM 2212 C CA . ASP A 1 284 ? 16.270 -1.148 13.460 1.00 87.88 284 ASP A CA 1
ATOM 2213 C C . ASP A 1 284 ? 15.220 -1.828 12.567 1.00 87.88 284 ASP A C 1
ATOM 2215 O O . ASP A 1 284 ? 14.021 -1.846 12.854 1.00 87.88 284 ASP A O 1
ATOM 2219 N N . TYR A 1 285 ? 15.691 -2.405 11.461 1.00 89.12 285 TYR A N 1
ATOM 2220 C CA . TYR A 1 285 ? 14.834 -3.057 10.472 1.00 89.12 285 TYR A CA 1
ATOM 2221 C C . TYR A 1 285 ? 14.034 -4.239 11.046 1.00 89.12 285 TYR A C 1
ATOM 2223 O O . TYR A 1 285 ? 12.880 -4.438 10.674 1.00 89.12 285 TYR A O 1
ATOM 2231 N N . LEU A 1 286 ? 14.598 -4.998 11.996 1.00 88.81 286 LEU A N 1
ATOM 2232 C CA . LEU A 1 286 ? 13.908 -6.135 12.622 1.00 88.81 286 LEU A CA 1
ATOM 2233 C C . LEU A 1 286 ? 12.679 -5.684 13.406 1.00 88.81 286 LEU A C 1
ATOM 2235 O O . LEU A 1 286 ? 11.607 -6.283 13.288 1.00 88.81 286 LEU A O 1
ATOM 2239 N N . LYS A 1 287 ? 12.828 -4.616 14.198 1.00 89.12 287 LYS A N 1
ATOM 2240 C CA . LYS A 1 287 ? 11.705 -4.019 14.929 1.00 89.12 287 LYS A CA 1
ATOM 2241 C C . LYS A 1 287 ? 10.683 -3.413 13.979 1.00 89.12 287 LYS A C 1
ATOM 2243 O O . LYS A 1 287 ? 9.489 -3.565 14.236 1.00 89.12 287 LYS A O 1
ATOM 2248 N N . ALA A 1 288 ? 11.127 -2.787 12.890 1.00 93.31 288 ALA A N 1
ATOM 2249 C CA . ALA A 1 288 ? 10.220 -2.238 11.890 1.00 93.31 288 ALA A CA 1
ATOM 2250 C C . ALA A 1 288 ? 9.379 -3.320 11.209 1.00 93.31 288 ALA A C 1
ATOM 2252 O O . ALA A 1 288 ? 8.161 -3.179 11.130 1.00 93.31 288 ALA A O 1
ATOM 2253 N N . CYS A 1 289 ? 9.989 -4.443 10.821 1.00 93.19 289 CYS A N 1
ATOM 2254 C CA . CYS A 1 289 ? 9.256 -5.572 10.252 1.00 93.19 289 CYS A CA 1
ATOM 2255 C C . CYS A 1 289 ? 8.250 -6.150 11.251 1.00 93.19 289 CYS A C 1
ATOM 2257 O O . CYS A 1 289 ? 7.087 -6.328 10.910 1.00 93.19 289 CYS A O 1
ATOM 2259 N N . ALA A 1 290 ? 8.660 -6.378 12.503 1.00 91.50 290 ALA A N 1
ATOM 2260 C CA . ALA A 1 290 ? 7.759 -6.869 13.547 1.00 91.50 290 ALA A CA 1
ATOM 2261 C C . ALA A 1 290 ? 6.585 -5.906 13.821 1.00 91.50 290 ALA A C 1
ATOM 2263 O O . ALA A 1 290 ? 5.481 -6.342 14.131 1.00 91.50 290 ALA A O 1
ATOM 2264 N N . SER A 1 291 ? 6.813 -4.599 13.683 1.00 94.75 291 SER A N 1
ATOM 2265 C CA . SER A 1 291 ? 5.802 -3.557 13.892 1.00 94.75 291 SER A CA 1
ATOM 2266 C C . SER A 1 291 ? 4.735 -3.509 12.793 1.00 94.75 291 SER A C 1
ATOM 2268 O O . SER A 1 291 ? 3.676 -2.926 13.020 1.00 94.75 291 SER A O 1
ATOM 2270 N N . THR A 1 292 ? 4.971 -4.131 11.631 1.00 96.94 292 THR A N 1
ATOM 2271 C CA . THR A 1 292 ? 4.006 -4.109 10.519 1.00 96.94 292 THR A CA 1
ATOM 2272 C C . THR A 1 292 ? 2.672 -4.758 10.884 1.00 96.94 292 THR A C 1
ATOM 2274 O O . THR A 1 292 ? 1.623 -4.197 10.576 1.00 96.94 292 THR A O 1
ATOM 2277 N N . GLU A 1 293 ? 2.687 -5.881 11.610 1.00 95.81 293 GLU A N 1
ATOM 2278 C CA . GLU A 1 293 ? 1.451 -6.537 12.051 1.00 95.81 293 GLU A CA 1
ATOM 2279 C C . GLU A 1 293 ? 0.700 -5.694 13.090 1.00 95.81 293 GLU A C 1
ATOM 2281 O O . GLU A 1 293 ? -0.522 -5.596 13.030 1.00 95.81 293 GLU A O 1
ATOM 2286 N N . VAL A 1 294 ? 1.414 -5.011 13.993 1.00 95.62 294 VAL A N 1
ATOM 2287 C CA . VAL A 1 294 ? 0.799 -4.098 14.973 1.00 95.62 294 VAL A CA 1
ATOM 2288 C C . VAL A 1 294 ? 0.056 -2.964 14.259 1.00 95.62 294 VAL A C 1
ATOM 2290 O O . VAL A 1 294 ? -1.120 -2.736 14.539 1.00 95.62 294 VAL A O 1
ATOM 2293 N N . ALA A 1 295 ? 0.710 -2.292 13.306 1.00 97.69 295 ALA A N 1
ATOM 2294 C CA . ALA A 1 295 ? 0.094 -1.216 12.529 1.00 97.69 295 ALA A CA 1
ATOM 2295 C C . ALA A 1 295 ? -1.075 -1.727 11.667 1.00 97.69 295 ALA A C 1
ATOM 2297 O O . ALA A 1 295 ? -2.134 -1.102 11.631 1.00 97.69 295 ALA A O 1
ATOM 2298 N N . GLY A 1 296 ? -0.926 -2.895 11.033 1.00 98.38 296 GLY A N 1
ATOM 2299 C CA . GLY A 1 296 ? -1.978 -3.499 10.215 1.00 98.38 296 GLY A CA 1
ATOM 2300 C C . GLY A 1 296 ? -3.234 -3.823 11.020 1.00 98.38 296 GLY A C 1
ATOM 2301 O O . GLY A 1 296 ? -4.342 -3.477 10.614 1.00 98.38 296 GLY A O 1
ATOM 2302 N N . ARG A 1 297 ? -3.084 -4.397 12.219 1.00 97.69 297 ARG A N 1
ATOM 2303 C CA . ARG A 1 297 ? -4.237 -4.654 13.092 1.00 97.69 297 ARG A CA 1
ATOM 2304 C C . ARG A 1 297 ? -4.861 -3.372 13.652 1.00 97.69 297 ARG A C 1
ATOM 2306 O O . ARG A 1 297 ? -6.069 -3.339 13.857 1.00 97.69 297 ARG A O 1
ATOM 2313 N N . GLN A 1 298 ? -4.083 -2.306 13.862 1.00 98.12 298 GLN A N 1
ATOM 2314 C CA . GLN A 1 298 ? -4.630 -0.990 14.227 1.00 98.12 298 GLN A CA 1
ATOM 2315 C C . GLN A 1 298 ? -5.476 -0.390 13.091 1.00 98.12 298 GLN A C 1
ATOM 2317 O O . GLN A 1 298 ? -6.532 0.174 13.370 1.00 98.12 298 GLN A O 1
ATOM 2322 N N . ILE A 1 299 ? -5.064 -0.554 11.825 1.00 98.75 299 ILE A N 1
ATOM 2323 C CA . ILE A 1 299 ? -5.884 -0.180 10.657 1.00 98.75 299 ILE A CA 1
ATOM 2324 C C . ILE A 1 299 ? -7.170 -1.006 10.624 1.00 98.75 299 ILE A C 1
ATOM 2326 O O . ILE A 1 299 ? -8.246 -0.441 10.466 1.00 98.75 299 ILE A O 1
ATOM 2330 N N . ALA A 1 300 ? -7.081 -2.326 10.801 1.00 98.69 300 ALA A N 1
ATOM 2331 C CA . ALA A 1 300 ? -8.257 -3.194 10.820 1.00 98.69 300 ALA A CA 1
ATOM 2332 C C . ALA A 1 300 ? -9.244 -2.813 11.936 1.00 98.69 300 ALA A C 1
ATOM 2334 O O . ALA A 1 300 ? -10.447 -2.774 11.697 1.00 98.69 300 ALA A O 1
ATOM 2335 N N . TYR A 1 301 ? -8.740 -2.468 13.126 1.00 98.44 301 TYR A N 1
ATOM 2336 C CA . TYR A 1 301 ? -9.570 -1.967 14.220 1.00 98.44 301 TYR A CA 1
ATOM 2337 C C . TYR A 1 301 ? -10.278 -0.657 13.847 1.00 98.44 301 TYR A C 1
ATOM 2339 O O . TYR A 1 301 ? -11.488 -0.550 14.020 1.00 98.44 301 TYR A O 1
ATOM 2347 N N . LEU A 1 302 ? -9.562 0.323 13.277 1.00 98.69 302 LEU A N 1
ATOM 2348 C CA . LEU A 1 302 ? -10.174 1.564 12.783 1.00 98.69 302 LEU A CA 1
ATOM 2349 C C . LEU A 1 302 ? -11.251 1.287 11.725 1.00 98.69 302 LEU A C 1
ATOM 2351 O O . LEU A 1 302 ? -12.344 1.842 11.804 1.00 98.69 302 LEU A O 1
ATOM 2355 N N . LEU A 1 303 ? -10.955 0.425 10.752 1.00 98.75 303 LEU A N 1
ATOM 2356 C CA . LEU A 1 303 ? -11.884 0.063 9.685 1.00 98.75 303 LEU A CA 1
ATOM 2357 C C . LEU A 1 303 ? -13.160 -0.582 10.225 1.00 98.75 303 LEU A C 1
ATOM 2359 O O . LEU A 1 303 ? -14.246 -0.251 9.757 1.00 98.75 303 LEU A O 1
ATOM 2363 N N . GLU A 1 304 ? -13.052 -1.455 11.228 1.00 98.44 304 GLU A N 1
ATOM 2364 C CA . GLU A 1 304 ? -14.232 -2.034 11.867 1.00 98.44 304 GLU A CA 1
ATOM 2365 C C . GLU A 1 304 ? -15.075 -0.963 12.559 1.00 98.44 304 GLU A C 1
ATOM 2367 O O . GLU A 1 304 ? -16.295 -0.954 12.412 1.00 98.44 304 GLU A O 1
ATOM 2372 N N . ARG A 1 305 ? -14.436 -0.006 13.243 1.00 98.31 305 ARG A N 1
ATOM 2373 C CA . ARG A 1 305 ? -15.129 1.116 13.892 1.00 98.31 305 ARG A CA 1
ATOM 2374 C C . ARG A 1 305 ? -15.838 2.029 12.889 1.00 98.31 305 ARG A C 1
ATOM 2376 O O . ARG A 1 305 ? -16.965 2.437 13.150 1.00 98.31 305 ARG A O 1
ATOM 2383 N N . LEU A 1 306 ? -15.234 2.283 11.730 1.00 98.56 306 LEU A N 1
ATOM 2384 C CA . LEU A 1 306 ? -15.869 3.018 10.631 1.00 98.56 306 LEU A CA 1
ATOM 2385 C C . LEU A 1 306 ? -17.049 2.244 10.027 1.00 98.56 306 LEU A C 1
ATOM 2387 O O . LEU A 1 306 ? -18.098 2.827 9.757 1.00 98.56 306 LEU A O 1
ATOM 2391 N N . ARG A 1 307 ? -16.899 0.927 9.843 1.00 98.12 307 ARG A N 1
ATOM 2392 C CA . ARG A 1 307 ? -17.927 0.060 9.255 1.00 98.12 307 ARG A CA 1
ATOM 2393 C C . ARG A 1 307 ? -19.168 -0.037 10.141 1.00 98.12 307 ARG A C 1
ATOM 2395 O O . ARG A 1 307 ? -20.275 0.125 9.639 1.00 98.12 307 ARG A O 1
ATOM 2402 N N . ILE A 1 308 ? -19.010 -0.285 11.445 1.00 97.75 308 ILE A N 1
ATOM 2403 C CA . ILE A 1 308 ? -20.156 -0.396 12.372 1.00 97.75 308 ILE A CA 1
ATOM 2404 C C . ILE A 1 308 ? -20.908 0.929 12.536 1.00 97.75 308 ILE A C 1
ATOM 2406 O O . ILE A 1 308 ? -22.108 0.914 12.795 1.00 97.75 308 ILE A O 1
ATOM 2410 N N . ALA A 1 309 ? -20.215 2.056 12.355 1.00 97.81 309 ALA A N 1
ATOM 2411 C CA . ALA A 1 309 ? -20.792 3.396 12.378 1.00 97.81 309 ALA A CA 1
ATOM 2412 C C . ALA A 1 309 ? -21.315 3.850 10.995 1.00 97.81 309 ALA A C 1
ATOM 2414 O O . ALA A 1 309 ? -21.699 5.002 10.833 1.00 97.81 309 ALA A O 1
ATOM 2415 N N . ASN A 1 310 ? -21.360 2.953 9.999 1.00 96.88 310 ASN A N 1
ATOM 2416 C CA . ASN A 1 310 ? -21.842 3.202 8.633 1.00 96.88 310 ASN A CA 1
ATOM 2417 C C . ASN A 1 310 ? -21.077 4.282 7.839 1.00 96.88 310 ASN A C 1
ATOM 2419 O O . ASN A 1 310 ? -21.608 4.820 6.872 1.00 96.88 310 ASN A O 1
ATOM 2423 N N . TYR A 1 311 ? -19.817 4.560 8.183 1.00 97.81 311 TYR A N 1
ATOM 2424 C CA . TYR A 1 311 ? -18.965 5.491 7.427 1.00 97.81 311 TYR A CA 1
ATOM 2425 C C . TYR A 1 311 ? -18.243 4.835 6.245 1.00 97.81 311 TYR A C 1
ATOM 2427 O O . TYR A 1 311 ? -17.641 5.520 5.425 1.00 97.81 311 TYR A O 1
ATOM 2435 N N . THR A 1 312 ? -18.247 3.506 6.144 1.00 97.12 312 THR A N 1
ATOM 2436 C CA . THR A 1 312 ? -17.676 2.805 4.991 1.00 97.12 312 THR A CA 1
ATOM 2437 C C . THR A 1 312 ? -18.284 1.417 4.826 1.00 97.12 312 THR A C 1
ATOM 2439 O O . THR A 1 312 ? -18.809 0.828 5.774 1.00 97.12 312 THR A O 1
ATOM 2442 N N . ARG A 1 313 ? -18.182 0.876 3.613 1.00 97.31 313 ARG A N 1
ATOM 2443 C CA . ARG A 1 313 ? -18.577 -0.493 3.270 1.00 97.31 313 ARG A CA 1
ATOM 2444 C C . ARG A 1 313 ? -17.337 -1.295 2.866 1.00 97.31 313 ARG A C 1
ATOM 2446 O O . ARG A 1 313 ? -16.439 -0.700 2.271 1.00 97.31 313 ARG A O 1
ATOM 2453 N N . PRO A 1 314 ? -17.277 -2.611 3.143 1.00 97.69 314 PRO A N 1
ATOM 2454 C CA . PRO A 1 314 ? -16.133 -3.465 2.802 1.00 97.69 314 PRO A CA 1
ATOM 2455 C C . PRO A 1 314 ? -15.552 -3.240 1.394 1.00 97.69 314 PRO A C 1
ATOM 2457 O O . PRO A 1 314 ? -14.348 -3.028 1.241 1.00 97.69 314 PRO A O 1
ATOM 2460 N N . GLU A 1 315 ? -16.416 -3.187 0.380 1.00 96.75 315 GLU A N 1
ATOM 2461 C CA . GLU A 1 315 ? -16.072 -3.003 -1.034 1.00 96.75 315 GLU A CA 1
ATOM 2462 C C . GLU A 1 315 ? -15.517 -1.606 -1.379 1.00 96.75 315 GLU A C 1
ATOM 2464 O O . GLU A 1 315 ? -14.806 -1.448 -2.374 1.00 96.75 315 GLU A O 1
ATOM 2469 N N . ASN A 1 316 ? -15.799 -0.599 -0.546 1.00 98.00 316 ASN A N 1
ATOM 2470 C CA . ASN A 1 316 ? -15.335 0.779 -0.724 1.00 98.00 316 ASN A CA 1
ATOM 2471 C C . ASN A 1 316 ? -13.972 1.035 -0.066 1.00 98.00 316 ASN A C 1
ATOM 2473 O O . ASN A 1 316 ? -13.387 2.100 -0.279 1.00 98.00 316 ASN A O 1
ATOM 2477 N N . VAL A 1 317 ? -13.447 0.082 0.710 1.00 98.81 317 VAL A N 1
ATOM 2478 C CA . VAL A 1 317 ? -12.133 0.201 1.349 1.00 98.81 317 VAL A CA 1
ATOM 2479 C C . VAL A 1 317 ? -11.028 -0.144 0.352 1.00 98.81 317 VAL A C 1
ATOM 2481 O O . VAL A 1 317 ? -10.987 -1.243 -0.208 1.00 98.81 317 VAL A O 1
ATOM 2484 N N . TYR A 1 318 ? -10.090 0.787 0.178 1.00 98.81 318 TYR A N 1
ATOM 2485 C CA . TYR A 1 318 ? -8.914 0.622 -0.669 1.00 98.81 318 TYR A CA 1
ATOM 2486 C C . TYR A 1 318 ? -7.630 0.939 0.112 1.00 98.81 318 TYR A C 1
ATOM 2488 O O . TYR A 1 318 ? -7.407 2.075 0.517 1.00 98.81 318 TYR A O 1
ATOM 2496 N N . LEU A 1 319 ? -6.749 -0.041 0.319 1.00 98.94 319 LEU A N 1
ATOM 2497 C CA . LEU A 1 319 ? -5.441 0.201 0.936 1.00 98.94 319 LEU A CA 1
ATOM 2498 C C . LEU A 1 319 ? -4.337 0.329 -0.118 1.00 98.94 319 LEU A C 1
ATOM 2500 O O . LEU A 1 319 ? -4.266 -0.467 -1.050 1.00 98.94 319 LEU A O 1
ATOM 2504 N N . ILE A 1 320 ? -3.423 1.273 0.076 1.00 98.94 320 ILE A N 1
ATOM 2505 C CA . ILE A 1 320 ? -2.192 1.420 -0.706 1.00 98.94 320 ILE A CA 1
ATOM 2506 C C . ILE A 1 320 ? -1.020 1.363 0.267 1.00 98.94 320 ILE A C 1
ATOM 2508 O O . ILE A 1 320 ? -0.916 2.184 1.180 1.00 98.94 320 ILE A O 1
ATOM 2512 N N . GLY A 1 321 ? -0.119 0.409 0.076 1.00 98.81 321 GLY A N 1
ATOM 2513 C CA . GLY A 1 321 ? 1.045 0.251 0.937 1.00 98.81 321 GLY A CA 1
ATOM 2514 C C . GLY A 1 321 ? 2.341 0.298 0.145 1.00 98.81 321 GLY A C 1
ATOM 2515 O O . GLY A 1 321 ? 2.501 -0.441 -0.820 1.00 98.81 321 GLY A O 1
ATOM 2516 N N . TYR A 1 322 ? 3.278 1.146 0.567 1.00 98.50 322 TYR A N 1
ATOM 2517 C CA . TYR A 1 322 ? 4.619 1.231 -0.016 1.00 98.50 322 TYR A CA 1
ATOM 2518 C C . TYR A 1 322 ? 5.643 0.513 0.859 1.00 98.50 322 TYR A C 1
ATOM 2520 O O . TYR A 1 322 ? 5.690 0.755 2.070 1.00 98.50 322 TYR A O 1
ATOM 2528 N N . SER A 1 323 ? 6.516 -0.310 0.264 1.00 97.50 323 SER A N 1
ATOM 2529 C CA . SER A 1 323 ? 7.597 -0.991 0.992 1.00 97.50 323 SER A CA 1
ATOM 2530 C C . SER A 1 323 ? 7.041 -1.868 2.132 1.00 97.50 323 SER A C 1
ATOM 2532 O O . SER A 1 323 ? 6.141 -2.676 1.907 1.00 97.50 323 SER A O 1
ATOM 2534 N N . LEU A 1 324 ? 7.512 -1.702 3.379 1.00 98.12 324 LEU A N 1
ATOM 2535 C CA . LEU A 1 324 ? 6.915 -2.338 4.568 1.00 98.12 324 LEU A CA 1
ATOM 2536 C C . LEU A 1 324 ? 5.422 -2.008 4.755 1.00 98.12 324 LEU A C 1
ATOM 2538 O O . LEU A 1 324 ? 4.686 -2.808 5.333 1.00 98.12 324 LEU A O 1
ATOM 2542 N N . GLY A 1 325 ? 4.962 -0.861 4.253 1.00 98.69 325 GLY A N 1
ATOM 2543 C CA . GLY A 1 325 ? 3.562 -0.452 4.286 1.00 98.69 325 GLY A CA 1
ATOM 2544 C C . GLY A 1 325 ? 2.640 -1.387 3.502 1.00 98.69 325 GLY A C 1
ATOM 2545 O O . GLY A 1 325 ? 1.483 -1.541 3.874 1.00 98.69 325 GLY A O 1
ATOM 2546 N N . ALA A 1 326 ? 3.140 -2.085 2.477 1.00 98.69 326 ALA A N 1
ATOM 2547 C CA . ALA A 1 326 ? 2.357 -3.104 1.777 1.00 98.69 326 ALA A CA 1
ATOM 2548 C C . ALA A 1 326 ? 2.002 -4.279 2.699 1.00 98.69 326 ALA A C 1
ATOM 2550 O O . ALA A 1 326 ? 0.880 -4.782 2.690 1.00 98.69 326 ALA A O 1
ATOM 2551 N N . HIS A 1 327 ? 2.935 -4.685 3.563 1.00 98.56 327 HIS A N 1
ATOM 2552 C CA . HIS A 1 327 ? 2.682 -5.722 4.562 1.00 98.56 327 HIS A CA 1
ATOM 2553 C C . HIS A 1 327 ? 1.773 -5.230 5.684 1.00 98.56 327 HIS A C 1
ATOM 2555 O O . HIS A 1 327 ? 0.922 -5.993 6.130 1.00 98.56 327 HIS A O 1
ATOM 2561 N N . VAL A 1 328 ? 1.876 -3.957 6.080 1.00 98.75 328 VAL A N 1
ATOM 2562 C CA . VAL A 1 328 ? 0.897 -3.311 6.974 1.00 98.75 328 VAL A CA 1
ATOM 2563 C C . VAL A 1 328 ? -0.521 -3.453 6.403 1.00 98.75 328 VAL A C 1
ATOM 2565 O O . VAL A 1 328 ? -1.413 -3.934 7.103 1.00 98.75 328 VAL A O 1
ATOM 2568 N N . SER A 1 329 ? -0.721 -3.140 5.118 1.00 98.81 329 SER A N 1
ATOM 2569 C CA . SER A 1 329 ? -2.009 -3.332 4.438 1.00 98.81 329 SER A CA 1
ATOM 2570 C C . SER A 1 329 ? -2.436 -4.803 4.373 1.00 98.81 329 SER A C 1
ATOM 2572 O O . SER A 1 329 ? -3.595 -5.116 4.637 1.00 98.81 329 SER A O 1
ATOM 2574 N N . GLY A 1 330 ? -1.509 -5.723 4.095 1.00 98.56 330 GLY A N 1
ATOM 2575 C CA . GLY A 1 330 ? -1.793 -7.162 4.096 1.00 98.56 330 GLY A CA 1
ATOM 2576 C C . GLY A 1 330 ? -2.222 -7.697 5.465 1.00 98.56 330 GLY A C 1
ATOM 2577 O O . GLY A 1 330 ? -3.140 -8.508 5.553 1.00 98.56 330 GLY A O 1
ATOM 2578 N N . PHE A 1 331 ? -1.604 -7.231 6.553 1.00 98.50 331 PHE A N 1
ATOM 2579 C CA . PHE A 1 331 ? -2.032 -7.585 7.908 1.00 98.50 331 PHE A CA 1
ATOM 2580 C C . PHE A 1 331 ? -3.394 -6.992 8.262 1.00 98.50 331 PHE A C 1
ATOM 2582 O O . PHE A 1 331 ? -4.174 -7.669 8.928 1.00 98.50 331 PHE A O 1
ATOM 2589 N N . ALA A 1 332 ? -3.704 -5.781 7.789 1.00 98.75 332 ALA A N 1
ATOM 2590 C CA . ALA A 1 332 ? -5.038 -5.213 7.945 1.00 98.75 332 ALA A CA 1
ATOM 2591 C C . ALA A 1 332 ? -6.099 -6.109 7.284 1.00 98.75 332 ALA A C 1
ATOM 2593 O O . ALA A 1 332 ? -7.040 -6.516 7.958 1.00 98.75 332 ALA A O 1
ATOM 2594 N N . GLY A 1 333 ? -5.893 -6.506 6.023 1.00 98.62 333 GLY A N 1
ATOM 2595 C CA . GLY A 1 333 ? -6.817 -7.389 5.298 1.00 98.62 333 GLY A CA 1
ATOM 2596 C C . GLY A 1 333 ? -6.992 -8.772 5.937 1.00 98.62 333 GLY A C 1
ATOM 2597 O O . GLY A 1 333 ? -8.113 -9.255 6.107 1.00 98.62 333 GLY A O 1
ATOM 2598 N N . LYS A 1 334 ? -5.896 -9.395 6.393 1.00 97.94 334 LYS A N 1
ATOM 2599 C CA . LYS A 1 334 ? -5.967 -10.661 7.149 1.00 97.94 334 LYS A CA 1
ATOM 2600 C C . LYS A 1 334 ? -6.772 -10.518 8.434 1.00 97.94 334 LYS A C 1
ATOM 2602 O O . LYS A 1 334 ? -7.529 -11.420 8.793 1.00 97.94 334 LYS A O 1
ATOM 2607 N N . TYR A 1 335 ? -6.572 -9.422 9.162 1.00 97.56 335 TYR A N 1
ATOM 2608 C CA . TYR A 1 335 ? -7.200 -9.237 10.465 1.00 97.56 335 TYR A CA 1
ATOM 2609 C C . TYR A 1 335 ? -8.681 -8.877 10.338 1.00 97.56 335 TYR A C 1
ATOM 2611 O O . TYR A 1 335 ? -9.484 -9.455 11.062 1.00 97.56 335 TYR A O 1
ATOM 2619 N N . THR A 1 336 ? -9.081 -8.045 9.367 1.00 98.38 336 THR A N 1
ATOM 2620 C CA . THR A 1 336 ? -10.512 -7.804 9.099 1.00 98.38 336 THR A CA 1
ATOM 2621 C C . THR A 1 336 ? -11.244 -9.097 8.754 1.00 98.38 336 THR A C 1
ATOM 2623 O O . THR A 1 336 ? -12.343 -9.333 9.252 1.00 98.38 336 THR A O 1
ATOM 2626 N N . GLN A 1 337 ? -10.611 -9.983 7.979 1.00 97.75 337 GLN A N 1
ATOM 2627 C CA . GLN A 1 337 ? -11.208 -11.267 7.625 1.00 97.75 337 GLN A CA 1
ATOM 2628 C C . GLN A 1 337 ? -11.291 -12.221 8.822 1.00 97.75 337 GLN A C 1
ATOM 2630 O O . GLN A 1 337 ? -12.345 -12.798 9.074 1.00 97.75 337 GLN A O 1
ATOM 2635 N N . SER A 1 338 ? -10.182 -12.417 9.537 1.00 96.75 338 SER A N 1
ATOM 2636 C CA . SER A 1 338 ? -10.102 -13.426 10.601 1.00 96.75 338 SER A CA 1
ATOM 2637 C C . SER A 1 338 ? -10.791 -13.017 11.905 1.00 96.75 338 SER A C 1
ATOM 2639 O O . SER A 1 338 ? -11.331 -13.890 12.579 1.00 96.75 338 SER A O 1
ATOM 2641 N N . GLU A 1 339 ? -10.794 -11.728 12.254 1.00 96.81 339 GLU A N 1
ATOM 2642 C CA . GLU A 1 339 ? -11.402 -11.216 13.491 1.00 96.81 339 GLU A CA 1
ATOM 2643 C C . GLU A 1 339 ? -12.833 -10.704 13.270 1.00 96.81 339 GLU A C 1
ATOM 2645 O O . GLU A 1 339 ? -13.714 -10.980 14.079 1.00 96.81 339 GLU A O 1
ATOM 2650 N N . TYR A 1 340 ? -13.084 -9.977 12.174 1.00 97.50 340 TYR A N 1
ATOM 2651 C CA . TYR A 1 340 ? -14.361 -9.279 11.953 1.00 97.50 340 TYR A CA 1
ATOM 2652 C C . TYR A 1 340 ? -15.242 -9.914 10.868 1.00 97.50 340 TYR A C 1
ATOM 2654 O O . TYR A 1 340 ? -16.388 -9.507 10.686 1.00 97.50 340 TYR A O 1
ATOM 2662 N N . GLY A 1 341 ? -14.745 -10.932 10.159 1.00 97.94 341 GLY A N 1
ATOM 2663 C CA . GLY A 1 341 ? -15.534 -11.722 9.213 1.00 97.94 341 GLY A CA 1
ATOM 2664 C C . GLY A 1 341 ? -15.854 -11.027 7.887 1.00 97.94 341 GLY A C 1
ATOM 2665 O O . GLY A 1 341 ? -16.778 -11.453 7.196 1.00 97.94 341 GLY A O 1
ATOM 2666 N N . TRP A 1 342 ? -15.114 -9.981 7.504 1.00 98.06 342 TRP A N 1
ATOM 2667 C CA . TRP A 1 342 ? -15.314 -9.279 6.231 1.00 98.06 342 TRP A CA 1
ATOM 2668 C C . TRP A 1 342 ? -13.993 -8.958 5.524 1.00 98.06 342 TRP A C 1
ATOM 2670 O O . TRP A 1 342 ? -12.917 -8.951 6.125 1.00 98.06 342 TRP A O 1
ATOM 2680 N N . LYS A 1 343 ? -14.070 -8.728 4.210 1.00 97.75 343 LYS A N 1
ATOM 2681 C CA . LYS A 1 343 ? -12.905 -8.595 3.331 1.00 97.75 343 LYS A CA 1
ATOM 2682 C C . LYS A 1 343 ? -12.806 -7.191 2.748 1.00 97.75 343 LYS A C 1
ATOM 2684 O O . LYS A 1 343 ? -13.812 -6.587 2.401 1.00 97.75 343 LYS A O 1
ATOM 2689 N N . ILE A 1 344 ? -11.587 -6.671 2.680 1.00 98.62 344 ILE A N 1
ATOM 2690 C CA . ILE A 1 344 ? -11.300 -5.360 2.094 1.00 98.62 344 ILE A CA 1
ATOM 2691 C C . ILE A 1 344 ? -11.501 -5.426 0.578 1.00 98.62 344 ILE A C 1
ATOM 2693 O O . ILE A 1 344 ? -11.094 -6.407 -0.040 1.00 98.62 344 ILE A O 1
ATOM 2697 N N . GLY A 1 345 ? -12.066 -4.377 -0.025 1.00 98.25 345 GLY A N 1
ATOM 2698 C CA . GLY A 1 345 ? -12.301 -4.312 -1.468 1.00 98.25 345 GLY A CA 1
ATOM 2699 C C . GLY A 1 345 ? -11.019 -4.377 -2.304 1.00 98.25 345 GLY A C 1
ATOM 2700 O O . GLY A 1 345 ? -10.911 -5.203 -3.209 1.00 98.25 345 GLY A O 1
ATOM 2701 N N . ARG A 1 346 ? -10.014 -3.541 -2.002 1.00 98.56 346 ARG A N 1
ATOM 2702 C CA . ARG A 1 346 ? -8.741 -3.534 -2.748 1.00 98.56 346 ARG A CA 1
ATOM 2703 C C . ARG A 1 346 ? -7.512 -3.292 -1.876 1.00 98.56 346 ARG A C 1
ATOM 2705 O O . ARG A 1 346 ? -7.550 -2.457 -0.973 1.00 98.56 346 ARG A O 1
ATOM 2712 N N . ILE A 1 347 ? -6.395 -3.949 -2.198 1.00 98.94 347 ILE A N 1
ATOM 2713 C CA . ILE A 1 347 ? -5.060 -3.611 -1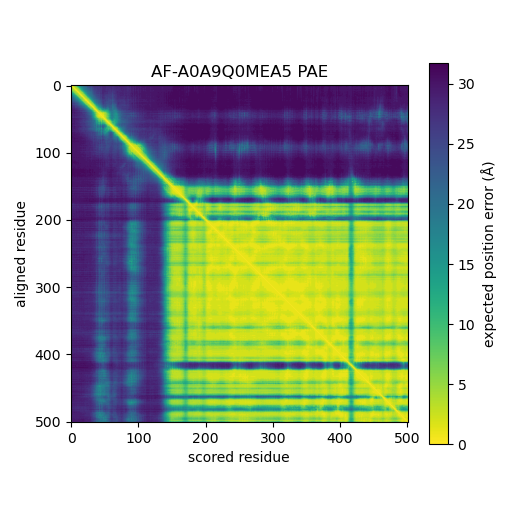.681 1.00 98.94 347 ILE A CA 1
ATOM 2714 C C . ILE A 1 347 ? -4.051 -3.489 -2.832 1.00 98.94 347 ILE A C 1
ATOM 2716 O O . ILE A 1 347 ? -3.855 -4.443 -3.573 1.00 98.94 347 ILE A O 1
ATOM 2720 N N . THR A 1 348 ? -3.339 -2.366 -2.918 1.00 98.88 348 THR A N 1
ATOM 2721 C CA . THR A 1 348 ? -2.212 -2.186 -3.846 1.00 98.88 348 THR A CA 1
ATOM 2722 C C . THR A 1 348 ? -0.884 -2.226 -3.095 1.00 98.88 348 THR A C 1
ATOM 2724 O O . THR A 1 348 ? -0.648 -1.419 -2.190 1.00 98.88 348 THR A O 1
ATOM 2727 N N . GLY A 1 349 ? 0.001 -3.144 -3.485 1.00 98.81 349 GLY A N 1
ATOM 2728 C CA . GLY A 1 349 ? 1.378 -3.231 -2.999 1.00 98.81 349 GLY A CA 1
ATOM 2729 C C . GLY A 1 349 ? 2.351 -2.488 -3.915 1.00 98.81 349 GLY A C 1
ATOM 2730 O O . GLY A 1 349 ? 2.655 -2.949 -5.014 1.00 98.81 349 GLY A O 1
ATOM 2731 N N . LEU A 1 350 ? 2.877 -1.352 -3.458 1.00 98.75 350 LEU A N 1
ATOM 2732 C CA . LEU A 1 350 ? 3.901 -0.578 -4.161 1.00 98.75 350 LEU A CA 1
ATOM 2733 C C . LEU A 1 350 ? 5.286 -1.047 -3.707 1.00 98.75 350 LEU A C 1
ATOM 2735 O O . LEU A 1 350 ? 5.768 -0.661 -2.640 1.00 98.75 350 LEU A O 1
ATOM 2739 N N . ASP A 1 351 ? 5.881 -1.925 -4.513 1.00 98.44 351 ASP A N 1
ATOM 2740 C CA . ASP A 1 351 ? 7.178 -2.568 -4.304 1.00 98.44 351 ASP A CA 1
ATOM 2741 C C . ASP A 1 351 ? 7.355 -3.098 -2.872 1.00 98.44 351 ASP A C 1
ATOM 2743 O O . ASP A 1 351 ? 8.195 -2.633 -2.103 1.00 98.44 351 ASP A O 1
ATOM 2747 N N . SER A 1 352 ? 6.503 -4.058 -2.488 1.00 98.25 352 SER A N 1
ATOM 2748 C CA . SER A 1 352 ? 6.549 -4.737 -1.183 1.00 98.25 352 SER A CA 1
ATOM 2749 C C . SER A 1 352 ? 7.968 -5.171 -0.815 1.00 98.25 352 SER A C 1
ATOM 2751 O O . SER A 1 352 ? 8.656 -5.780 -1.633 1.00 98.25 352 SER A O 1
ATOM 2753 N N . ALA A 1 353 ? 8.402 -4.901 0.417 1.00 96.31 353 ALA A N 1
ATOM 2754 C CA . ALA A 1 353 ? 9.776 -5.167 0.842 1.00 96.31 353 ALA A CA 1
ATOM 2755 C C . ALA A 1 353 ? 10.050 -6.671 1.048 1.00 96.31 353 ALA A C 1
ATOM 2757 O O . ALA A 1 353 ? 9.512 -7.283 1.963 1.00 96.31 353 ALA A O 1
ATOM 2758 N N . ALA A 1 354 ? 10.951 -7.264 0.264 1.00 93.44 354 ALA A N 1
ATOM 2759 C CA . ALA A 1 354 ? 11.315 -8.681 0.373 1.00 93.44 354 ALA A CA 1
ATOM 2760 C C . ALA A 1 354 ? 12.064 -9.092 1.657 1.00 93.44 354 ALA A C 1
ATOM 2762 O O . ALA A 1 354 ? 11.770 -10.175 2.183 1.00 93.44 354 ALA A O 1
ATOM 2763 N N . PRO A 1 355 ? 13.048 -8.322 2.175 1.00 90.44 355 PRO A N 1
ATOM 2764 C CA . PRO A 1 355 ? 13.876 -8.799 3.274 1.00 90.44 355 PRO A CA 1
ATOM 2765 C C . PRO A 1 355 ? 13.037 -9.170 4.507 1.00 90.44 355 PRO A C 1
ATOM 2767 O O . PRO A 1 355 ? 12.313 -8.347 5.049 1.00 90.44 355 PRO A O 1
ATOM 2770 N N . LEU A 1 356 ? 13.178 -10.419 4.972 1.00 88.38 356 LEU A N 1
ATOM 2771 C CA . LEU A 1 356 ? 12.432 -11.050 6.083 1.00 88.38 356 LEU A CA 1
ATOM 2772 C C . LEU A 1 356 ? 10.985 -11.449 5.809 1.00 88.38 356 LEU A C 1
ATOM 2774 O O . LEU A 1 356 ? 10.426 -12.177 6.623 1.00 88.38 356 LEU A O 1
ATOM 2778 N N . PHE A 1 357 ? 10.400 -11.044 4.691 1.00 91.81 357 PHE A N 1
ATOM 2779 C CA . PHE A 1 357 ? 9.023 -11.380 4.345 1.00 91.81 357 PHE A CA 1
ATOM 2780 C C . PHE A 1 357 ? 8.958 -12.473 3.285 1.00 91.81 357 PHE A C 1
ATOM 2782 O O . PHE A 1 357 ? 8.245 -13.463 3.461 1.00 91.81 357 PHE A O 1
ATOM 2789 N N . GLU A 1 358 ? 9.734 -12.338 2.211 1.00 89.44 358 GLU A N 1
ATOM 2790 C CA . GLU A 1 358 ? 9.737 -13.319 1.133 1.00 89.44 358 GLU A CA 1
ATOM 2791 C C . GLU A 1 358 ? 10.277 -14.669 1.638 1.00 89.44 358 GLU A C 1
ATOM 2793 O O . GLU A 1 358 ? 11.329 -14.748 2.280 1.00 89.44 358 GLU A O 1
ATOM 2798 N N . GLY A 1 359 ? 9.509 -15.737 1.401 1.00 84.12 359 GLY A N 1
ATOM 2799 C CA . GLY A 1 359 ? 9.776 -17.079 1.930 1.00 84.12 359 GLY A CA 1
ATOM 2800 C C . GLY A 1 359 ? 9.176 -17.378 3.314 1.00 84.12 359 GLY A C 1
ATOM 2801 O O . GLY A 1 359 ? 9.286 -18.513 3.777 1.00 84.12 359 GLY A O 1
ATOM 2802 N N . TYR A 1 360 ? 8.503 -16.421 3.965 1.00 84.25 360 TYR A N 1
ATOM 2803 C CA . TYR A 1 360 ? 7.813 -16.634 5.245 1.00 84.25 360 TYR A CA 1
ATOM 2804 C C . TYR A 1 360 ? 6.291 -16.609 5.062 1.00 84.25 360 TYR A C 1
ATOM 2806 O O . TYR A 1 360 ? 5.635 -15.579 5.188 1.00 84.25 360 TYR A O 1
ATOM 2814 N N . SER A 1 361 ? 5.705 -17.761 4.738 1.00 84.12 361 SER A N 1
ATOM 2815 C CA . SER A 1 361 ? 4.259 -17.888 4.503 1.00 84.12 361 SER A CA 1
ATOM 2816 C C . SER A 1 361 ? 3.418 -17.332 5.656 1.00 84.12 361 SER A C 1
ATOM 2818 O O . SER A 1 361 ? 3.716 -17.560 6.828 1.00 84.12 361 SER A O 1
ATOM 2820 N N . GLY A 1 362 ? 2.343 -16.619 5.316 1.00 84.38 362 GLY A N 1
ATOM 2821 C CA . GLY A 1 362 ? 1.408 -16.041 6.284 1.00 84.38 362 GLY A CA 1
ATOM 2822 C C . GLY A 1 362 ? 1.865 -14.729 6.927 1.00 84.38 362 GLY A C 1
ATOM 2823 O O . GLY A 1 362 ? 1.086 -14.133 7.665 1.00 84.38 362 GLY A O 1
ATOM 2824 N N . THR A 1 363 ? 3.080 -14.247 6.643 1.00 88.62 363 THR A N 1
ATOM 2825 C CA . THR A 1 363 ? 3.608 -13.020 7.262 1.00 88.62 363 THR A CA 1
ATOM 2826 C C . THR A 1 363 ? 3.717 -11.827 6.317 1.00 88.62 363 THR A C 1
ATOM 2828 O O . THR A 1 363 ? 4.273 -10.816 6.718 1.00 88.62 363 THR A O 1
ATOM 2831 N N . TYR A 1 364 ? 3.229 -11.925 5.081 1.00 94.69 364 TYR A N 1
ATOM 2832 C CA . TYR A 1 364 ? 3.295 -10.864 4.068 1.00 94.69 364 TYR A CA 1
ATOM 2833 C C . TYR A 1 364 ? 1.967 -10.726 3.312 1.00 94.69 364 TYR A C 1
ATOM 2835 O O . TYR A 1 364 ? 1.073 -11.555 3.481 1.00 94.69 364 TYR A O 1
ATOM 2843 N N . LEU A 1 365 ? 1.830 -9.663 2.513 1.00 98.00 365 LEU A N 1
ATOM 2844 C CA . LEU A 1 365 ? 0.648 -9.374 1.690 1.00 98.00 365 LEU A CA 1
ATOM 2845 C C . LEU A 1 365 ? 0.441 -10.468 0.636 1.00 98.00 365 LEU A C 1
ATOM 2847 O O . LEU A 1 365 ? 1.379 -10.837 -0.056 1.00 98.00 365 LEU A O 1
ATOM 2851 N N . THR A 1 366 ? -0.781 -10.965 0.491 1.00 97.25 366 THR A N 1
ATOM 2852 C CA . THR A 1 366 ? -1.139 -11.968 -0.517 1.00 97.25 366 THR A CA 1
ATOM 2853 C C . THR A 1 366 ? -2.498 -11.667 -1.131 1.00 97.25 366 THR A C 1
ATOM 2855 O O . THR A 1 366 ? -3.310 -10.955 -0.541 1.00 97.25 366 THR A O 1
ATOM 2858 N N . ARG A 1 367 ? -2.791 -12.286 -2.276 1.00 96.50 367 ARG A N 1
ATOM 2859 C CA . ARG A 1 367 ? -4.075 -12.175 -2.977 1.00 96.50 367 ARG A CA 1
ATOM 2860 C C . ARG A 1 367 ? -5.298 -12.494 -2.112 1.00 96.50 367 ARG A C 1
ATOM 2862 O O . ARG A 1 367 ? -6.376 -11.992 -2.379 1.00 96.50 367 ARG A O 1
ATOM 2869 N N . THR A 1 368 ? -5.160 -13.281 -1.045 1.00 96.38 368 THR A N 1
ATOM 2870 C CA . THR A 1 368 ? -6.297 -13.611 -0.171 1.00 96.38 368 THR A CA 1
ATOM 2871 C C . THR A 1 368 ? -6.703 -12.480 0.774 1.00 96.38 368 THR A C 1
ATOM 2873 O O . THR A 1 368 ? -7.771 -12.563 1.373 1.00 96.38 368 THR A O 1
ATOM 2876 N N . ASP A 1 369 ? -5.886 -11.433 0.912 1.00 98.06 369 ASP A N 1
ATOM 2877 C CA . ASP A 1 369 ? -6.073 -10.394 1.932 1.00 98.06 369 ASP A CA 1
ATOM 2878 C C . ASP A 1 369 ? -7.145 -9.350 1.562 1.00 98.06 369 ASP A C 1
ATOM 2880 O O . ASP A 1 369 ? -7.596 -8.604 2.427 1.00 98.06 369 ASP A O 1
ATOM 2884 N N . ALA A 1 370 ? -7.568 -9.293 0.296 1.00 98.31 370 ALA A N 1
ATOM 2885 C CA . ALA A 1 370 ? -8.630 -8.413 -0.198 1.00 98.31 370 ALA A CA 1
ATOM 2886 C C . ALA A 1 370 ? -9.330 -9.025 -1.418 1.00 98.31 370 ALA A C 1
ATOM 2888 O O . ALA A 1 370 ? -8.859 -10.018 -1.977 1.00 98.31 370 ALA A O 1
ATOM 2889 N N . ASP A 1 371 ? -10.487 -8.493 -1.803 1.00 97.25 371 ASP A N 1
ATOM 2890 C CA . ASP A 1 371 ? -11.237 -8.933 -2.989 1.00 97.25 371 ASP A CA 1
ATOM 2891 C C . ASP A 1 371 ? -10.451 -8.720 -4.269 1.00 97.25 371 ASP A C 1
ATOM 2893 O O . ASP A 1 371 ? -10.462 -9.584 -5.143 1.00 97.25 371 ASP A O 1
ATOM 2897 N N . PHE A 1 372 ? -9.661 -7.654 -4.312 1.00 98.06 372 PHE A N 1
ATOM 2898 C CA . PHE A 1 372 ? -8.647 -7.459 -5.325 1.00 98.06 372 PHE A CA 1
ATOM 2899 C C . PHE A 1 372 ? -7.319 -7.017 -4.706 1.00 98.06 372 PHE A C 1
ATOM 2901 O O . PHE A 1 372 ? -7.267 -6.256 -3.743 1.00 98.06 372 PHE A O 1
ATOM 2908 N N . VAL A 1 373 ? -6.224 -7.524 -5.261 1.00 98.62 373 VAL A N 1
ATOM 2909 C CA . VAL A 1 373 ? -4.860 -7.227 -4.823 1.00 98.62 373 VAL A CA 1
ATOM 2910 C C . VAL A 1 373 ? -4.026 -7.090 -6.075 1.00 98.62 373 VAL A C 1
ATOM 2912 O O . VAL A 1 373 ? -3.979 -8.033 -6.864 1.00 98.62 373 VAL A O 1
ATOM 2915 N N . ASP A 1 374 ? -3.369 -5.954 -6.239 1.00 98.75 374 ASP A N 1
ATOM 2916 C CA . ASP A 1 374 ? -2.444 -5.684 -7.331 1.00 98.75 374 ASP A CA 1
ATOM 2917 C C . ASP A 1 374 ? -1.086 -5.231 -6.790 1.00 98.75 374 ASP A C 1
ATOM 2919 O O . ASP A 1 374 ? -0.992 -4.592 -5.741 1.00 98.75 374 ASP A O 1
ATOM 2923 N N . ALA A 1 375 ? -0.014 -5.609 -7.480 1.00 98.75 375 ALA A N 1
ATOM 2924 C CA . ALA A 1 375 ? 1.350 -5.348 -7.040 1.00 98.75 375 ALA A CA 1
ATOM 2925 C C . ALA A 1 375 ? 2.191 -4.733 -8.155 1.00 98.75 375 ALA A C 1
ATOM 2927 O O . ALA A 1 375 ? 2.165 -5.202 -9.288 1.00 98.75 375 ALA A O 1
ATOM 2928 N N . ILE A 1 376 ? 2.975 -3.705 -7.827 1.00 98.81 376 ILE A N 1
ATOM 2929 C CA . ILE A 1 376 ? 3.944 -3.089 -8.741 1.00 98.81 376 ILE A CA 1
ATOM 2930 C C . ILE A 1 376 ? 5.347 -3.383 -8.212 1.00 98.81 376 ILE A C 1
ATOM 2932 O O . ILE A 1 376 ? 5.736 -2.852 -7.174 1.00 98.81 376 ILE A O 1
ATOM 2936 N N . HIS A 1 377 ? 6.102 -4.213 -8.928 1.00 98.62 377 HIS A N 1
ATOM 2937 C CA . HIS A 1 377 ? 7.462 -4.623 -8.584 1.00 98.62 377 HIS A CA 1
ATOM 2938 C C . HIS A 1 377 ? 8.457 -3.761 -9.355 1.00 98.62 377 HIS A C 1
ATOM 2940 O O . HIS A 1 377 ? 8.463 -3.775 -10.584 1.00 98.62 377 HIS A O 1
ATOM 2946 N N . THR A 1 378 ? 9.302 -3.006 -8.662 1.00 97.88 378 THR A N 1
ATOM 2947 C CA . THR A 1 378 ? 10.275 -2.102 -9.295 1.00 97.88 378 THR A CA 1
ATOM 2948 C C . THR A 1 378 ? 11.706 -2.303 -8.828 1.00 97.88 378 THR A C 1
ATOM 2950 O O . THR A 1 378 ? 12.613 -1.862 -9.539 1.00 97.88 378 THR A O 1
ATOM 2953 N N . SER A 1 379 ? 11.924 -2.995 -7.704 1.00 96.00 379 SER A N 1
ATOM 2954 C CA . SER A 1 379 ? 13.257 -3.369 -7.214 1.00 96.00 379 SER A CA 1
ATOM 2955 C C . SER A 1 379 ? 13.376 -4.841 -6.796 1.00 96.00 379 SER A C 1
ATOM 2957 O O . SER A 1 379 ? 14.064 -5.170 -5.834 1.00 96.00 379 SER A O 1
ATOM 2959 N N . ALA A 1 380 ? 12.709 -5.746 -7.508 1.00 95.44 380 ALA A N 1
ATOM 2960 C CA . ALA A 1 380 ? 12.714 -7.178 -7.234 1.00 95.44 380 ALA A CA 1
ATOM 2961 C C . ALA A 1 380 ? 14.139 -7.760 -7.152 1.00 95.44 380 ALA A C 1
ATOM 2963 O O . ALA A 1 380 ? 14.918 -7.683 -8.105 1.00 95.44 380 ALA A O 1
ATOM 2964 N N . GLY A 1 381 ? 14.492 -8.387 -6.029 1.00 90.69 381 GLY A N 1
ATOM 2965 C CA . GLY A 1 381 ? 15.760 -9.107 -5.911 1.00 90.69 381 GLY A CA 1
ATOM 2966 C C . GLY A 1 381 ? 16.278 -9.267 -4.483 1.00 90.69 381 GLY A C 1
ATOM 2967 O O . GLY A 1 381 ? 15.671 -8.831 -3.511 1.00 90.69 381 GLY A O 1
ATOM 2968 N N . TYR A 1 382 ? 17.447 -9.903 -4.365 1.00 83.25 382 TYR A N 1
ATOM 2969 C CA . TYR A 1 382 ? 18.102 -10.181 -3.075 1.00 83.25 382 TYR A CA 1
ATOM 2970 C C . TYR A 1 382 ? 19.423 -9.429 -2.874 1.00 83.25 382 TYR A C 1
ATOM 2972 O O . TYR A 1 382 ? 20.099 -9.618 -1.862 1.00 83.25 382 TYR A O 1
ATOM 2980 N N . ARG A 1 383 ? 19.836 -8.594 -3.834 1.00 83.31 383 ARG A N 1
ATOM 2981 C CA . ARG A 1 383 ? 21.088 -7.828 -3.756 1.00 83.31 383 ARG A CA 1
ATOM 2982 C C . ARG A 1 383 ? 20.818 -6.495 -3.062 1.00 83.31 383 ARG A C 1
ATOM 2984 O O . ARG A 1 383 ? 20.909 -5.441 -3.683 1.00 83.31 383 ARG A O 1
ATOM 2991 N N . PHE A 1 384 ? 20.507 -6.547 -1.767 1.00 80.75 384 PHE A N 1
ATOM 2992 C CA . PHE A 1 384 ? 20.069 -5.380 -0.991 1.00 80.75 384 PHE A CA 1
ATOM 2993 C C . PHE A 1 384 ? 21.034 -4.191 -1.110 1.00 80.75 384 PHE A C 1
ATOM 2995 O O . PHE A 1 384 ? 20.591 -3.074 -1.360 1.00 80.75 384 PHE A O 1
ATOM 3002 N N . LEU A 1 385 ? 22.353 -4.430 -1.038 1.00 75.81 385 LEU A N 1
ATOM 3003 C CA . LEU A 1 385 ? 23.394 -3.398 -1.208 1.00 75.81 385 LEU A CA 1
ATOM 3004 C C . LEU A 1 385 ? 23.369 -2.692 -2.572 1.00 75.81 385 LEU A C 1
ATOM 3006 O O . LEU A 1 385 ? 23.909 -1.594 -2.699 1.00 75.81 385 LEU A O 1
ATOM 3010 N N . LEU A 1 386 ? 22.764 -3.314 -3.586 1.00 75.56 386 LEU A N 1
ATOM 3011 C CA . LEU A 1 386 ? 22.600 -2.756 -4.928 1.00 75.56 386 LEU A CA 1
ATOM 3012 C C . LEU A 1 386 ? 21.222 -2.112 -5.142 1.00 75.56 386 LEU A C 1
ATOM 3014 O O . LEU A 1 386 ? 20.970 -1.594 -6.226 1.00 75.56 386 LEU A O 1
ATOM 3018 N N . GLY A 1 387 ? 20.365 -2.093 -4.116 1.00 80.19 387 GLY A N 1
ATOM 3019 C CA . GLY A 1 387 ? 19.037 -1.485 -4.173 1.00 80.19 387 GLY A CA 1
ATOM 3020 C C . GLY A 1 387 ? 17.916 -2.421 -4.621 1.00 80.19 387 GLY A C 1
ATOM 3021 O O . GLY A 1 387 ? 16.807 -1.943 -4.835 1.00 80.19 387 GLY A O 1
ATOM 3022 N N . ASP A 1 388 ? 18.176 -3.726 -4.737 1.00 89.06 388 ASP A N 1
ATOM 3023 C CA . ASP A 1 388 ? 17.131 -4.726 -4.970 1.00 89.06 388 ASP A CA 1
ATOM 3024 C C . ASP A 1 388 ? 16.440 -5.025 -3.630 1.00 89.06 388 ASP A C 1
ATOM 3026 O O . ASP A 1 388 ? 17.004 -5.758 -2.820 1.00 89.06 388 ASP A O 1
ATOM 3030 N N . LEU A 1 389 ? 15.286 -4.414 -3.352 1.00 91.81 389 LEU A N 1
ATOM 3031 C CA . LEU A 1 389 ? 14.600 -4.459 -2.052 1.00 91.81 389 LEU A CA 1
ATOM 3032 C C . LEU A 1 389 ? 13.195 -5.075 -2.119 1.00 91.81 389 LEU A C 1
ATOM 3034 O O . LEU A 1 389 ? 12.610 -5.365 -1.073 1.00 91.81 389 LEU A O 1
ATOM 3038 N N . GLY A 1 390 ? 12.653 -5.248 -3.322 1.00 95.12 390 GLY A N 1
ATOM 3039 C CA . GLY A 1 390 ? 11.290 -5.693 -3.585 1.00 95.12 390 GLY A CA 1
ATOM 3040 C C . GLY A 1 390 ? 11.147 -7.211 -3.711 1.00 95.12 390 GLY A C 1
ATOM 3041 O O . GLY A 1 390 ? 12.115 -7.926 -3.979 1.00 95.12 390 GLY A O 1
ATOM 3042 N N . PHE A 1 391 ? 9.916 -7.700 -3.544 1.00 96.50 391 PHE A N 1
ATOM 3043 C CA . PHE A 1 391 ? 9.541 -9.097 -3.805 1.00 96.50 391 PHE A CA 1
ATOM 3044 C C . PHE A 1 391 ? 9.857 -9.511 -5.245 1.00 96.50 391 PHE A C 1
ATOM 3046 O O . PHE A 1 391 ? 9.540 -8.781 -6.185 1.00 96.50 391 PHE A O 1
ATOM 3053 N N . ILE A 1 392 ? 10.409 -10.714 -5.416 1.00 95.75 392 ILE A N 1
ATOM 3054 C CA . ILE A 1 392 ? 10.550 -11.352 -6.733 1.00 95.75 392 ILE A CA 1
ATOM 3055 C C . ILE A 1 392 ? 9.293 -12.150 -7.061 1.00 95.75 392 ILE A C 1
ATOM 3057 O O . ILE A 1 392 ? 8.744 -12.037 -8.156 1.00 95.75 392 ILE A O 1
ATOM 3061 N N . THR A 1 393 ? 8.857 -12.967 -6.108 1.00 95.50 393 THR A N 1
ATOM 3062 C CA . THR A 1 393 ? 7.755 -13.913 -6.273 1.00 95.50 393 THR A CA 1
ATOM 3063 C C . THR A 1 393 ? 6.424 -13.164 -6.377 1.00 95.50 393 THR A C 1
ATOM 3065 O O . THR A 1 393 ? 6.181 -12.281 -5.546 1.00 95.50 393 THR A O 1
ATOM 3068 N N . PRO A 1 394 ? 5.551 -13.515 -7.342 1.00 96.38 394 PRO A N 1
ATOM 3069 C CA . PRO A 1 394 ? 4.218 -12.933 -7.419 1.00 96.38 394 PRO A CA 1
ATOM 3070 C C . PRO A 1 394 ? 3.401 -13.321 -6.182 1.00 96.38 394 PRO A C 1
ATOM 3072 O O . PRO A 1 394 ? 3.462 -14.463 -5.713 1.00 96.38 394 PRO A O 1
ATOM 3075 N N . TYR A 1 395 ? 2.640 -12.374 -5.647 1.00 96.56 395 TYR A N 1
ATOM 3076 C CA . TYR A 1 395 ? 1.807 -12.580 -4.458 1.00 96.56 395 TYR A CA 1
ATOM 3077 C C . TYR A 1 395 ? 0.394 -12.013 -4.607 1.00 96.56 395 TYR A C 1
ATOM 3079 O O . TYR A 1 395 ? -0.449 -12.273 -3.744 1.00 96.56 395 TYR A O 1
ATOM 3087 N N . ALA A 1 396 ? 0.118 -11.249 -5.661 1.00 97.56 396 ALA A N 1
ATOM 3088 C CA . ALA A 1 396 ? -1.137 -10.545 -5.877 1.00 97.56 396 ALA A CA 1
ATOM 3089 C C . ALA A 1 396 ? -2.070 -11.307 -6.835 1.00 97.56 396 ALA A C 1
ATOM 3091 O O . ALA A 1 396 ? -1.776 -12.416 -7.286 1.00 97.56 396 ALA A O 1
ATOM 3092 N N . HIS A 1 397 ? -3.253 -10.752 -7.107 1.00 97.50 397 HIS A N 1
ATOM 3093 C CA . HIS A 1 397 ? -4.088 -11.234 -8.210 1.00 97.50 397 HIS A CA 1
ATOM 3094 C C . HIS A 1 397 ? -3.449 -10.873 -9.554 1.00 97.50 397 HIS A C 1
ATOM 3096 O O . HIS A 1 397 ? -3.475 -11.678 -10.483 1.00 97.50 397 HIS A O 1
ATOM 3102 N N . VAL A 1 398 ? -2.833 -9.692 -9.635 1.00 97.19 398 VAL A N 1
ATOM 3103 C CA . VAL A 1 398 ? -2.011 -9.257 -10.764 1.00 97.19 398 VAL A CA 1
ATOM 3104 C C . VAL A 1 398 ? -0.718 -8.619 -10.260 1.00 97.19 398 VAL A C 1
ATOM 3106 O O . VAL A 1 398 ? -0.738 -7.737 -9.401 1.00 97.19 398 VAL A O 1
ATOM 3109 N N . ASP A 1 399 ? 0.405 -9.075 -10.801 1.00 98.00 399 ASP A N 1
ATOM 3110 C CA . ASP A 1 399 ? 1.748 -8.654 -10.416 1.00 98.00 399 ASP A CA 1
ATOM 3111 C C . ASP A 1 399 ? 2.425 -8.028 -11.641 1.00 98.00 399 ASP A C 1
ATOM 3113 O O . ASP A 1 399 ? 2.708 -8.696 -12.641 1.00 98.00 399 ASP A O 1
ATOM 3117 N N . PHE A 1 400 ? 2.649 -6.718 -11.578 1.00 98.56 400 PHE A N 1
ATOM 3118 C CA . PHE A 1 400 ? 3.242 -5.919 -12.640 1.00 98.56 400 PHE A CA 1
ATOM 3119 C C . PHE A 1 400 ? 4.748 -5.766 -12.429 1.00 98.56 400 PHE A C 1
ATOM 3121 O O . PHE A 1 400 ? 5.193 -5.318 -11.373 1.00 98.56 400 PHE A O 1
ATOM 3128 N N . TYR A 1 401 ? 5.528 -6.063 -13.466 1.00 98.31 401 TYR A N 1
ATOM 3129 C CA . TYR A 1 401 ? 6.989 -5.979 -13.473 1.00 98.31 401 TYR A CA 1
ATOM 3130 C C . TYR A 1 401 ? 7.466 -4.985 -14.550 1.00 98.31 401 TYR A C 1
ATOM 3132 O O . TYR A 1 401 ? 8.002 -5.403 -15.586 1.00 98.31 401 TYR A O 1
ATOM 3140 N N . PRO A 1 402 ? 7.272 -3.664 -14.355 1.00 97.94 402 PRO A N 1
ATOM 3141 C CA . PRO A 1 402 ? 7.814 -2.644 -15.252 1.00 97.94 402 PRO A CA 1
ATOM 3142 C C . PRO A 1 402 ? 9.332 -2.781 -15.370 1.00 97.94 402 PRO A C 1
ATOM 3144 O O . PRO A 1 402 ? 10.046 -2.836 -14.366 1.00 97.94 402 PRO A O 1
ATOM 3147 N N . ASN A 1 403 ? 9.836 -2.849 -16.603 1.00 96.88 403 ASN A N 1
ATOM 3148 C CA . ASN A 1 403 ? 11.265 -2.985 -16.904 1.00 96.88 403 ASN A CA 1
ATOM 3149 C C . ASN A 1 403 ? 11.897 -4.198 -16.191 1.00 96.88 403 ASN A C 1
ATOM 3151 O O . ASN A 1 403 ? 12.925 -4.087 -15.517 1.00 96.88 403 ASN A O 1
ATOM 3155 N N . ASN A 1 404 ? 11.232 -5.356 -16.288 1.00 96.06 404 ASN A N 1
ATOM 3156 C CA . ASN A 1 404 ? 11.562 -6.600 -15.576 1.00 96.06 404 ASN A CA 1
ATOM 3157 C C . ASN A 1 404 ? 11.493 -6.496 -14.037 1.00 96.06 404 ASN A C 1
ATOM 3159 O O . ASN A 1 404 ? 11.995 -7.359 -13.323 1.00 96.06 404 ASN A O 1
ATOM 3163 N N . GLY A 1 405 ? 10.938 -5.403 -13.520 1.00 95.56 405 GLY A N 1
ATOM 3164 C CA . GLY A 1 405 ? 10.746 -5.139 -12.102 1.00 95.56 405 GLY A CA 1
ATOM 3165 C C . GLY A 1 405 ? 12.013 -4.938 -11.278 1.00 95.56 405 GLY A C 1
ATOM 3166 O O . GLY A 1 405 ? 11.935 -5.025 -10.062 1.00 95.56 405 GLY A O 1
ATOM 3167 N N . THR A 1 406 ? 13.170 -4.667 -11.893 1.00 91.06 406 THR A N 1
ATOM 3168 C CA . THR A 1 406 ? 14.455 -4.561 -11.164 1.00 91.06 406 THR A CA 1
ATOM 3169 C C . THR A 1 406 ? 15.174 -3.231 -11.360 1.00 91.06 406 THR A C 1
ATOM 3171 O O . THR A 1 406 ? 15.586 -2.601 -10.390 1.00 91.06 406 THR A O 1
ATOM 3174 N N . ASN A 1 407 ? 15.352 -2.795 -12.609 1.00 89.19 407 ASN A N 1
ATOM 3175 C CA . ASN A 1 407 ? 16.158 -1.626 -12.945 1.00 89.19 407 ASN A CA 1
ATOM 3176 C C . ASN A 1 407 ? 15.321 -0.637 -13.743 1.00 89.19 407 ASN A C 1
ATOM 3178 O O . ASN A 1 407 ? 15.075 -0.814 -14.935 1.00 89.19 407 ASN A O 1
ATOM 3182 N N . GLN A 1 408 ? 14.888 0.415 -13.063 1.00 93.50 408 GLN A N 1
ATOM 3183 C CA . GLN A 1 408 ? 13.962 1.379 -13.621 1.00 93.50 408 GLN A CA 1
ATOM 3184 C C . GLN A 1 408 ? 14.707 2.449 -14.437 1.00 93.50 408 GLN A C 1
ATOM 3186 O O . GLN A 1 408 ? 15.723 2.976 -13.972 1.00 93.50 408 GLN A O 1
ATOM 3191 N N . PRO A 1 409 ? 14.220 2.833 -15.634 1.00 92.50 409 PRO A N 1
ATOM 3192 C CA . PRO A 1 409 ? 14.913 3.748 -16.545 1.00 92.50 409 PRO A CA 1
ATOM 3193 C C . PRO A 1 409 ? 15.328 5.099 -15.938 1.00 92.50 409 PRO A C 1
ATOM 3195 O O . PRO A 1 409 ? 16.407 5.633 -16.227 1.00 92.50 409 PRO A O 1
ATOM 3198 N N . MET A 1 410 ? 14.491 5.639 -15.048 1.00 88.19 410 MET A N 1
ATOM 3199 C CA . MET A 1 410 ? 14.747 6.863 -14.272 1.00 88.19 410 MET A CA 1
ATOM 3200 C C . MET A 1 410 ? 15.939 6.750 -13.316 1.00 88.19 410 MET A C 1
ATOM 3202 O O . MET A 1 410 ? 16.577 7.754 -13.001 1.00 88.19 410 MET A O 1
ATOM 3206 N N . CYS A 1 411 ? 16.290 5.526 -12.927 1.00 86.88 411 CYS A N 1
ATOM 3207 C CA . CYS A 1 411 ? 17.339 5.201 -11.974 1.00 86.88 411 CYS A CA 1
ATOM 3208 C C . CYS A 1 411 ? 18.675 4.823 -12.637 1.00 86.88 411 CYS A C 1
ATOM 3210 O O . CYS A 1 411 ? 19.601 4.408 -11.942 1.00 86.88 411 CYS A O 1
ATOM 3212 N N . TYR A 1 412 ? 18.839 5.015 -13.955 1.00 75.31 412 TYR A N 1
ATOM 3213 C CA . TYR A 1 412 ? 20.153 4.918 -14.607 1.00 75.31 412 TYR A CA 1
ATOM 3214 C C . TYR A 1 412 ? 20.912 6.247 -14.619 1.00 75.31 412 TYR A C 1
ATOM 3216 O O . TYR A 1 412 ? 20.357 7.310 -14.930 1.00 75.31 412 TYR A O 1
ATOM 3224 N N . LYS A 1 413 ? 22.227 6.173 -14.374 1.00 59.75 413 LYS A N 1
ATOM 3225 C CA . LYS A 1 413 ? 23.145 7.312 -14.494 1.00 59.75 413 LYS A CA 1
ATOM 3226 C C . LYS A 1 413 ? 23.167 7.769 -15.951 1.00 59.75 413 LYS A C 1
ATOM 3228 O O . LYS A 1 413 ? 23.543 7.013 -16.835 1.00 59.75 413 LYS A O 1
ATOM 3233 N N . THR A 1 414 ? 22.775 9.010 -16.216 1.00 48.69 414 THR A N 1
ATOM 3234 C CA . THR A 1 414 ? 23.158 9.667 -17.475 1.00 48.69 414 THR A CA 1
ATOM 3235 C C . THR A 1 414 ? 24.665 9.937 -17.460 1.00 48.69 414 THR A C 1
ATOM 3237 O O . THR A 1 414 ? 25.213 10.233 -16.400 1.00 48.69 414 THR A O 1
ATOM 3240 N N . SER A 1 415 ? 25.351 9.922 -18.606 1.00 42.19 415 SER A N 1
ATOM 3241 C CA . SER A 1 415 ? 26.780 10.296 -18.690 1.00 42.19 415 SER A CA 1
ATOM 3242 C C . SER A 1 415 ? 27.077 11.731 -18.208 1.00 42.19 415 SER A C 1
ATOM 3244 O O . SER A 1 415 ? 28.229 12.086 -17.989 1.00 42.19 415 SER A O 1
ATOM 3246 N N . THR A 1 416 ? 26.042 12.549 -17.992 1.00 41.50 416 THR A N 1
ATOM 3247 C CA . THR A 1 416 ? 26.101 13.895 -17.401 1.00 41.50 416 THR A CA 1
ATOM 3248 C C . THR A 1 416 ? 25.735 13.942 -15.912 1.00 41.50 416 THR A C 1
ATOM 3250 O O . THR A 1 416 ? 25.888 14.987 -15.283 1.00 41.50 416 THR A O 1
ATOM 3253 N N . SER A 1 417 ? 25.241 12.851 -15.319 1.00 39.84 417 SER A N 1
ATOM 3254 C CA . SER A 1 417 ? 24.920 12.797 -13.890 1.00 39.84 417 SER A CA 1
ATOM 3255 C C . SER A 1 417 ? 26.138 12.321 -13.109 1.00 39.84 417 SER A C 1
ATOM 3257 O O . SER A 1 417 ? 26.387 11.126 -12.972 1.00 39.84 417 SER A O 1
ATOM 3259 N N . THR A 1 418 ? 26.869 13.274 -12.544 1.00 31.08 418 THR A N 1
ATOM 3260 C CA . THR A 1 418 ? 27.995 13.089 -11.613 1.00 31.08 418 THR A CA 1
ATOM 3261 C C . THR A 1 418 ? 27.575 12.551 -10.233 1.00 31.08 418 THR A C 1
ATOM 3263 O O . THR A 1 418 ? 28.371 12.563 -9.296 1.00 31.08 418 THR A O 1
ATOM 3266 N N . PHE A 1 419 ? 26.332 12.083 -10.081 1.00 41.12 419 PHE A N 1
ATOM 3267 C CA . PHE A 1 419 ? 25.718 11.729 -8.801 1.00 41.12 419 PHE A CA 1
ATOM 3268 C C . PHE A 1 419 ? 25.500 10.210 -8.675 1.00 41.12 419 PHE A C 1
ATOM 3270 O O . PHE A 1 419 ? 25.078 9.569 -9.643 1.00 41.12 419 PHE A O 1
ATOM 3277 N N . PRO A 1 420 ? 25.763 9.599 -7.503 1.00 42.94 420 PRO A N 1
ATOM 3278 C CA . PRO A 1 420 ? 25.277 8.258 -7.215 1.00 42.94 420 PRO A CA 1
ATOM 3279 C C . PRO A 1 420 ? 23.749 8.305 -7.128 1.00 42.94 420 PRO A C 1
ATOM 3281 O O . PRO A 1 420 ? 23.182 9.134 -6.419 1.00 42.94 420 PRO A O 1
ATOM 3284 N N . ILE A 1 421 ? 23.089 7.442 -7.891 1.00 58.06 421 ILE A N 1
ATOM 3285 C CA . ILE A 1 421 ? 21.646 7.247 -7.789 1.00 58.06 421 ILE A CA 1
ATOM 3286 C C . ILE A 1 421 ? 21.399 6.525 -6.469 1.00 58.06 421 ILE A C 1
ATOM 3288 O O . ILE A 1 421 ? 22.122 5.581 -6.147 1.00 58.06 421 ILE A O 1
ATOM 3292 N N . SER A 1 422 ? 20.447 7.034 -5.685 1.00 66.75 422 SER A N 1
ATOM 3293 C CA . SER A 1 422 ? 20.072 6.454 -4.394 1.00 66.75 422 SER A CA 1
ATOM 3294 C C . SER A 1 422 ? 19.779 4.962 -4.556 1.00 66.75 422 SER A C 1
ATOM 3296 O O . SER A 1 422 ? 19.083 4.573 -5.498 1.00 66.75 422 SER A O 1
ATOM 3298 N N . THR A 1 423 ? 20.252 4.133 -3.620 1.00 69.00 423 THR A N 1
ATOM 3299 C CA . THR A 1 423 ? 19.906 2.698 -3.549 1.00 69.00 423 THR A CA 1
ATOM 3300 C C . THR A 1 423 ? 18.398 2.471 -3.420 1.00 69.00 423 THR A C 1
ATOM 3302 O O . THR A 1 423 ? 17.921 1.368 -3.638 1.00 69.00 423 THR A O 1
ATOM 3305 N N . TRP A 1 424 ? 17.640 3.519 -3.095 1.00 84.38 424 TRP A N 1
ATOM 3306 C CA . TRP A 1 424 ? 16.191 3.502 -2.936 1.00 84.38 424 TRP A CA 1
ATOM 3307 C C . TRP A 1 424 ? 15.432 3.940 -4.197 1.00 84.38 424 TRP A C 1
ATOM 3309 O O . TRP A 1 424 ? 14.206 3.905 -4.197 1.00 84.38 424 TRP A O 1
ATOM 3319 N N . CYS A 1 425 ? 16.118 4.354 -5.272 1.00 89.69 425 CYS A N 1
ATOM 3320 C CA . CYS A 1 425 ? 15.461 4.885 -6.473 1.00 89.69 425 CYS A CA 1
ATOM 3321 C C . CYS A 1 425 ? 14.540 3.854 -7.138 1.00 89.69 425 CYS A C 1
ATOM 3323 O O . CYS A 1 425 ? 13.366 4.143 -7.355 1.00 89.69 425 CYS A O 1
ATOM 3325 N N . ASN A 1 426 ? 15.049 2.645 -7.414 1.00 93.06 426 ASN A N 1
ATOM 3326 C CA . ASN A 1 426 ? 14.241 1.573 -8.007 1.00 93.06 426 ASN A CA 1
ATOM 3327 C C . ASN A 1 426 ? 13.052 1.231 -7.104 1.00 93.06 426 ASN A C 1
ATOM 3329 O O . ASN A 1 426 ? 11.950 1.024 -7.594 1.00 93.06 426 ASN A O 1
ATOM 3333 N N . HIS A 1 427 ? 13.254 1.247 -5.785 1.00 94.19 427 HIS A N 1
ATOM 3334 C CA . HIS A 1 427 ? 12.198 0.983 -4.814 1.00 94.19 427 HIS A CA 1
ATOM 3335 C C . HIS A 1 427 ? 11.079 2.036 -4.885 1.00 94.19 427 HIS A C 1
ATOM 3337 O O . HIS A 1 427 ? 9.904 1.706 -5.030 1.00 94.19 427 HIS A O 1
ATOM 3343 N N . GLY A 1 428 ? 11.452 3.319 -4.893 1.00 93.62 428 GLY A N 1
ATOM 3344 C CA . GLY A 1 428 ? 10.519 4.445 -4.975 1.00 93.62 428 GLY A CA 1
ATOM 3345 C C . GLY A 1 428 ? 9.847 4.640 -6.340 1.00 93.62 428 GLY A C 1
ATOM 3346 O O . GLY A 1 428 ? 8.855 5.362 -6.422 1.00 93.62 428 GLY A O 1
ATOM 3347 N N . ALA A 1 429 ? 10.338 4.004 -7.407 1.00 95.62 429 ALA A N 1
ATOM 3348 C CA . ALA A 1 429 ? 9.748 4.117 -8.742 1.00 95.62 429 ALA A CA 1
ATOM 3349 C C . ALA A 1 429 ? 8.303 3.593 -8.804 1.00 95.62 429 ALA A C 1
ATOM 3351 O O . ALA A 1 429 ? 7.492 4.143 -9.545 1.00 95.62 429 ALA A O 1
ATOM 3352 N N . SER A 1 430 ? 7.950 2.596 -7.984 1.00 97.56 430 SER A N 1
ATOM 3353 C CA . SER A 1 430 ? 6.577 2.077 -7.876 1.00 97.56 430 SER A CA 1
ATOM 3354 C C . SER A 1 430 ? 5.565 3.166 -7.514 1.00 97.56 430 SER A C 1
ATOM 3356 O O . SER A 1 430 ? 4.482 3.221 -8.094 1.00 97.56 430 SER A O 1
ATOM 3358 N N . VAL A 1 431 ? 5.943 4.083 -6.616 1.00 97.06 431 VAL A N 1
ATOM 3359 C CA . VAL A 1 431 ? 5.128 5.241 -6.231 1.00 97.06 431 VAL A CA 1
ATOM 3360 C C . VAL A 1 431 ? 4.940 6.196 -7.406 1.00 97.06 431 VAL A C 1
ATOM 3362 O O . VAL A 1 431 ? 3.824 6.643 -7.654 1.00 97.06 431 VAL A O 1
ATOM 3365 N N . LEU A 1 432 ? 6.011 6.479 -8.149 1.00 96.19 432 LEU A N 1
ATOM 3366 C CA . LEU A 1 432 ? 5.972 7.404 -9.284 1.00 96.19 432 LEU A CA 1
ATOM 3367 C C . LEU A 1 432 ? 5.155 6.843 -10.450 1.00 96.19 432 LEU A C 1
ATOM 3369 O O . LEU A 1 432 ? 4.398 7.582 -11.072 1.00 96.19 432 LEU A O 1
ATOM 3373 N N . TYR A 1 433 ? 5.254 5.543 -10.726 1.00 98.00 433 TYR A N 1
ATOM 3374 C CA . TYR A 1 433 ? 4.424 4.903 -11.746 1.00 98.00 433 TYR A CA 1
ATOM 3375 C C . TYR A 1 433 ? 2.958 4.832 -11.334 1.00 98.00 433 TYR A C 1
ATOM 3377 O O . TYR A 1 433 ? 2.087 5.091 -12.161 1.00 98.00 433 TYR A O 1
ATOM 3385 N N . TYR A 1 434 ? 2.671 4.540 -10.064 1.00 98.44 434 TYR A N 1
ATOM 3386 C CA . TYR A 1 434 ? 1.303 4.580 -9.560 1.00 98.44 434 TYR A CA 1
ATOM 3387 C C . TYR A 1 434 ? 0.708 5.991 -9.664 1.00 98.44 434 TYR A C 1
ATOM 3389 O O . TYR A 1 434 ? -0.381 6.156 -10.210 1.00 98.44 434 TYR A O 1
ATOM 3397 N N . GLU A 1 435 ? 1.432 7.017 -9.206 1.00 97.00 435 GLU A N 1
ATOM 3398 C CA . GLU A 1 435 ? 1.021 8.418 -9.346 1.00 97.00 435 GLU A CA 1
ATOM 3399 C C . GLU A 1 435 ? 0.775 8.775 -10.818 1.00 97.00 435 GLU A C 1
ATOM 3401 O O . GLU A 1 435 ? -0.307 9.249 -11.162 1.00 97.00 435 GLU A O 1
ATOM 3406 N N . ALA A 1 436 ? 1.730 8.481 -11.703 1.00 96.69 436 ALA A N 1
ATOM 3407 C CA . ALA A 1 436 ? 1.601 8.771 -13.125 1.00 96.69 436 ALA A CA 1
ATOM 3408 C C . ALA A 1 436 ? 0.412 8.041 -13.764 1.00 96.69 436 ALA A C 1
ATOM 3410 O O . ALA A 1 436 ? -0.291 8.636 -14.570 1.00 96.69 436 ALA A O 1
ATOM 3411 N N . SER A 1 437 ? 0.113 6.796 -13.376 1.00 97.00 437 SER A N 1
ATOM 3412 C CA . SER A 1 437 ? -1.059 6.072 -13.900 1.00 97.00 437 SER A CA 1
ATOM 3413 C C . SER A 1 437 ? -2.384 6.789 -13.623 1.00 97.00 437 SER A C 1
ATOM 3415 O O . SER A 1 437 ? -3.333 6.654 -14.390 1.00 97.00 437 SER A O 1
ATOM 3417 N N . LEU A 1 438 ? -2.437 7.577 -12.546 1.00 95.06 438 LEU A N 1
ATOM 3418 C CA . LEU A 1 438 ? -3.595 8.372 -12.164 1.00 95.06 438 LEU A CA 1
ATOM 3419 C C . LEU A 1 438 ? -3.592 9.748 -12.847 1.00 95.06 438 LEU A C 1
ATOM 3421 O O . LEU A 1 438 ? -4.595 10.147 -13.438 1.00 95.06 438 LEU A O 1
ATOM 3425 N N . VAL A 1 439 ? -2.466 10.464 -12.773 1.00 94.94 439 VAL A N 1
ATOM 3426 C CA . VAL A 1 439 ? -2.306 11.818 -13.335 1.00 94.94 439 VAL A CA 1
ATOM 3427 C C . VAL A 1 439 ? -2.439 11.800 -14.862 1.00 94.94 439 VAL A C 1
ATOM 3429 O O . VAL A 1 439 ? -2.994 12.720 -15.462 1.00 94.94 439 VAL A O 1
ATOM 3432 N N . GLU A 1 440 ? -1.959 10.730 -15.493 1.00 94.44 440 GLU A N 1
ATOM 3433 C CA . GLU A 1 440 ? -1.788 10.626 -16.941 1.00 94.44 440 GLU A CA 1
ATOM 3434 C C . GLU A 1 440 ? -2.855 9.797 -17.642 1.00 94.44 440 GLU A C 1
ATOM 3436 O O . GLU A 1 440 ? -2.768 9.615 -18.856 1.00 94.44 440 GLU A O 1
ATOM 3441 N N . LYS A 1 441 ? -3.897 9.366 -16.918 1.00 89.00 441 LYS A N 1
ATOM 3442 C CA . LYS A 1 441 ? -4.939 8.441 -17.404 1.00 89.00 441 LYS A CA 1
ATOM 3443 C C . LYS A 1 441 ? -5.576 8.836 -18.746 1.00 89.00 441 LYS A C 1
ATOM 3445 O O . LYS A 1 441 ? -5.983 7.976 -19.520 1.00 89.00 441 LYS A O 1
ATOM 3450 N N . ASN A 1 442 ? -5.634 10.140 -19.040 1.00 88.88 442 ASN A N 1
ATOM 3451 C CA . ASN A 1 442 ? -6.207 10.695 -20.273 1.00 88.88 442 ASN A CA 1
ATOM 3452 C C . ASN A 1 442 ? -5.176 10.943 -21.393 1.00 88.88 442 ASN A C 1
ATOM 3454 O O . ASN A 1 442 ? -5.561 11.293 -22.507 1.00 88.88 442 ASN A O 1
ATOM 3458 N N . ARG A 1 443 ? -3.873 10.835 -21.105 1.00 90.56 443 ARG A N 1
ATOM 3459 C CA . ARG A 1 443 ? -2.777 11.080 -22.060 1.00 90.56 443 ARG A CA 1
ATOM 3460 C C . ARG A 1 443 ? -2.101 9.796 -22.520 1.00 90.56 443 ARG A C 1
ATOM 3462 O O . ARG A 1 443 ? -1.649 9.734 -23.660 1.00 90.56 443 ARG A O 1
ATOM 3469 N N . CYS A 1 444 ? -2.014 8.799 -21.649 1.00 91.81 444 CYS A N 1
ATOM 3470 C CA . CYS A 1 444 ? -1.397 7.510 -21.930 1.00 91.81 444 CYS A CA 1
ATOM 3471 C C . CYS A 1 444 ? -1.820 6.474 -20.881 1.00 91.81 444 CYS A C 1
ATOM 3473 O O . CYS A 1 444 ? -2.415 6.814 -19.860 1.00 91.81 444 CYS A O 1
ATOM 3475 N N . GLN A 1 445 ? -1.478 5.207 -21.110 1.00 89.81 445 GLN A N 1
ATOM 3476 C CA . GLN A 1 445 ? -1.775 4.131 -20.171 1.00 89.81 445 GLN A CA 1
ATOM 3477 C C . GLN A 1 445 ? -0.557 3.240 -19.959 1.00 89.81 445 GLN A C 1
ATOM 3479 O O . GLN A 1 445 ? 0.252 3.037 -20.860 1.00 89.81 445 GLN A O 1
ATOM 3484 N N . PHE A 1 446 ? -0.435 2.684 -18.757 1.00 95.81 446 PHE A N 1
ATOM 3485 C CA . PHE A 1 446 ? 0.596 1.703 -18.430 1.00 95.81 446 PHE A CA 1
ATOM 3486 C C . PHE A 1 446 ? 0.114 0.298 -18.796 1.00 95.81 446 PHE A C 1
ATOM 3488 O O . PHE A 1 446 ? -0.131 -0.529 -17.917 1.00 95.81 446 PHE A O 1
ATOM 3495 N N . TYR A 1 447 ? -0.069 0.046 -20.093 1.00 93.44 447 TYR A N 1
ATOM 3496 C CA . TYR A 1 447 ? -0.488 -1.266 -20.575 1.00 93.44 447 TYR A CA 1
ATOM 3497 C C . TYR A 1 447 ? 0.598 -2.310 -20.338 1.00 93.44 447 TYR A C 1
ATOM 3499 O O . TYR A 1 447 ? 1.741 -2.162 -20.773 1.00 93.44 447 TYR A O 1
ATOM 3507 N N . ALA A 1 448 ? 0.213 -3.382 -19.659 1.00 94.94 448 ALA A N 1
ATOM 3508 C CA . ALA A 1 448 ? 1.069 -4.501 -19.337 1.00 94.94 448 ALA A CA 1
ATOM 3509 C C . ALA A 1 448 ? 0.477 -5.803 -19.867 1.00 94.94 448 ALA A C 1
ATOM 3511 O O . ALA A 1 448 ? -0.729 -6.033 -19.791 1.00 94.94 448 ALA A O 1
ATOM 3512 N N . TYR A 1 449 ? 1.344 -6.668 -20.375 1.00 93.81 449 TYR A N 1
ATOM 3513 C CA . TYR A 1 449 ? 0.960 -7.859 -21.126 1.00 93.81 449 TYR A CA 1
ATOM 3514 C C . TYR A 1 449 ? 1.342 -9.122 -20.373 1.00 93.81 449 TYR A C 1
ATOM 3516 O O . TYR A 1 449 ? 2.367 -9.163 -19.678 1.00 93.81 449 TYR A O 1
ATOM 3524 N N . ARG A 1 450 ? 0.520 -10.169 -20.502 1.00 93.19 450 ARG A N 1
ATOM 3525 C CA . ARG A 1 450 ? 0.863 -11.483 -19.959 1.00 93.19 450 ARG A CA 1
ATOM 3526 C C . ARG A 1 450 ? 2.056 -12.024 -20.722 1.00 93.19 450 ARG A C 1
ATOM 3528 O O . ARG A 1 450 ? 2.031 -12.113 -21.942 1.00 93.19 450 ARG A O 1
ATOM 3535 N N . CYS A 1 451 ? 3.082 -12.437 -19.995 1.00 93.12 451 CYS A N 1
ATOM 3536 C CA . CYS A 1 451 ? 4.182 -13.165 -20.595 1.00 93.12 451 CYS A CA 1
ATOM 3537 C C . CYS A 1 451 ? 4.830 -14.080 -19.564 1.00 93.12 451 CYS A C 1
ATOM 3539 O O . CYS A 1 451 ? 4.832 -13.803 -18.367 1.00 93.12 451 CYS A O 1
ATOM 3541 N N . ASP A 1 452 ? 5.382 -15.174 -20.047 1.00 91.62 452 ASP A N 1
ATOM 3542 C CA . ASP A 1 452 ? 6.063 -16.216 -19.286 1.00 91.62 452 ASP A CA 1
ATOM 3543 C C . ASP A 1 452 ? 7.528 -15.853 -18.993 1.00 91.62 452 ASP A C 1
ATOM 3545 O O . ASP A 1 452 ? 8.127 -16.383 -18.059 1.00 91.62 452 ASP A O 1
ATOM 3549 N N . SER A 1 453 ? 8.106 -14.896 -19.730 1.00 93.50 453 SER A N 1
ATOM 3550 C CA . SER A 1 453 ? 9.391 -14.290 -19.379 1.00 93.50 453 SER A CA 1
ATOM 3551 C C . SER A 1 453 ? 9.561 -12.887 -19.958 1.00 93.50 453 SER A C 1
ATOM 3553 O O . SER A 1 453 ? 8.991 -12.542 -20.993 1.00 93.50 453 SER A O 1
ATOM 3555 N N . TRP A 1 454 ? 10.438 -12.098 -19.337 1.00 94.69 454 TRP A N 1
ATOM 3556 C CA . TRP A 1 454 ? 10.834 -10.785 -19.849 1.00 94.69 454 TRP A CA 1
ATOM 3557 C C . TRP A 1 454 ? 11.448 -10.840 -21.256 1.00 94.69 454 TRP A C 1
ATOM 3559 O O . TRP A 1 454 ? 11.186 -9.970 -22.082 1.00 94.69 454 TRP A O 1
ATOM 3569 N N . ASN A 1 455 ? 12.223 -11.883 -21.569 1.00 95.38 455 ASN A N 1
ATOM 3570 C CA . ASN A 1 455 ? 12.835 -12.037 -22.892 1.00 95.38 455 ASN A CA 1
ATOM 3571 C C . ASN A 1 455 ? 11.786 -12.304 -23.982 1.00 95.38 455 ASN A C 1
ATOM 3573 O O . ASN A 1 455 ? 11.888 -11.745 -25.076 1.00 95.38 455 ASN A O 1
ATOM 3577 N N . ASN A 1 456 ? 10.765 -13.114 -23.683 1.00 94.62 456 ASN A N 1
ATOM 3578 C CA . ASN A 1 456 ? 9.641 -13.331 -24.599 1.00 94.62 456 ASN A CA 1
ATOM 3579 C C . ASN A 1 456 ? 8.842 -12.037 -24.802 1.00 94.62 456 ASN A C 1
ATOM 3581 O O . ASN A 1 456 ? 8.467 -11.726 -25.933 1.00 94.62 456 ASN A O 1
ATOM 3585 N N . PHE A 1 457 ? 8.659 -11.254 -23.734 1.00 94.81 457 PHE A N 1
ATOM 3586 C CA . PHE A 1 457 ? 7.989 -9.958 -23.790 1.00 94.81 457 PHE A CA 1
ATOM 3587 C C . PHE A 1 457 ? 8.739 -8.981 -24.708 1.00 94.81 457 PHE A C 1
ATOM 3589 O O . PHE A 1 457 ? 8.149 -8.454 -25.648 1.00 94.81 457 PHE A O 1
ATOM 3596 N N . LEU A 1 458 ? 10.054 -8.814 -24.519 1.00 93.81 458 LEU A N 1
ATOM 3597 C CA . LEU A 1 458 ? 10.881 -7.944 -25.369 1.00 93.81 458 LEU A CA 1
ATOM 3598 C C . LEU A 1 458 ? 10.956 -8.403 -26.831 1.00 93.81 458 LEU A C 1
ATOM 3600 O O . LEU A 1 458 ? 11.124 -7.576 -27.723 1.00 93.81 458 LEU A O 1
ATOM 3604 N N . SER A 1 459 ? 10.825 -9.706 -27.083 1.00 93.88 459 SER A N 1
ATOM 3605 C CA . SER A 1 459 ? 10.834 -10.269 -28.440 1.00 93.88 459 SER A CA 1
ATOM 3606 C C . SER A 1 459 ? 9.493 -10.108 -29.169 1.00 93.88 459 SER A C 1
ATOM 3608 O O . SER A 1 459 ? 9.374 -10.530 -30.316 1.00 93.88 459 SER A O 1
ATOM 3610 N N . GLY A 1 460 ? 8.472 -9.530 -28.523 1.00 90.75 460 GLY A N 1
ATOM 3611 C CA . GLY A 1 460 ? 7.141 -9.344 -29.107 1.00 90.75 460 GLY A CA 1
ATOM 3612 C C . GLY A 1 460 ? 6.295 -10.621 -29.178 1.00 90.75 460 GLY A C 1
ATOM 3613 O O . GLY A 1 460 ? 5.256 -10.625 -29.829 1.00 90.75 460 GLY A O 1
ATOM 3614 N N . HIS A 1 461 ? 6.691 -11.704 -28.498 1.00 90.12 461 HIS A N 1
ATOM 3615 C CA . HIS A 1 461 ? 5.961 -12.983 -28.511 1.00 90.12 461 HIS A CA 1
ATOM 3616 C C . HIS A 1 461 ? 4.701 -12.995 -27.627 1.00 90.12 461 HIS A C 1
ATOM 3618 O O . HIS A 1 461 ? 3.994 -13.998 -27.570 1.00 90.12 461 HIS A O 1
ATOM 3624 N N . CYS A 1 462 ? 4.444 -11.896 -26.919 1.00 87.38 462 CYS A N 1
ATOM 3625 C CA . CYS A 1 462 ? 3.389 -11.769 -25.917 1.00 87.38 462 CYS A CA 1
ATOM 3626 C C . CYS A 1 462 ? 2.406 -10.628 -26.215 1.00 87.38 462 CYS A C 1
ATOM 3628 O O . CYS A 1 462 ? 1.732 -10.135 -25.316 1.00 87.38 462 CYS A O 1
ATOM 3630 N N . TYR A 1 463 ? 2.351 -10.177 -27.470 1.00 76.56 463 TYR A N 1
ATOM 3631 C CA . TYR A 1 463 ? 1.390 -9.168 -27.895 1.00 76.56 463 TYR A CA 1
ATOM 3632 C C . TYR A 1 463 ? 0.042 -9.837 -28.208 1.00 76.56 463 TYR A C 1
ATOM 3634 O O . TYR A 1 463 ? -0.166 -10.350 -29.307 1.00 76.56 463 TYR A O 1
ATOM 3642 N N . TYR A 1 464 ? -0.845 -9.862 -27.213 1.00 76.25 464 TYR A N 1
ATOM 3643 C CA . TYR A 1 464 ? -2.213 -10.383 -27.297 1.00 76.25 464 TYR A CA 1
ATOM 3644 C C . TYR A 1 464 ? -3.225 -9.303 -26.870 1.00 76.25 464 TYR A C 1
ATOM 3646 O O . TYR A 1 464 ? -2.848 -8.306 -26.255 1.00 76.25 464 TYR A O 1
ATOM 3654 N N . ASP A 1 465 ? -4.515 -9.516 -27.153 1.00 69.81 465 ASP A N 1
ATOM 3655 C CA . ASP A 1 465 ? -5.628 -8.649 -26.711 1.00 69.81 465 ASP A CA 1
ATOM 3656 C C . ASP A 1 465 ? -6.000 -8.885 -25.226 1.00 69.81 465 ASP A C 1
ATOM 3658 O O . ASP A 1 465 ? -7.163 -9.016 -24.856 1.00 69.81 465 ASP A O 1
ATOM 3662 N N . ASP A 1 466 ? -4.989 -9.037 -24.364 1.00 78.94 466 ASP A N 1
ATOM 3663 C CA . ASP A 1 466 ? -5.127 -9.306 -22.923 1.00 78.94 466 ASP A CA 1
ATOM 3664 C C . ASP A 1 466 ? -4.371 -8.286 -22.050 1.00 78.94 466 ASP A C 1
ATOM 3666 O O . ASP A 1 466 ? -4.085 -8.527 -20.868 1.00 78.94 466 ASP A O 1
ATOM 3670 N N . GLY A 1 467 ? -4.044 -7.138 -22.653 1.00 84.69 467 GLY A N 1
ATOM 3671 C CA . GLY A 1 467 ? -3.367 -6.024 -22.010 1.00 84.69 467 GLY A CA 1
ATOM 3672 C C . GLY A 1 467 ? -4.185 -5.451 -20.855 1.00 84.69 467 GLY A C 1
ATOM 3673 O O . GLY A 1 467 ? -5.392 -5.244 -20.954 1.00 84.69 467 GLY A O 1
ATOM 3674 N N . VAL A 1 468 ? -3.510 -5.175 -19.742 1.00 92.12 468 VAL A N 1
ATOM 3675 C CA . VAL A 1 468 ? -4.126 -4.646 -18.520 1.00 92.12 468 VAL A CA 1
ATOM 3676 C C . VAL A 1 468 ? -3.374 -3.421 -18.034 1.00 92.12 468 VAL A C 1
ATOM 3678 O O . VAL A 1 468 ? -2.148 -3.357 -18.121 1.00 92.12 468 VAL A O 1
ATOM 3681 N N . THR A 1 469 ? -4.101 -2.444 -17.508 1.00 94.56 469 THR A N 1
ATOM 3682 C CA . THR A 1 469 ? -3.505 -1.188 -17.052 1.00 94.56 469 THR A CA 1
ATOM 3683 C C . THR A 1 469 ? -2.922 -1.350 -15.653 1.00 94.56 469 THR A C 1
ATOM 3685 O O . THR A 1 469 ? -3.624 -1.704 -14.708 1.00 94.56 469 THR A O 1
ATOM 3688 N N . MET A 1 470 ? -1.628 -1.072 -15.510 1.00 97.69 470 MET A N 1
ATOM 3689 C CA . MET A 1 470 ? -0.962 -0.984 -14.212 1.00 97.69 470 MET A CA 1
ATOM 3690 C C . MET A 1 470 ? -1.366 0.301 -13.474 1.00 97.69 470 MET A C 1
ATOM 3692 O O . MET A 1 470 ? -1.420 1.375 -14.073 1.00 97.69 470 MET A O 1
ATOM 3696 N N . GLY A 1 471 ? -1.557 0.208 -12.154 1.00 97.50 471 GLY A N 1
ATOM 3697 C CA . GLY A 1 471 ? -1.736 1.363 -11.271 1.00 97.50 471 GLY A CA 1
ATOM 3698 C C . GLY A 1 471 ? -3.190 1.635 -10.885 1.00 97.50 471 GLY A C 1
ATOM 3699 O O . GLY A 1 471 ? -3.920 0.717 -10.514 1.00 97.50 471 GLY A O 1
ATOM 3700 N N . PHE A 1 472 ? -3.616 2.900 -10.899 1.00 96.56 472 PHE A N 1
ATOM 3701 C CA . PHE A 1 472 ? -4.897 3.328 -10.319 1.00 96.56 472 PHE A CA 1
ATOM 3702 C C . PHE A 1 472 ? -6.108 2.572 -10.883 1.00 96.56 472 PHE A C 1
ATOM 3704 O O . PHE A 1 472 ? -6.972 2.160 -10.110 1.00 96.56 472 PHE A O 1
ATOM 3711 N N . ASP A 1 473 ? -6.124 2.297 -12.187 1.00 95.25 473 ASP A N 1
ATOM 3712 C CA . ASP A 1 473 ? -7.222 1.595 -12.866 1.00 95.25 473 ASP A CA 1
ATOM 3713 C C . ASP A 1 473 ? -7.019 0.075 -12.989 1.00 95.25 473 ASP A C 1
ATOM 3715 O O . ASP A 1 473 ? -7.764 -0.597 -13.701 1.00 95.25 473 ASP A O 1
ATOM 3719 N N . ALA A 1 474 ? -6.061 -0.512 -12.262 1.00 95.62 474 ALA A N 1
ATOM 3720 C CA . ALA A 1 474 ? -5.857 -1.963 -12.284 1.00 95.62 474 ALA A CA 1
ATOM 3721 C C . ALA A 1 474 ? -7.075 -2.759 -11.775 1.00 95.62 474 ALA A C 1
ATOM 3723 O O . ALA A 1 474 ? -7.218 -3.931 -12.115 1.00 95.62 474 ALA A O 1
ATOM 3724 N N . ASP A 1 475 ? -7.996 -2.145 -11.019 1.00 92.44 475 ASP A N 1
ATOM 3725 C CA . ASP A 1 475 ? -9.230 -2.803 -10.569 1.00 92.44 475 ASP A CA 1
ATOM 3726 C C . ASP A 1 475 ? -10.210 -3.130 -11.703 1.00 92.44 475 ASP A C 1
ATOM 3728 O O . ASP A 1 475 ? -11.065 -3.996 -11.528 1.00 92.44 475 ASP A O 1
ATOM 3732 N N . GLN A 1 476 ? -10.037 -2.547 -12.896 1.00 89.69 476 GLN A N 1
ATOM 3733 C CA . GLN A 1 476 ? -10.770 -2.975 -14.095 1.00 89.69 476 GLN A CA 1
ATOM 3734 C C . GLN A 1 476 ? -10.465 -4.435 -14.474 1.00 89.69 476 GLN A C 1
ATOM 3736 O O . GLN A 1 476 ? -11.303 -5.122 -15.063 1.00 89.69 476 GLN A O 1
ATOM 3741 N N . PHE A 1 477 ? -9.295 -4.949 -14.084 1.00 84.19 477 PHE A N 1
ATOM 3742 C CA . PHE A 1 477 ? -8.930 -6.348 -14.292 1.00 84.19 477 PHE A CA 1
ATOM 3743 C C . PHE A 1 477 ? -9.849 -7.307 -13.522 1.00 84.19 477 PHE A C 1
ATOM 3745 O O . PHE A 1 477 ? -10.242 -8.345 -14.053 1.00 84.19 477 PHE A O 1
ATOM 3752 N N . ALA A 1 478 ? -10.259 -6.934 -12.305 1.00 81.69 478 ALA A N 1
ATOM 3753 C CA . ALA A 1 478 ? -11.123 -7.755 -11.455 1.00 81.69 478 ALA A CA 1
ATOM 3754 C C . ALA A 1 478 ? -12.551 -7.921 -11.981 1.00 81.69 478 ALA A C 1
ATOM 3756 O O . ALA A 1 478 ? -13.242 -8.855 -11.589 1.00 81.69 478 ALA A O 1
ATOM 3757 N N . ILE A 1 479 ? -12.984 -7.047 -12.889 1.00 78.38 479 ILE A N 1
ATOM 3758 C CA . ILE A 1 479 ? -14.308 -7.123 -13.515 1.00 78.38 479 ILE A CA 1
ATOM 3759 C C . ILE A 1 479 ? -14.339 -8.212 -14.595 1.00 78.38 479 ILE A C 1
ATOM 3761 O O . ILE A 1 479 ? -15.372 -8.832 -14.837 1.00 78.38 479 ILE A O 1
ATOM 3765 N N . THR A 1 480 ? -13.208 -8.440 -15.260 1.00 74.94 480 THR A N 1
ATOM 3766 C CA . THR A 1 480 ? -13.137 -9.216 -16.506 1.00 74.94 480 THR A CA 1
ATOM 3767 C C . THR A 1 480 ? -12.472 -10.580 -16.341 1.00 74.94 480 THR A C 1
ATOM 3769 O O . THR A 1 480 ? -12.522 -11.393 -17.261 1.00 74.94 480 THR A O 1
ATOM 3772 N N . HIS A 1 481 ? -11.870 -10.859 -15.181 1.00 78.19 481 HIS A N 1
ATOM 3773 C CA . HIS A 1 481 ? -11.060 -12.055 -14.963 1.00 78.19 481 HIS A CA 1
ATOM 3774 C C . HIS A 1 481 ? -11.465 -12.819 -13.701 1.00 78.19 481 HIS A C 1
ATOM 3776 O O . HIS A 1 481 ? -11.779 -12.246 -12.664 1.00 78.19 481 HIS A O 1
ATOM 3782 N N . SER A 1 482 ? -11.420 -14.151 -13.794 1.00 75.88 482 SER A N 1
ATOM 3783 C CA . SER A 1 482 ? -11.522 -15.046 -12.638 1.00 75.88 482 SER A CA 1
ATOM 3784 C C . SER A 1 482 ? -10.131 -15.384 -12.112 1.00 75.88 482 SER A C 1
ATOM 3786 O O . SER A 1 482 ? -9.234 -15.716 -12.887 1.00 75.88 482 SER A O 1
ATOM 3788 N N . PHE A 1 483 ? -9.956 -15.346 -10.793 1.00 78.44 483 PHE A N 1
ATOM 3789 C CA . PHE A 1 483 ? -8.640 -15.456 -10.171 1.00 78.44 483 PHE A CA 1
ATOM 3790 C C . PHE A 1 483 ? -8.347 -16.841 -9.591 1.00 78.44 483 PHE A C 1
ATOM 3792 O O . PHE A 1 483 ? -8.509 -17.086 -8.394 1.00 78.44 483 PHE A O 1
ATOM 3799 N N . ASN A 1 484 ? -7.821 -17.745 -10.415 1.00 79.12 484 ASN A N 1
ATOM 3800 C CA . ASN A 1 484 ? -7.346 -19.045 -9.921 1.00 79.12 484 ASN A CA 1
ATOM 3801 C C . ASN A 1 484 ? -5.864 -19.007 -9.512 1.00 79.12 484 ASN A C 1
ATOM 3803 O O . ASN A 1 484 ? -5.464 -19.694 -8.569 1.00 79.12 484 ASN A O 1
ATOM 3807 N N . GLU A 1 485 ? -5.078 -18.129 -10.135 1.00 84.62 485 GLU A N 1
ATOM 3808 C CA . GLU A 1 485 ? -3.635 -17.959 -9.941 1.00 84.62 485 GLU A CA 1
ATOM 3809 C C . GLU A 1 485 ? -3.239 -16.471 -9.949 1.00 84.62 485 GLU A C 1
ATOM 3811 O O . GLU A 1 485 ? -4.079 -15.607 -10.196 1.00 84.62 485 GLU A O 1
ATOM 3816 N N . SER A 1 486 ? -1.975 -16.171 -9.639 1.00 90.00 486 SER A N 1
ATOM 3817 C CA . SER A 1 486 ? -1.405 -14.828 -9.801 1.00 90.00 486 SER A CA 1
ATOM 3818 C C . SER A 1 486 ? -1.075 -14.561 -11.267 1.00 90.00 486 SER A C 1
ATOM 3820 O O . SER A 1 486 ? -0.476 -15.400 -11.944 1.00 90.00 486 SER A O 1
ATOM 3822 N N . HIS A 1 487 ? -1.439 -13.381 -11.761 1.00 92.38 487 HIS A N 1
ATOM 3823 C CA . HIS A 1 487 ? -1.243 -12.996 -13.153 1.00 92.38 487 HIS A CA 1
ATOM 3824 C C . HIS A 1 487 ? -0.012 -12.099 -13.301 1.00 92.38 487 HIS A C 1
ATOM 3826 O O . HIS A 1 487 ? -0.064 -10.907 -13.016 1.00 92.38 487 HIS A O 1
ATOM 3832 N N . ILE A 1 488 ? 1.087 -12.661 -13.809 1.00 94.81 488 ILE A N 1
ATOM 3833 C CA . ILE A 1 488 ? 2.303 -11.896 -14.116 1.00 94.81 488 ILE A CA 1
ATOM 3834 C C . ILE A 1 488 ? 2.065 -11.023 -15.353 1.00 94.81 488 ILE A C 1
ATOM 3836 O O . ILE A 1 488 ? 1.506 -11.484 -16.360 1.00 94.81 488 ILE A O 1
ATOM 3840 N N . ARG A 1 489 ? 2.484 -9.758 -15.274 1.00 95.56 489 ARG A N 1
ATOM 3841 C CA . ARG A 1 489 ? 2.365 -8.763 -16.342 1.00 95.56 489 ARG A CA 1
ATOM 3842 C C . ARG A 1 489 ? 3.658 -7.977 -16.508 1.00 95.56 489 ARG A C 1
ATOM 3844 O O . ARG A 1 489 ? 4.203 -7.450 -15.541 1.00 95.56 489 ARG A O 1
ATOM 3851 N N . PHE A 1 490 ? 4.127 -7.858 -17.744 1.00 96.88 490 PHE A N 1
ATOM 3852 C CA . PHE A 1 490 ? 5.317 -7.085 -18.087 1.00 96.88 490 PHE A CA 1
ATOM 3853 C C . PHE A 1 490 ? 4.953 -5.858 -18.914 1.00 96.88 490 PHE A C 1
ATOM 3855 O O . PHE A 1 490 ? 4.031 -5.885 -19.727 1.00 96.88 490 PHE A O 1
ATOM 3862 N N . LEU A 1 491 ? 5.705 -4.785 -18.701 1.00 96.56 491 LEU A N 1
ATOM 3863 C CA . LEU A 1 491 ? 5.624 -3.547 -19.462 1.00 96.56 491 LEU A CA 1
ATOM 3864 C C . LEU A 1 491 ? 6.988 -2.859 -19.484 1.00 96.56 491 LEU A C 1
ATOM 3866 O O . LEU A 1 491 ? 7.830 -3.083 -18.612 1.00 96.56 491 LEU A O 1
ATOM 3870 N N . VAL A 1 492 ? 7.194 -2.003 -20.475 1.00 96.00 492 VAL A N 1
ATOM 3871 C CA . VAL A 1 492 ? 8.300 -1.040 -20.507 1.00 96.00 492 VAL A CA 1
ATOM 3872 C C . VAL A 1 492 ? 7.792 0.321 -20.050 1.00 96.00 492 VAL A C 1
ATOM 3874 O O . VAL A 1 492 ? 6.649 0.680 -20.319 1.00 96.00 492 VAL A O 1
ATOM 3877 N N . THR A 1 493 ? 8.648 1.093 -19.388 1.00 96.00 493 THR A N 1
ATOM 3878 C CA . THR A 1 493 ? 8.374 2.504 -19.089 1.00 96.00 493 THR A CA 1
ATOM 3879 C C . THR A 1 493 ? 9.507 3.378 -19.617 1.00 96.00 493 THR A C 1
ATOM 3881 O O . THR A 1 493 ? 10.613 2.914 -19.885 1.00 96.00 493 THR A O 1
ATOM 3884 N N . ASN A 1 494 ? 9.264 4.674 -19.745 1.00 92.12 494 ASN A N 1
ATOM 3885 C CA . ASN A 1 494 ? 10.268 5.664 -20.094 1.00 92.12 494 ASN A CA 1
ATOM 3886 C C . ASN A 1 494 ? 11.046 6.143 -18.852 1.00 92.12 494 ASN A C 1
ATOM 3888 O O . ASN A 1 494 ? 10.679 5.886 -17.703 1.00 92.12 494 ASN A O 1
ATOM 3892 N N . LYS A 1 495 ? 12.139 6.870 -19.092 1.00 90.56 495 LYS A N 1
ATOM 3893 C CA . LYS A 1 495 ? 12.984 7.517 -18.079 1.00 90.56 495 LYS A CA 1
ATOM 3894 C C . LYS A 1 495 ? 12.366 8.785 -17.485 1.00 90.56 495 LYS A C 1
ATOM 3896 O O . LYS A 1 495 ? 12.720 9.172 -16.374 1.00 90.56 495 LYS A O 1
ATOM 3901 N N . VAL A 1 496 ? 11.513 9.455 -18.252 1.00 88.38 496 VAL A N 1
ATOM 3902 C CA . VAL A 1 496 ? 10.948 10.772 -17.939 1.00 88.38 496 VAL A CA 1
ATOM 3903 C C . VAL A 1 496 ? 9.427 10.671 -17.969 1.00 88.38 496 VAL A C 1
ATOM 3905 O O . VAL A 1 496 ? 8.883 9.879 -18.741 1.00 88.38 496 VAL A O 1
ATOM 3908 N N . GLU A 1 497 ? 8.757 11.474 -17.141 1.00 86.25 497 GLU A N 1
ATOM 3909 C CA . GLU A 1 497 ? 7.302 11.638 -17.176 1.00 86.25 497 GLU A CA 1
ATOM 3910 C C . GLU A 1 497 ? 6.813 11.888 -18.616 1.00 86.25 497 GLU A C 1
ATOM 3912 O O . GLU A 1 497 ? 7.460 12.632 -19.363 1.00 86.25 497 GLU A O 1
ATOM 3917 N N . PRO A 1 498 ? 5.695 11.270 -19.034 1.00 91.50 498 PRO A N 1
ATOM 3918 C CA . PRO A 1 498 ? 4.710 10.559 -18.204 1.00 91.50 498 PRO A CA 1
ATOM 3919 C C . PRO A 1 498 ? 5.043 9.086 -17.857 1.00 91.50 498 PRO A C 1
ATOM 3921 O O . PRO A 1 498 ? 4.213 8.398 -17.275 1.00 91.50 498 PRO A O 1
ATOM 3924 N N . TYR A 1 499 ? 6.251 8.595 -18.168 1.00 94.69 499 TYR A N 1
ATOM 3925 C CA . TYR A 1 499 ? 6.748 7.215 -17.973 1.00 94.69 499 TYR A CA 1
ATOM 3926 C C . TYR A 1 499 ? 6.011 6.100 -18.732 1.00 94.69 499 TYR A C 1
ATOM 3928 O O . TYR A 1 499 ? 6.654 5.138 -19.129 1.00 94.69 499 TYR A O 1
ATOM 3936 N N . CYS A 1 500 ? 4.710 6.190 -18.957 1.00 93.06 500 CYS A N 1
ATOM 3937 C CA . CYS A 1 500 ? 3.981 5.339 -19.900 1.00 93.06 500 CYS A CA 1
ATOM 3938 C C . CYS A 1 500 ? 4.552 5.455 -21.332 1.00 93.06 500 CYS A C 1
ATOM 3940 O O . CYS A 1 500 ? 5.198 6.456 -21.676 1.00 93.06 500 CYS A O 1
ATOM 3942 N N . LEU A 1 501 ? 4.305 4.433 -22.156 1.00 86.44 501 LEU A N 1
ATOM 3943 C CA . LEU A 1 501 ? 4.736 4.350 -23.555 1.00 86.44 501 LEU A CA 1
ATOM 3944 C C . LEU A 1 501 ? 3.562 4.090 -24.493 1.00 86.44 501 LEU A C 1
ATOM 3946 O O . LEU A 1 501 ? 2.625 3.379 -24.067 1.00 86.44 501 LEU A O 1
#

Sequence (501 aa):
MDNHSKQPSSYGSNQTNSSSLKPKSINDSKVADSSKPEQSDIFSRIAAGEVKQAKLVDHPSHNVVVTSEKNLPLHGHLIVKGHCRYSPAFEMIRDQVRMESENSHSKASAMKTTDNHQVSLKPSETDSGKSKSRACRSKSCSKKSAQSNNEQQLVHHMEKSVSSLKNSMSFGFRNEKVCFEKIGCIYRNGPMKHLRTAPRNFTSRFFSYTEEDPIEGKEIFADDETSFSTIDSDRKLVIISHGFGSSIQAESMQRIKNSLLYYGIDRIGTVIMVDWKIGAASPDYLKACASTEVAGRQIAYLLERLRIANYTRPENVYLIGYSLGAHVSGFAGKYTQSEYGWKIGRITGLDSAAPLFEGYSGTYLTRTDADFVDAIHTSAGYRFLLGDLGFITPYAHVDFYPNNGTNQPMCYKTSTSTFPISTWCNHGASVLYYEASLVEKNRCQFYAYRCDSWNNFLSGHCYYDDGVTMGFDADQFAITHSFNESHIRFLVTNKVEPYCL

InterPro domains:
  IPR000734 Triacylglycerol lipase family [PR00821] (225-244)
  IPR000734 Triacylglycerol lipase family [PR00821] (272-287)
  IPR000734 Triacylglycerol lipase family [PR00821] (316-334)
  IPR000734 Triacylglycerol lipase family [PR00821] (425-440)
  IPR000734 Triacylglycerol lipase family [PTHR11610] (164-500)
  IPR013818 Lipase [PF00151] (188-499)
  IPR029058 Alpha/Beta hydrolase fold [G3DSA:3.40.50.1820] (175-501)
  IPR029058 Alpha/Beta hydrolase fold [SSF53474] (185-500)
  IPR033906 Lipase, N-terminal [cd00707] (204-478)

Foldseek 3Di:
DDDDDDDDDDDDDDDDDDDDDDDDDDDDDDDDDPDDDPPLVVLVCVVVVNDPDDDDDDDPDDDDDDDDDDDDDDDDDDDDDDDPDDDVVVVVVVVVVVVVVVVVVVVVPPDDDDDDDDDDDDDDDDDDDDDDDDDPPDPVVVVQVVVLVVLLVLLVLLVVVLVVVVVVVPDDQDQDWQADDQLGIDGCFQLLVCQVVAPVDDAKWKFKAALVRLDPGFIDDLPDPVSCPQQALPAAEEEEAEAAQDFCPDPLNSLLSVLCRPLVVVHYGMYMYIGRCSQRRPSPVSSVLSCLLVLLSSLLSSVVSCVVVSSYDQLRYEYEAAASGLLSVQSVLVSCCPPVNGGHNEYEYQQYFCRRQPPRPPRGHAQNSHLFYEYEAQQDDDPSSQLNGGHPDFGGLEYECAVNSRHALLQDDDPPPPDHRRSCPSRSVSSLLQSLQRVCVPPAFQWWFFDPDPVCVSVVVTDDPPTAGPHDRNCVVSVPDDRPDYTYTYGYFHNDPVRHD

Mean predicted aligned error: 16.03 Å